Protein AF-A0A034V1Z9-F1 (afdb_monomer_lite)

Organism: Bactrocera dorsalis (NCBI:txid27457)

Secondary structure (DSSP, 8-state):
-HHHHHHHHHHHHHHHSSTT--HHHHHHHHHHHHSSSSPS----SSHHHHHHHHHHHHHHHHHHHHHTT-TTS---S----HHHHHHHHHHHHHHHHHHHHHH-HHHHHHHHHHHHHHHHHHHHHHHHHHHHHHHHTTS------SEEEE--S--S--GGGGT-TT---PPEEEEGGGHHHHHHHHHHHHHHHHHHHTTT-HHHHHHHHHHHHHHHHHS-HHHHHHHHHHHHHHHHH-SS--HHHHHHHHHHHHHHHHHHHHHHHHHHTT-S-HHHHHHHHHHHHHHHHHHHTTTTT--SSHHHHHHHHHHHHHHHHHHGGG--SHHHHHHHHHHHHHHHHHHHHS---TTTTHHHHHTHHHHHHHHTT-GGGHHHHHHHHT-S-TT-HHHHHHHHHHHHHHHHHHT-SS--HHHHHHHHHHHHHHHHHHHHHHHHHHHHHHTTS-HHHHHHTTTTTT--TTGGG--TTHHHHHHHHHHHHHHHHTT--TT-HHHHHHHHHHHHHHHH-HHHHHHS-HHHHHHHHHHHHHHHHHHHH-SS--HHHHHHHHHHHHHHHH-----

Structure (mmCIF, N/CA/C/O backbone):
data_AF-A0A034V1Z9-F1
#
_entry.id   AF-A0A034V1Z9-F1
#
loop_
_atom_site.group_PDB
_atom_site.id
_atom_site.type_symbol
_atom_site.label_atom_id
_atom_site.label_alt_id
_atom_site.label_comp_id
_atom_site.label_asym_id
_atom_site.label_entity_id
_atom_site.label_seq_id
_atom_site.pdbx_PDB_ins_code
_atom_site.Cartn_x
_atom_site.Cartn_y
_atom_site.Cartn_z
_atom_site.occupancy
_atom_site.B_iso_or_equiv
_atom_site.auth_seq_id
_atom_site.auth_comp_id
_atom_site.auth_asym_id
_atom_site.auth_atom_id
_atom_site.pdbx_PDB_model_num
ATOM 1 N N . MET A 1 1 ? 20.303 -19.951 -48.384 1.00 38.31 1 MET A N 1
ATOM 2 C CA . MET A 1 1 ? 19.412 -19.403 -47.329 1.00 38.31 1 MET A CA 1
ATOM 3 C C . MET A 1 1 ? 20.101 -18.354 -46.436 1.00 38.31 1 MET A C 1
ATOM 5 O O . MET A 1 1 ? 19.432 -17.402 -46.062 1.00 38.31 1 MET A O 1
ATOM 9 N N . SER A 1 2 ? 21.401 -18.462 -46.102 1.00 46.31 2 SER A N 1
ATOM 10 C CA . SER A 1 2 ? 22.095 -17.503 -45.207 1.00 46.31 2 SER A CA 1
ATOM 11 C C . SER A 1 2 ? 22.428 -16.135 -45.827 1.00 46.31 2 SER A C 1
ATOM 13 O O . SER A 1 2 ? 22.479 -15.151 -45.099 1.00 46.31 2 SER A O 1
ATOM 15 N N . THR A 1 3 ? 22.634 -16.055 -47.146 1.00 53.28 3 THR A N 1
ATOM 16 C CA . THR A 1 3 ? 22.910 -14.804 -47.885 1.00 53.28 3 THR A CA 1
ATOM 17 C C . THR A 1 3 ? 21.686 -13.891 -47.935 1.00 53.28 3 THR A C 1
ATOM 19 O O . THR A 1 3 ? 21.748 -12.769 -47.449 1.00 53.28 3 THR A O 1
ATOM 22 N N . ARG A 1 4 ? 20.524 -14.435 -48.324 1.00 62.31 4 ARG A N 1
ATOM 23 C CA . ARG A 1 4 ? 19.245 -13.703 -48.398 1.00 62.31 4 ARG A CA 1
ATOM 24 C C . ARG A 1 4 ? 18.848 -13.015 -47.084 1.00 62.31 4 ARG A C 1
ATOM 26 O O . ARG A 1 4 ? 18.263 -11.943 -47.113 1.00 62.31 4 ARG A O 1
ATOM 33 N N . ARG A 1 5 ? 19.168 -13.606 -45.923 1.00 65.00 5 ARG A N 1
ATOM 34 C CA . ARG A 1 5 ? 18.883 -12.996 -44.610 1.00 65.00 5 ARG A CA 1
ATOM 35 C C . ARG A 1 5 ? 19.808 -11.809 -44.316 1.00 65.00 5 ARG A C 1
ATOM 37 O O . ARG A 1 5 ? 19.323 -10.795 -43.833 1.00 65.00 5 ARG A O 1
ATOM 44 N N . LYS A 1 6 ? 21.109 -11.916 -44.622 1.00 65.44 6 LYS A N 1
ATOM 45 C CA . LYS A 1 6 ? 22.059 -10.794 -44.490 1.00 65.44 6 LYS A CA 1
ATOM 46 C C . LYS A 1 6 ? 21.676 -9.648 -45.435 1.00 65.44 6 LYS A C 1
ATOM 48 O O . LYS A 1 6 ? 21.754 -8.494 -45.033 1.00 65.44 6 LYS A O 1
ATOM 53 N N . ASP A 1 7 ? 21.189 -9.968 -46.634 1.00 69.12 7 ASP A N 1
ATOM 54 C CA . ASP A 1 7 ? 20.710 -8.976 -47.605 1.00 69.12 7 ASP A CA 1
ATOM 55 C C . ASP A 1 7 ? 19.443 -8.254 -47.122 1.00 69.12 7 ASP A C 1
ATOM 57 O O . ASP A 1 7 ? 19.352 -7.037 -47.258 1.00 69.12 7 ASP A O 1
ATOM 61 N N . ILE A 1 8 ? 18.505 -8.970 -46.483 1.00 72.38 8 ILE A N 1
ATOM 62 C CA . ILE A 1 8 ? 17.333 -8.355 -45.840 1.00 72.38 8 ILE A CA 1
ATOM 63 C C . ILE A 1 8 ? 17.785 -7.388 -44.745 1.00 72.38 8 ILE A C 1
ATOM 65 O O . ILE A 1 8 ? 17.408 -6.228 -44.801 1.00 72.38 8 ILE A O 1
ATOM 69 N N . TRP A 1 9 ? 18.642 -7.810 -43.808 1.00 73.25 9 TRP A N 1
ATOM 70 C CA . TRP A 1 9 ? 19.156 -6.932 -42.746 1.00 73.25 9 TRP A CA 1
ATOM 71 C C . TRP A 1 9 ? 19.918 -5.707 -43.277 1.00 73.25 9 TRP A C 1
ATOM 73 O O . TRP A 1 9 ? 19.763 -4.619 -42.732 1.00 73.25 9 TRP A O 1
ATOM 83 N N . LYS A 1 10 ? 20.693 -5.854 -44.361 1.00 74.31 10 LYS A N 1
ATOM 84 C CA . LYS A 1 10 ? 21.339 -4.730 -45.062 1.00 74.31 10 LYS A CA 1
ATOM 85 C C . LYS A 1 10 ? 20.324 -3.763 -45.667 1.00 74.31 10 LYS A C 1
ATOM 87 O O . LYS A 1 10 ? 20.500 -2.554 -45.556 1.00 74.31 10 LYS A O 1
ATOM 92 N N . LEU A 1 11 ? 19.261 -4.280 -46.285 1.00 74.06 11 LEU A N 1
ATOM 93 C CA . LEU A 1 11 ? 18.153 -3.462 -46.781 1.00 74.06 11 LEU A CA 1
ATOM 94 C C . LEU A 1 11 ? 17.451 -2.731 -45.631 1.00 74.06 11 LEU A C 1
ATOM 96 O O . LEU A 1 11 ? 17.200 -1.537 -45.768 1.00 74.06 11 LEU A O 1
ATOM 100 N N . LEU A 1 12 ? 17.202 -3.405 -44.496 1.00 73.81 12 LEU A N 1
ATOM 101 C CA . LEU A 1 12 ? 16.623 -2.761 -43.310 1.00 73.81 12 LEU A CA 1
ATOM 102 C C . LEU A 1 12 ? 17.537 -1.628 -42.818 1.00 73.81 12 LEU A C 1
ATOM 104 O O . LEU A 1 12 ? 17.067 -0.520 -42.591 1.00 73.81 12 LEU A O 1
ATOM 108 N N . TYR A 1 13 ? 18.844 -1.886 -42.694 1.00 76.88 13 TYR A N 1
ATOM 109 C CA . TYR A 1 13 ? 19.817 -0.882 -42.261 1.00 76.88 13 TYR A CA 1
ATOM 110 C C . TYR A 1 13 ? 19.836 0.328 -43.190 1.00 76.88 13 TYR A C 1
ATOM 112 O O . TYR A 1 13 ? 19.671 1.448 -42.725 1.00 76.88 13 TYR A O 1
ATOM 120 N N . ASN A 1 14 ? 19.937 0.116 -44.501 1.00 75.69 14 ASN A N 1
ATOM 121 C CA . ASN A 1 14 ? 19.976 1.211 -45.470 1.00 75.69 14 ASN A CA 1
ATOM 122 C C . ASN A 1 14 ? 18.681 2.029 -45.504 1.00 75.69 14 ASN A C 1
ATOM 124 O O . ASN A 1 14 ? 18.721 3.216 -45.817 1.00 75.69 14 ASN A O 1
ATOM 128 N N . LEU A 1 15 ? 17.537 1.411 -45.206 1.00 73.81 15 LEU A N 1
ATOM 129 C CA . LEU A 1 15 ? 16.252 2.100 -45.149 1.00 73.81 15 LEU A CA 1
ATOM 130 C C . LEU A 1 15 ? 16.126 2.937 -43.870 1.00 73.81 15 LEU A C 1
ATOM 132 O O . LEU A 1 15 ? 15.676 4.074 -43.929 1.00 73.81 15 LEU A O 1
ATOM 136 N N . VAL A 1 16 ? 16.590 2.418 -42.730 1.00 71.44 16 VAL A N 1
ATOM 137 C CA . VAL A 1 16 ? 16.560 3.150 -41.454 1.00 71.44 16 VAL A CA 1
ATOM 138 C C . VAL A 1 16 ? 17.694 4.182 -41.347 1.00 71.44 16 VAL A C 1
ATOM 140 O O . VAL A 1 16 ? 17.524 5.194 -40.674 1.00 71.44 16 VAL A O 1
ATOM 143 N N . SER A 1 17 ? 18.836 3.978 -42.005 1.00 70.25 17 SER A N 1
ATOM 144 C CA . SER A 1 17 ? 20.032 4.829 -41.883 1.00 70.25 17 SER A CA 1
ATOM 145 C C . SER A 1 17 ? 20.011 6.082 -42.766 1.00 70.25 17 SER A C 1
ATOM 147 O O . SER A 1 17 ? 20.870 6.943 -42.602 1.00 70.25 17 SER A O 1
ATOM 149 N N . ARG A 1 18 ? 19.074 6.207 -43.715 1.00 64.81 18 ARG A N 1
ATOM 150 C CA . ARG A 1 18 ? 18.995 7.386 -44.590 1.00 64.81 18 ARG A CA 1
ATOM 151 C C . ARG A 1 18 ? 18.532 8.614 -43.806 1.00 64.81 18 ARG A C 1
ATOM 153 O O . ARG A 1 18 ? 17.401 8.639 -43.306 1.00 64.81 18 ARG A O 1
ATOM 160 N N . ASP A 1 19 ? 19.391 9.628 -43.754 1.00 54.59 19 ASP A N 1
ATOM 161 C CA . ASP A 1 19 ? 19.058 10.959 -43.249 1.00 54.59 19 ASP A CA 1
ATOM 162 C C . ASP A 1 19 ? 17.866 11.521 -44.049 1.00 54.59 19 ASP A C 1
ATOM 164 O O . ASP A 1 19 ? 17.940 11.669 -45.268 1.00 54.59 19 ASP A O 1
ATOM 168 N N . GLY A 1 20 ? 16.735 11.766 -43.375 1.00 53.69 20 GLY A N 1
ATOM 169 C CA . GLY A 1 20 ? 15.493 12.266 -43.990 1.00 53.69 20 GLY A CA 1
ATOM 170 C C . GLY A 1 20 ? 14.367 11.242 -44.190 1.00 53.69 20 GLY A C 1
ATOM 171 O O . GLY A 1 20 ? 13.312 11.611 -44.698 1.00 53.69 20 GLY A O 1
ATOM 172 N N . THR A 1 21 ? 14.545 9.980 -43.789 1.00 61.66 21 THR A N 1
ATOM 173 C CA . THR A 1 21 ? 13.434 9.004 -43.772 1.00 61.66 21 THR A CA 1
ATOM 174 C C . THR A 1 21 ? 12.451 9.359 -42.655 1.00 61.66 21 THR A C 1
ATOM 176 O O . THR A 1 21 ? 12.877 9.481 -41.503 1.00 61.66 21 THR A O 1
ATOM 179 N N . ASP A 1 22 ? 11.160 9.512 -42.978 1.00 64.06 22 ASP A N 1
ATOM 180 C CA . ASP A 1 22 ? 10.120 9.811 -41.986 1.00 64.06 22 ASP A CA 1
ATOM 181 C C . ASP A 1 22 ? 10.073 8.695 -40.925 1.00 64.06 22 ASP A C 1
ATOM 183 O O . ASP A 1 22 ? 10.097 7.500 -41.238 1.00 64.06 22 ASP A O 1
ATOM 187 N N . LEU A 1 23 ? 10.011 9.082 -39.648 1.00 66.88 23 LEU A N 1
ATOM 188 C CA . LEU A 1 23 ? 9.858 8.166 -38.514 1.00 66.88 23 LEU A CA 1
ATOM 189 C C . LEU A 1 23 ? 8.628 7.265 -38.692 1.00 66.88 23 LEU A C 1
ATOM 191 O O . LEU A 1 23 ? 8.672 6.105 -38.290 1.00 66.88 23 LEU A O 1
ATOM 195 N N . ASN A 1 24 ? 7.575 7.749 -39.358 1.00 69.75 24 ASN A N 1
ATOM 196 C CA . ASN A 1 24 ? 6.396 6.945 -39.691 1.00 69.75 24 ASN A CA 1
ATOM 197 C C . ASN A 1 24 ? 6.689 5.753 -40.605 1.00 69.75 24 ASN A C 1
ATOM 199 O O . ASN A 1 24 ? 6.155 4.665 -40.368 1.00 69.75 24 ASN A O 1
ATOM 203 N N . ASP A 1 25 ? 7.524 5.942 -41.626 1.00 69.62 25 ASP A N 1
ATOM 204 C CA . ASP A 1 25 ? 7.897 4.874 -42.557 1.00 69.62 25 ASP A CA 1
ATOM 205 C C . ASP A 1 25 ? 8.758 3.832 -41.840 1.00 69.62 25 ASP A C 1
ATOM 207 O O . ASP A 1 25 ? 8.568 2.625 -42.007 1.00 69.62 25 ASP A O 1
ATOM 211 N N . VAL A 1 26 ? 9.647 4.296 -40.955 1.00 72.69 26 VAL A N 1
ATOM 212 C CA . VAL A 1 26 ? 10.427 3.422 -40.073 1.00 72.69 26 VAL A CA 1
ATOM 213 C C . VAL A 1 26 ? 9.506 2.651 -39.118 1.00 72.69 26 VAL A C 1
ATOM 215 O O . VAL A 1 26 ? 9.709 1.453 -38.921 1.00 72.69 26 VAL A O 1
ATOM 218 N N . PHE A 1 27 ? 8.468 3.287 -38.563 1.00 76.56 27 PHE A N 1
ATOM 219 C CA . PHE A 1 27 ? 7.507 2.631 -37.673 1.00 76.56 27 PHE A CA 1
ATOM 220 C C . PHE A 1 27 ? 6.685 1.553 -38.378 1.00 76.56 27 PHE A C 1
ATOM 222 O O . PHE A 1 27 ? 6.597 0.436 -37.871 1.00 76.56 27 PHE A O 1
ATOM 229 N N . ALA A 1 28 ? 6.101 1.866 -39.540 1.00 73.56 28 ALA A N 1
ATOM 230 C CA . ALA A 1 28 ? 5.314 0.911 -40.321 1.00 73.56 28 ALA A CA 1
ATOM 231 C C . ALA A 1 28 ? 6.150 -0.320 -40.697 1.00 73.56 28 ALA A C 1
ATOM 233 O O . ALA A 1 28 ? 5.709 -1.458 -40.564 1.00 73.56 28 ALA A O 1
ATOM 234 N N . PHE A 1 29 ? 7.398 -0.087 -41.086 1.00 74.38 29 PHE A N 1
ATOM 235 C CA . PHE A 1 29 ? 8.313 -1.138 -41.489 1.00 74.38 29 PHE A CA 1
ATOM 236 C C . PHE A 1 29 ? 8.758 -2.040 -40.337 1.00 74.38 29 PHE A C 1
ATOM 238 O O . PHE A 1 29 ? 8.784 -3.263 -40.473 1.00 74.38 29 PHE A O 1
ATOM 245 N N . VAL A 1 30 ? 9.107 -1.455 -39.192 1.00 74.50 30 VAL A N 1
ATOM 246 C CA . VAL A 1 30 ? 9.467 -2.227 -37.998 1.00 74.50 30 VAL A CA 1
ATOM 247 C C . VAL A 1 30 ? 8.279 -3.060 -37.519 1.00 74.50 30 VAL A C 1
ATOM 249 O O . VAL A 1 30 ? 8.470 -4.231 -37.188 1.00 74.50 30 VAL A O 1
ATOM 252 N N . ASP A 1 31 ? 7.062 -2.514 -37.566 1.00 76.56 31 ASP A N 1
ATOM 253 C CA . ASP A 1 31 ? 5.849 -3.257 -37.219 1.00 76.56 31 ASP A CA 1
ATOM 254 C C . ASP A 1 31 ? 5.624 -4.443 -38.174 1.00 76.56 31 ASP A C 1
ATOM 256 O O . ASP A 1 31 ? 5.427 -5.578 -37.739 1.00 76.56 31 ASP A O 1
ATOM 260 N N . ASP A 1 32 ? 5.754 -4.207 -39.482 1.00 74.56 32 ASP A N 1
ATOM 261 C CA . ASP A 1 32 ? 5.512 -5.210 -40.523 1.00 74.56 32 ASP A CA 1
ATOM 262 C C . ASP A 1 32 ? 6.573 -6.319 -40.591 1.00 74.56 32 ASP A C 1
ATOM 264 O O . ASP A 1 32 ? 6.287 -7.406 -41.101 1.00 74.56 32 ASP A O 1
ATOM 268 N N . ILE A 1 33 ? 7.791 -6.071 -40.099 1.00 73.25 33 ILE A N 1
ATOM 269 C CA . ILE A 1 33 ? 8.942 -6.959 -40.319 1.00 73.25 33 ILE A CA 1
ATOM 270 C C . ILE A 1 33 ? 9.541 -7.519 -39.021 1.00 73.25 33 ILE A C 1
ATOM 272 O O . ILE A 1 33 ? 9.895 -8.702 -38.965 1.00 73.25 33 ILE A O 1
ATOM 276 N N . LEU A 1 34 ? 9.701 -6.694 -37.983 1.00 72.00 34 LEU A N 1
ATOM 277 C CA . LEU A 1 34 ? 10.307 -7.112 -36.709 1.00 72.00 34 LEU A CA 1
ATOM 278 C C . LEU A 1 34 ? 9.262 -7.602 -35.696 1.00 72.00 34 LEU A C 1
ATOM 280 O O . LEU A 1 34 ? 9.605 -8.371 -34.794 1.00 72.00 34 LEU A O 1
ATOM 284 N N . CYS A 1 35 ? 8.000 -7.193 -35.857 1.00 72.81 35 CYS A N 1
ATOM 285 C CA . CYS A 1 35 ? 6.930 -7.469 -34.896 1.00 72.81 35 CYS A CA 1
ATOM 286 C C . CYS A 1 35 ? 5.837 -8.429 -35.406 1.00 72.81 35 CYS A C 1
ATOM 288 O O . CYS A 1 35 ? 5.051 -8.916 -34.598 1.00 72.81 35 CYS A O 1
ATOM 290 N N . ARG A 1 36 ? 5.777 -8.748 -36.709 1.00 71.81 36 ARG A N 1
ATOM 291 C CA . ARG A 1 36 ? 4.838 -9.750 -37.258 1.00 71.81 36 ARG A CA 1
ATOM 292 C C . ARG A 1 36 ? 5.297 -11.183 -37.027 1.00 71.81 36 ARG A C 1
ATOM 294 O O . ARG A 1 36 ? 6.482 -11.442 -36.890 1.00 71.81 36 ARG A O 1
ATOM 301 N N . GLU A 1 37 ? 4.374 -12.139 -37.097 1.00 56.00 37 GLU A N 1
ATOM 302 C CA . GLU A 1 37 ? 4.704 -13.551 -37.297 1.00 56.00 37 GLU A CA 1
ATOM 303 C C . GLU A 1 37 ? 4.664 -13.887 -38.799 1.00 56.00 37 GLU A C 1
ATOM 305 O O . GLU A 1 37 ? 3.629 -13.676 -39.431 1.00 56.00 37 GLU A O 1
ATOM 310 N N . PRO A 1 38 ? 5.744 -14.417 -39.412 1.00 57.44 38 PRO A N 1
ATOM 311 C CA . PRO A 1 38 ? 7.038 -14.784 -38.833 1.00 57.44 38 PRO A CA 1
ATOM 312 C C . PRO A 1 38 ? 8.011 -13.601 -38.605 1.00 57.44 38 PRO A C 1
ATOM 314 O O . PRO A 1 38 ? 8.477 -13.005 -39.572 1.00 57.44 38 PRO A O 1
ATOM 317 N N . SER A 1 39 ? 8.419 -13.346 -37.351 1.00 69.88 39 SER A N 1
ATOM 318 C CA . SER A 1 39 ? 9.324 -12.226 -37.003 1.00 69.88 39 SER A CA 1
ATOM 319 C C . SER A 1 39 ? 10.724 -12.435 -37.567 1.00 69.88 39 SER A C 1
ATOM 321 O O . SER A 1 39 ? 11.206 -13.568 -37.608 1.00 69.88 39 SER A O 1
ATOM 323 N N . LEU A 1 40 ? 11.420 -11.376 -37.987 1.00 70.88 40 LEU A N 1
ATOM 324 C CA . LEU A 1 40 ? 12.845 -11.490 -38.322 1.00 70.88 40 LEU A CA 1
ATOM 325 C C . LEU A 1 40 ? 1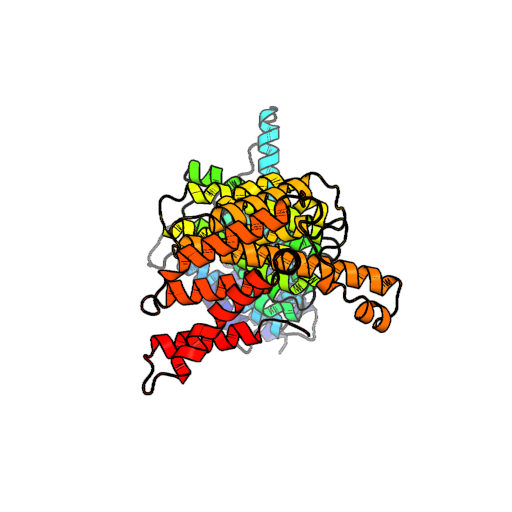3.747 -11.677 -37.094 1.00 70.88 40 LEU A C 1
ATOM 327 O O . LEU A 1 40 ? 14.856 -12.199 -37.252 1.00 70.88 40 LEU A O 1
ATOM 331 N N . ILE A 1 41 ? 13.282 -11.302 -35.896 1.00 72.75 41 ILE A N 1
ATOM 332 C CA . ILE A 1 41 ? 13.974 -11.558 -34.629 1.00 72.75 41 ILE A CA 1
ATOM 333 C C . ILE A 1 41 ? 13.814 -13.045 -34.331 1.00 72.75 41 ILE A C 1
ATOM 335 O O . ILE A 1 41 ? 12.784 -13.486 -33.833 1.00 72.75 41 ILE A O 1
ATOM 339 N N . ARG A 1 42 ? 14.812 -13.846 -34.702 1.00 74.44 42 ARG A N 1
ATOM 340 C CA . ARG A 1 42 ? 14.766 -15.308 -34.577 1.00 74.44 42 ARG A CA 1
ATOM 341 C C . ARG A 1 42 ? 16.113 -15.870 -34.165 1.00 74.44 42 ARG A C 1
ATOM 343 O O . ARG A 1 42 ? 17.147 -15.391 -34.649 1.00 74.44 42 ARG A O 1
ATOM 350 N N . PRO A 1 43 ? 16.117 -16.940 -33.357 1.00 68.88 43 PRO A N 1
ATOM 351 C CA . PRO A 1 43 ? 17.349 -17.612 -32.994 1.00 68.88 43 PRO A CA 1
ATOM 352 C C . PRO A 1 43 ? 18.028 -18.164 -34.256 1.00 68.88 43 PRO A C 1
ATOM 354 O O . PRO A 1 43 ? 17.400 -18.757 -35.138 1.00 68.88 43 PRO A O 1
ATOM 357 N N . SER A 1 44 ? 19.331 -17.919 -34.373 1.00 66.44 44 SER A N 1
ATOM 358 C CA . SER A 1 44 ? 20.180 -18.449 -35.439 1.00 66.44 44 SER A CA 1
ATOM 359 C C . SER A 1 44 ? 21.251 -19.358 -34.843 1.00 66.44 44 SER A C 1
ATOM 361 O O . SER A 1 44 ? 21.895 -18.996 -33.864 1.00 66.44 44 SER A O 1
ATOM 363 N N . LEU A 1 45 ? 21.499 -20.504 -35.491 1.00 60.56 45 LEU A N 1
ATOM 364 C CA . LEU A 1 45 ? 22.597 -21.427 -35.154 1.00 60.56 45 LEU A CA 1
ATOM 365 C C . LEU A 1 45 ? 23.987 -20.795 -35.335 1.00 60.56 45 LEU A C 1
ATOM 367 O O . LEU A 1 45 ? 24.973 -21.286 -34.804 1.00 60.56 45 LEU A O 1
ATOM 371 N N . ARG A 1 46 ? 24.080 -19.708 -36.110 1.00 61.94 46 ARG A N 1
ATOM 372 C CA . ARG A 1 46 ? 25.300 -18.901 -36.237 1.00 61.94 46 ARG A CA 1
ATOM 373 C C . ARG A 1 46 ? 25.245 -17.735 -35.257 1.00 61.94 46 ARG A C 1
ATOM 375 O O . ARG A 1 46 ? 24.427 -16.836 -35.465 1.00 61.94 46 ARG A O 1
ATOM 382 N N . GLU A 1 47 ? 26.141 -17.723 -34.274 1.00 61.88 47 GLU A N 1
ATOM 383 C CA . GLU A 1 47 ? 26.241 -16.677 -33.242 1.00 61.88 47 GLU A CA 1
ATOM 384 C C . GLU A 1 47 ? 26.433 -15.268 -33.816 1.00 61.88 47 GLU A C 1
ATOM 386 O O . GLU A 1 47 ? 25.810 -14.324 -33.343 1.00 61.88 47 GLU A O 1
ATOM 391 N N . LEU A 1 48 ? 27.211 -15.120 -34.893 1.00 57.91 48 LEU A N 1
ATOM 392 C CA . LEU A 1 48 ? 27.417 -13.839 -35.588 1.00 57.91 48 LEU A CA 1
ATOM 393 C C . LEU A 1 48 ? 26.101 -13.182 -36.039 1.00 57.91 48 LEU A C 1
ATOM 395 O O . LEU A 1 48 ? 25.935 -11.971 -35.934 1.00 57.91 48 LEU A O 1
ATOM 399 N N . ASN A 1 49 ? 25.127 -13.980 -36.489 1.00 66.19 49 ASN A N 1
ATOM 400 C CA . ASN A 1 49 ? 23.815 -13.462 -36.887 1.00 66.19 49 ASN A CA 1
ATOM 401 C C . ASN A 1 49 ? 22.954 -13.064 -35.679 1.00 66.19 49 ASN A C 1
ATOM 403 O O . ASN A 1 49 ? 22.008 -12.297 -35.845 1.00 66.19 49 ASN A O 1
ATOM 407 N N . ASN A 1 50 ? 23.231 -13.619 -34.497 1.00 73.00 50 ASN A N 1
ATOM 408 C CA . ASN A 1 50 ? 22.561 -13.237 -33.257 1.00 73.00 50 ASN A CA 1
ATOM 409 C C . ASN A 1 50 ? 23.141 -11.915 -32.737 1.00 73.00 50 ASN A C 1
ATOM 411 O O . ASN A 1 50 ? 22.375 -11.012 -32.424 1.00 73.00 50 ASN A O 1
ATOM 415 N N . ARG A 1 51 ? 24.473 -11.756 -32.760 1.00 78.25 51 ARG A N 1
ATOM 416 C CA . ARG A 1 51 ? 25.144 -10.489 -32.417 1.00 78.25 51 ARG A CA 1
ATOM 417 C C . ARG A 1 51 ? 24.688 -9.348 -33.320 1.00 78.25 51 ARG A C 1
ATOM 419 O O . ARG A 1 51 ? 24.283 -8.308 -32.826 1.00 78.25 51 ARG A O 1
ATOM 426 N N . PHE A 1 52 ? 24.628 -9.588 -34.632 1.00 79.06 52 PHE A N 1
ATOM 427 C CA . PHE A 1 52 ? 24.111 -8.606 -35.585 1.00 79.06 52 PHE A CA 1
ATOM 428 C C . PHE A 1 52 ? 22.679 -8.156 -35.253 1.00 79.06 52 PHE A C 1
ATOM 430 O O . PHE A 1 52 ? 22.394 -6.961 -35.244 1.00 79.06 52 PHE A O 1
ATOM 437 N N . GLN A 1 53 ? 21.779 -9.110 -34.983 1.00 80.25 53 GLN A N 1
ATOM 438 C CA . GLN A 1 53 ? 20.399 -8.811 -34.589 1.00 80.25 53 GLN A CA 1
ATOM 439 C C . GLN A 1 53 ? 20.351 -7.973 -33.308 1.00 80.25 53 GLN A C 1
ATOM 441 O O . GLN A 1 53 ? 19.588 -7.015 -33.248 1.00 80.25 53 GLN A O 1
ATOM 446 N N . ASP A 1 54 ? 21.183 -8.301 -32.317 1.00 82.88 54 ASP A N 1
ATOM 447 C CA . ASP A 1 54 ? 21.234 -7.576 -31.046 1.00 82.88 54 ASP A CA 1
ATOM 448 C C . ASP A 1 54 ? 21.686 -6.128 -31.260 1.00 82.88 54 ASP A C 1
ATOM 450 O O . ASP A 1 54 ? 20.997 -5.200 -30.838 1.00 82.88 54 ASP A O 1
ATOM 454 N N . THR A 1 55 ? 22.797 -5.927 -31.979 1.00 83.44 55 THR A N 1
ATOM 455 C CA . THR A 1 55 ? 23.328 -4.595 -32.308 1.00 83.44 55 THR A CA 1
ATOM 456 C C . THR A 1 55 ? 22.309 -3.771 -33.101 1.00 83.44 55 THR A C 1
ATOM 458 O O . THR A 1 55 ? 22.113 -2.591 -32.815 1.00 83.44 55 THR A O 1
ATOM 461 N N . PHE A 1 56 ? 21.627 -4.384 -34.074 1.00 84.56 56 PHE A N 1
ATOM 462 C CA . PHE A 1 56 ? 20.639 -3.701 -34.908 1.00 84.56 56 PHE A CA 1
ATOM 463 C C . PHE A 1 56 ? 19.389 -3.283 -34.130 1.00 84.56 56 PHE A C 1
ATOM 465 O O . PHE A 1 56 ? 18.931 -2.150 -34.271 1.00 84.56 56 PHE A O 1
ATOM 472 N N . VAL A 1 57 ? 18.846 -4.168 -33.289 1.00 86.81 57 VAL A N 1
ATOM 473 C CA . VAL A 1 57 ? 17.663 -3.852 -32.478 1.00 86.81 57 VAL A CA 1
ATOM 474 C C . VAL A 1 57 ? 17.992 -2.764 -31.453 1.00 86.81 57 VAL A C 1
ATOM 476 O O . VAL A 1 57 ? 17.236 -1.802 -31.343 1.00 86.81 57 VAL A O 1
ATOM 479 N N . LEU A 1 58 ? 19.145 -2.837 -30.778 1.00 86.06 58 LEU A N 1
ATOM 480 C CA . LEU A 1 58 ? 19.603 -1.778 -29.867 1.00 86.06 58 LEU A CA 1
ATOM 481 C C . LEU A 1 58 ? 19.752 -0.425 -30.576 1.00 86.06 58 LEU A C 1
ATOM 483 O O . LEU A 1 58 ? 19.379 0.608 -30.023 1.00 86.06 58 LEU A O 1
ATOM 487 N N . TRP A 1 59 ? 20.251 -0.425 -31.813 1.00 86.31 59 TRP A N 1
ATOM 488 C CA . TRP A 1 59 ? 20.387 0.790 -32.612 1.00 86.31 59 TRP A CA 1
ATOM 489 C C . TRP A 1 59 ? 19.036 1.395 -33.015 1.00 86.31 59 TRP A C 1
ATOM 491 O O . TRP A 1 59 ? 18.850 2.606 -32.891 1.00 86.31 59 TRP A O 1
ATOM 501 N N . ILE A 1 60 ? 18.070 0.571 -33.433 1.00 85.25 60 ILE A N 1
ATOM 502 C CA . ILE A 1 60 ? 16.713 1.050 -33.735 1.00 85.25 60 ILE A CA 1
ATOM 503 C C . ILE A 1 60 ? 16.063 1.658 -32.494 1.00 85.25 60 ILE A C 1
ATOM 505 O O . ILE A 1 60 ? 15.497 2.745 -32.583 1.00 85.25 60 ILE A O 1
ATOM 509 N N . ILE A 1 61 ? 16.175 1.000 -31.337 1.00 86.44 61 ILE A N 1
ATOM 510 C CA . ILE A 1 61 ? 15.628 1.530 -30.084 1.00 86.44 61 ILE A CA 1
ATOM 511 C C . ILE A 1 61 ? 16.305 2.854 -29.709 1.00 86.44 61 ILE A C 1
ATOM 513 O O . ILE A 1 61 ? 15.614 3.804 -29.354 1.00 86.44 61 ILE A O 1
ATOM 517 N N . ASN A 1 62 ? 17.625 2.976 -29.879 1.00 84.62 62 ASN A N 1
ATOM 518 C CA . ASN A 1 62 ? 18.328 4.250 -29.700 1.00 84.62 62 ASN A CA 1
ATOM 519 C C . ASN A 1 62 ? 17.737 5.353 -30.613 1.00 84.62 62 ASN A C 1
ATOM 521 O O . ASN A 1 62 ? 17.440 6.460 -30.158 1.00 84.62 62 ASN A O 1
ATOM 525 N N . LYS A 1 63 ? 17.455 5.041 -31.886 1.00 81.12 63 LYS A N 1
ATOM 526 C CA . LYS A 1 63 ? 16.806 5.978 -32.820 1.00 81.12 63 LYS A CA 1
ATOM 527 C C . LYS A 1 63 ? 15.377 6.344 -32.393 1.00 81.12 63 LYS A C 1
ATOM 529 O O . LYS A 1 63 ? 15.000 7.512 -32.451 1.00 81.12 63 LYS A O 1
ATOM 534 N N . PHE A 1 64 ? 14.592 5.374 -31.934 1.00 84.12 64 PHE A N 1
ATOM 535 C CA . PHE A 1 64 ? 13.232 5.596 -31.434 1.00 84.12 64 PHE A CA 1
ATOM 536 C C . PHE A 1 64 ? 13.207 6.470 -30.193 1.00 84.12 64 PHE A C 1
ATOM 538 O O . PHE A 1 64 ? 12.354 7.350 -30.086 1.00 84.12 64 PHE A O 1
ATOM 545 N N . ILE A 1 65 ? 14.170 6.280 -29.296 1.00 81.88 65 ILE A N 1
ATOM 546 C CA . ILE A 1 65 ? 14.292 7.095 -28.098 1.00 81.88 65 ILE A CA 1
ATOM 547 C C . ILE A 1 65 ? 14.776 8.493 -28.446 1.00 81.88 65 ILE A C 1
ATOM 549 O O . ILE A 1 65 ? 14.272 9.421 -27.846 1.00 81.88 65 ILE A O 1
ATOM 553 N N . ASN A 1 66 ? 15.624 8.721 -29.448 1.00 77.25 66 ASN A N 1
ATOM 554 C CA . ASN A 1 66 ? 15.830 10.096 -29.930 1.00 77.25 66 ASN A CA 1
ATOM 555 C C . ASN A 1 66 ? 14.492 10.736 -30.367 1.00 77.25 66 ASN A C 1
ATOM 557 O O . ASN A 1 66 ? 14.148 11.830 -29.921 1.00 77.25 66 ASN A O 1
ATOM 561 N N . GLY A 1 67 ? 13.670 9.989 -31.111 1.00 70.75 67 GLY A N 1
ATOM 562 C CA . GLY A 1 67 ? 12.399 10.466 -31.662 1.00 70.75 67 GLY A CA 1
ATOM 563 C C . GLY A 1 67 ? 11.273 10.803 -30.668 1.00 70.75 67 GLY A C 1
ATOM 564 O O . GLY A 1 67 ? 10.358 11.513 -31.068 1.00 70.75 67 GLY A O 1
ATOM 565 N N . LEU A 1 68 ? 11.287 10.361 -29.395 1.00 62.88 68 LEU A N 1
ATOM 566 C CA . LEU A 1 68 ? 10.191 10.716 -28.450 1.00 62.88 68 LEU A CA 1
ATOM 567 C C . LEU A 1 68 ? 10.230 12.174 -27.923 1.00 62.88 68 LEU A C 1
ATOM 569 O O . LEU A 1 68 ? 9.475 12.481 -27.010 1.00 62.88 68 LEU A O 1
ATOM 573 N N . GLY A 1 69 ? 11.096 13.062 -28.434 1.00 51.62 69 GLY A N 1
ATOM 574 C CA . GLY A 1 69 ? 11.190 14.454 -27.946 1.00 51.62 69 GLY A CA 1
ATOM 575 C C . GLY A 1 69 ? 11.423 15.522 -29.010 1.00 51.62 69 GLY A C 1
ATOM 576 O O . GLY A 1 69 ? 11.644 16.675 -28.657 1.00 51.62 69 GLY A O 1
ATOM 577 N N . ASP A 1 70 ? 11.342 15.173 -30.296 1.00 54.78 70 ASP A N 1
ATOM 578 C CA . ASP A 1 70 ? 11.362 16.163 -31.374 1.00 54.78 70 ASP A CA 1
ATOM 579 C C . ASP A 1 70 ? 9.963 16.780 -31.546 1.00 54.78 70 ASP A C 1
ATOM 581 O O . ASP A 1 70 ? 9.229 16.486 -32.487 1.00 54.78 70 ASP A O 1
ATOM 585 N N . SER A 1 71 ? 9.588 17.680 -30.636 1.00 42.78 71 SER A N 1
ATOM 586 C CA . SER A 1 71 ? 8.445 18.593 -30.820 1.00 42.78 71 SER A CA 1
ATOM 587 C C . SER A 1 71 ? 8.724 19.684 -31.871 1.00 42.78 71 SER A C 1
ATOM 589 O O . SER A 1 71 ? 7.813 20.394 -32.291 1.00 42.78 71 SER A O 1
ATOM 591 N N . ASN A 1 72 ? 9.975 19.789 -32.340 1.00 35.94 72 ASN A N 1
ATOM 592 C CA . ASN A 1 72 ? 10.464 20.812 -33.268 1.00 35.94 72 ASN A CA 1
ATOM 593 C C . ASN A 1 72 ? 10.509 20.387 -34.745 1.00 35.94 72 ASN A C 1
ATOM 595 O O . ASN A 1 72 ? 11.111 21.093 -35.563 1.00 35.94 72 ASN A O 1
ATOM 599 N N . VAL A 1 73 ? 9.853 19.291 -35.143 1.00 42.53 73 VAL A N 1
ATOM 600 C CA . VAL A 1 73 ? 9.574 19.088 -36.572 1.00 42.53 73 VAL A CA 1
ATOM 601 C C . VAL A 1 73 ? 8.545 20.138 -36.975 1.00 42.53 73 VAL A C 1
ATOM 603 O O . VAL A 1 73 ? 7.345 19.961 -36.777 1.00 42.53 73 VAL A O 1
ATOM 606 N N . LYS A 1 74 ? 9.041 21.269 -37.500 1.00 34.91 74 LYS A N 1
ATOM 607 C CA . LYS A 1 74 ? 8.241 22.305 -38.156 1.00 34.91 74 LYS A CA 1
ATOM 608 C C . LYS A 1 74 ? 7.198 21.611 -39.018 1.00 34.91 74 LYS A C 1
ATOM 610 O O . LYS A 1 74 ? 7.530 20.907 -39.969 1.00 34.91 74 LYS A O 1
ATOM 615 N N . SER A 1 75 ? 5.953 21.807 -38.617 1.00 33.78 75 SER A N 1
ATOM 616 C CA . SER A 1 75 ? 4.742 21.310 -39.235 1.00 33.78 75 SER A CA 1
ATOM 617 C C . SER A 1 75 ? 4.705 21.660 -40.719 1.00 33.78 75 SER A C 1
ATOM 619 O O . SER A 1 75 ? 4.193 22.699 -41.119 1.00 33.78 75 SER A O 1
ATOM 621 N N . ASN A 1 76 ? 5.193 20.750 -41.555 1.00 33.25 76 ASN A N 1
ATOM 622 C CA . ASN A 1 76 ? 4.750 20.671 -42.933 1.00 33.25 76 ASN A CA 1
ATOM 623 C C . ASN A 1 76 ? 3.718 19.551 -43.021 1.00 33.25 76 ASN A C 1
ATOM 625 O O . ASN A 1 76 ? 4.047 18.371 -43.026 1.00 33.25 76 ASN A O 1
ATOM 629 N N . SER A 1 77 ? 2.456 19.986 -43.047 1.00 37.53 77 SER A N 1
ATOM 630 C CA . SER A 1 77 ? 1.304 19.284 -43.619 1.00 37.53 77 SER A CA 1
ATOM 631 C C . SER A 1 77 ? 1.168 17.797 -43.274 1.00 37.53 77 SER A C 1
ATOM 633 O O . SER A 1 77 ? 1.506 16.933 -44.077 1.00 37.53 77 SER A O 1
ATOM 635 N N . ASN A 1 78 ? 0.601 17.501 -42.106 1.00 35.09 78 ASN A N 1
ATOM 636 C CA . ASN A 1 78 ? -0.662 16.765 -41.979 1.00 35.09 78 ASN A CA 1
ATOM 637 C C . ASN A 1 78 ? -0.988 16.578 -40.494 1.00 35.09 78 ASN A C 1
ATOM 639 O O . ASN A 1 78 ? -0.128 16.282 -39.671 1.00 35.09 78 ASN A O 1
ATOM 643 N N . SER A 1 79 ? -2.249 16.810 -40.158 1.00 34.62 79 SER A N 1
ATOM 644 C CA . SER A 1 79 ? -2.824 16.863 -38.816 1.00 34.62 79 SER A CA 1
ATOM 645 C C . SER A 1 79 ? -2.838 15.506 -38.097 1.00 34.62 79 SER A C 1
ATOM 647 O O . SER A 1 79 ? -3.899 14.910 -37.917 1.00 34.62 79 SER A O 1
ATOM 649 N N . PHE A 1 80 ? -1.679 15.028 -37.653 1.00 39.47 80 PHE A N 1
ATOM 650 C CA . PHE A 1 80 ? -1.592 14.063 -36.560 1.00 39.47 80 PHE A CA 1
ATOM 651 C C . PHE A 1 80 ? -0.941 14.759 -35.370 1.00 39.47 80 PHE A C 1
ATOM 653 O O . PHE A 1 80 ? 0.168 15.279 -35.473 1.00 39.47 80 PHE A O 1
ATOM 660 N N . SER A 1 81 ? -1.672 14.833 -34.258 1.00 44.94 81 SER A N 1
ATOM 661 C CA . SER A 1 81 ? -1.185 15.398 -33.003 1.00 44.94 81 SER A CA 1
ATOM 662 C C . SER A 1 81 ? 0.127 14.721 -32.593 1.00 44.94 81 SER A C 1
ATOM 664 O O . SER A 1 81 ? 0.277 13.504 -32.703 1.00 44.94 81 SER A O 1
ATOM 666 N N . THR A 1 82 ? 1.083 15.511 -32.110 1.00 49.88 82 THR A N 1
ATOM 667 C CA . THR A 1 82 ? 2.381 15.066 -31.573 1.00 49.88 82 THR A CA 1
ATOM 668 C C . THR A 1 82 ? 2.240 13.953 -30.524 1.00 49.88 82 THR A C 1
ATOM 670 O O . THR A 1 82 ? 3.049 13.026 -30.498 1.00 49.88 82 THR A O 1
ATOM 673 N N . GLU A 1 83 ? 1.152 13.959 -29.748 1.00 52.16 83 GLU A N 1
ATOM 674 C CA . GLU A 1 83 ? 0.780 12.886 -28.810 1.00 52.16 83 GLU A CA 1
ATOM 675 C C . GLU A 1 83 ? 0.543 11.524 -29.493 1.00 52.16 83 GLU A C 1
ATOM 677 O O . GLU A 1 83 ? 0.933 10.481 -28.965 1.00 52.16 83 GLU A O 1
ATOM 682 N N . GLY A 1 84 ? -0.041 11.504 -30.697 1.00 61.38 84 GLY A N 1
ATOM 683 C CA . GLY A 1 84 ? -0.291 10.269 -31.447 1.00 61.38 84 GLY A CA 1
ATOM 684 C C . GLY A 1 84 ? 0.994 9.599 -31.946 1.00 61.38 84 GLY A C 1
ATOM 685 O O . GLY A 1 84 ? 1.082 8.371 -31.990 1.00 61.38 84 GLY A O 1
ATOM 686 N N . MET A 1 85 ? 2.019 10.395 -32.265 1.00 66.81 85 MET A N 1
ATOM 687 C CA . MET A 1 85 ? 3.328 9.902 -32.712 1.00 66.81 85 MET A CA 1
ATOM 688 C C . MET A 1 85 ? 4.150 9.321 -31.561 1.00 66.81 85 MET A C 1
ATOM 690 O O . MET A 1 85 ? 4.748 8.253 -31.710 1.00 66.81 85 MET A O 1
ATOM 694 N N . GLN A 1 86 ? 4.134 9.977 -30.398 1.00 73.50 86 GLN A N 1
ATOM 695 C CA . GLN A 1 86 ? 4.765 9.463 -29.183 1.00 73.50 86 GLN A CA 1
ATOM 696 C C . GLN A 1 86 ? 4.114 8.148 -28.736 1.00 73.50 86 GLN A C 1
ATOM 698 O O . GLN A 1 86 ? 4.820 7.164 -28.512 1.00 73.50 86 GLN A O 1
ATOM 703 N N . GLY A 1 87 ? 2.778 8.087 -28.698 1.00 78.81 87 GLY A N 1
ATOM 704 C CA . GLY A 1 87 ? 2.048 6.862 -28.360 1.00 78.81 87 GLY A CA 1
ATOM 705 C C . GLY A 1 87 ? 2.347 5.704 -29.318 1.00 78.81 87 GLY A C 1
ATOM 706 O O . GLY A 1 87 ? 2.609 4.586 -28.876 1.00 78.81 87 GLY A O 1
ATOM 707 N N . ARG A 1 88 ? 2.396 5.969 -30.632 1.00 80.25 88 ARG A N 1
ATOM 708 C CA . ARG A 1 88 ? 2.750 4.956 -31.642 1.00 80.25 88 ARG A CA 1
ATOM 709 C C . ARG A 1 88 ? 4.180 4.435 -31.475 1.00 80.25 88 ARG A C 1
ATOM 711 O O . ARG A 1 88 ? 4.417 3.242 -31.647 1.00 80.25 88 ARG A O 1
ATOM 718 N N . ASN A 1 89 ? 5.122 5.310 -31.132 1.00 83.94 89 ASN A N 1
ATOM 719 C CA . ASN A 1 89 ? 6.508 4.931 -30.873 1.00 83.94 89 ASN A CA 1
ATOM 720 C C . ASN A 1 89 ? 6.612 4.001 -29.648 1.00 83.94 89 ASN A C 1
ATOM 722 O O . ASN A 1 89 ? 7.234 2.943 -29.729 1.00 83.94 89 ASN A O 1
ATOM 726 N N . ILE A 1 90 ? 5.936 4.344 -28.548 1.00 85.06 90 ILE A N 1
ATOM 727 C CA . ILE A 1 90 ? 5.886 3.512 -27.335 1.00 85.06 90 ILE A CA 1
ATOM 728 C C . ILE A 1 90 ? 5.304 2.130 -27.652 1.00 85.06 90 ILE A C 1
ATOM 730 O O . ILE A 1 90 ? 5.958 1.124 -27.384 1.00 85.06 90 ILE A O 1
ATOM 734 N N . GLN A 1 91 ? 4.156 2.070 -28.335 1.00 86.62 91 GLN A N 1
ATOM 735 C CA . GLN A 1 91 ? 3.535 0.806 -28.755 1.00 86.62 91 GLN A CA 1
ATOM 736 C C . GLN A 1 91 ? 4.474 -0.061 -29.602 1.00 86.62 91 GLN A C 1
ATOM 738 O O . GLN A 1 91 ? 4.491 -1.285 -29.485 1.00 86.62 91 GLN A O 1
ATOM 743 N N . LEU A 1 92 ? 5.269 0.555 -30.476 1.00 85.06 92 LEU A N 1
ATOM 744 C CA . LEU A 1 92 ? 6.205 -0.179 -31.316 1.00 85.06 92 LEU A CA 1
ATOM 745 C C . LEU A 1 92 ? 7.364 -0.768 -30.506 1.00 85.06 92 LEU A C 1
ATOM 747 O O . LEU A 1 92 ? 7.748 -1.915 -30.735 1.00 85.06 92 LEU A O 1
ATOM 751 N N . GLN A 1 93 ? 7.894 -0.015 -29.541 1.00 89.62 93 GLN A N 1
ATOM 752 C CA . GLN A 1 93 ? 8.907 -0.513 -28.608 1.00 89.62 93 GLN A CA 1
ATOM 753 C C . GLN A 1 93 ? 8.366 -1.687 -27.776 1.00 89.62 93 GLN A C 1
ATOM 755 O O . GLN A 1 93 ? 9.051 -2.698 -27.619 1.00 89.62 93 GLN A O 1
ATOM 760 N N . GLU A 1 94 ? 7.112 -1.611 -27.328 1.00 89.75 94 GLU A N 1
ATOM 761 C CA . GLU A 1 94 ? 6.431 -2.702 -26.619 1.00 89.75 94 GLU A CA 1
ATOM 762 C C . GLU A 1 94 ? 6.293 -3.963 -27.485 1.00 89.75 94 GLU A C 1
ATOM 764 O O . GLU A 1 94 ? 6.604 -5.066 -27.029 1.00 89.75 94 GLU A O 1
ATOM 769 N N . LYS A 1 95 ? 5.898 -3.819 -28.757 1.00 87.88 95 LYS A N 1
ATOM 770 C CA . LYS A 1 95 ? 5.827 -4.948 -29.701 1.00 87.88 95 LYS A CA 1
ATOM 771 C C . LYS A 1 95 ? 7.197 -5.577 -29.963 1.00 87.88 95 LYS A C 1
ATOM 773 O O . LYS A 1 95 ? 7.297 -6.803 -30.047 1.00 87.88 95 LYS A O 1
ATOM 778 N N . ILE A 1 96 ? 8.259 -4.770 -30.059 1.00 88.25 96 ILE A N 1
ATOM 779 C CA . ILE A 1 96 ? 9.631 -5.287 -30.183 1.00 88.25 96 ILE A CA 1
ATOM 780 C C . ILE A 1 96 ? 9.987 -6.114 -28.949 1.00 88.25 96 ILE A C 1
ATOM 782 O O . ILE A 1 96 ? 10.495 -7.223 -29.095 1.00 88.25 96 ILE A O 1
ATOM 786 N N . LEU A 1 97 ? 9.693 -5.620 -27.743 1.00 89.94 97 LEU A N 1
ATOM 787 C CA . LEU A 1 97 ? 9.945 -6.357 -26.505 1.00 89.94 97 LEU A CA 1
ATOM 788 C C . LEU A 1 97 ? 9.178 -7.685 -26.464 1.00 89.94 97 LEU A C 1
ATOM 790 O O . LEU A 1 97 ? 9.772 -8.707 -26.130 1.00 89.94 97 LEU A O 1
ATOM 794 N N . GLN A 1 98 ? 7.910 -7.710 -26.879 1.00 87.62 98 GLN A N 1
ATOM 795 C CA . GLN A 1 98 ? 7.131 -8.951 -26.992 1.00 87.62 98 GLN A CA 1
ATOM 796 C C . GLN A 1 98 ? 7.760 -9.938 -27.990 1.00 87.62 98 GLN A C 1
ATOM 798 O O . GLN A 1 98 ? 7.962 -11.110 -27.667 1.00 87.62 98 GLN A O 1
ATOM 803 N N . SER A 1 99 ? 8.141 -9.459 -29.177 1.00 86.38 99 SER A N 1
ATOM 804 C CA . SER A 1 99 ? 8.826 -10.257 -30.204 1.00 86.38 99 SER A CA 1
ATOM 805 C C . SER A 1 99 ? 10.160 -10.816 -29.687 1.00 86.38 99 SER A C 1
ATOM 807 O O . SER A 1 99 ? 10.472 -11.992 -29.903 1.00 86.38 99 SER A O 1
ATOM 809 N N . CYS A 1 100 ? 10.926 -10.015 -28.941 1.00 88.44 100 CYS A N 1
ATOM 810 C CA . CYS A 1 100 ? 12.165 -10.432 -28.290 1.00 88.44 100 CYS A CA 1
ATOM 811 C C . CYS A 1 100 ? 11.920 -11.470 -27.194 1.00 88.44 100 CYS A C 1
ATOM 813 O O . CYS A 1 100 ? 12.651 -12.451 -27.139 1.00 88.44 100 CYS A O 1
ATOM 815 N N . LEU A 1 101 ? 10.901 -11.305 -26.350 1.00 87.31 101 LEU A N 1
ATOM 816 C CA . LEU A 1 101 ? 10.610 -12.249 -25.271 1.00 87.31 101 LEU A CA 1
ATOM 817 C C . LEU A 1 101 ? 10.319 -13.653 -25.816 1.00 87.31 101 LEU A C 1
ATOM 819 O O . LEU A 1 101 ? 10.889 -14.631 -25.338 1.00 87.31 101 LEU A O 1
ATOM 823 N N . VAL A 1 102 ? 9.479 -13.737 -26.854 1.00 85.12 102 VAL A N 1
ATOM 824 C CA . VAL A 1 102 ? 9.071 -15.010 -27.470 1.00 85.12 102 VAL A CA 1
ATOM 825 C C . VAL A 1 102 ? 10.224 -15.666 -28.227 1.00 85.12 102 VAL A C 1
ATOM 827 O O . VAL A 1 102 ? 10.424 -16.875 -28.136 1.00 85.12 102 VAL A O 1
ATOM 830 N N . ASN A 1 103 ? 10.993 -14.884 -28.991 1.00 82.56 103 ASN A N 1
ATOM 831 C CA . ASN A 1 103 ? 11.960 -15.449 -29.931 1.00 82.56 103 ASN A CA 1
ATOM 832 C C . ASN A 1 103 ? 13.405 -15.460 -29.409 1.00 82.56 103 ASN A C 1
ATOM 834 O O . ASN A 1 103 ? 14.195 -16.313 -29.818 1.00 82.56 103 ASN A O 1
ATOM 838 N N . ARG A 1 104 ? 13.793 -14.500 -28.559 1.00 86.25 104 ARG A N 1
ATOM 839 C CA . ARG A 1 104 ? 15.176 -14.264 -28.102 1.00 86.25 104 ARG A CA 1
ATOM 840 C C . ARG A 1 104 ? 15.241 -13.627 -26.703 1.00 86.25 104 ARG A C 1
ATOM 842 O O . ARG A 1 104 ? 15.584 -12.455 -26.555 1.00 86.25 104 ARG A O 1
ATOM 849 N N . ALA A 1 105 ? 15.027 -14.442 -25.674 1.00 85.94 105 ALA A N 1
ATOM 850 C CA . ALA A 1 105 ? 14.998 -14.024 -24.269 1.00 85.94 105 ALA A CA 1
ATOM 851 C C . ALA A 1 105 ? 16.235 -13.207 -23.804 1.00 85.94 105 ALA A C 1
ATOM 853 O O . ALA A 1 105 ? 16.083 -12.210 -23.108 1.00 85.94 105 ALA A O 1
ATOM 854 N N . LEU A 1 106 ? 17.450 -13.542 -24.264 1.00 87.75 106 LEU A N 1
ATOM 855 C CA . LEU A 1 106 ? 18.673 -12.774 -23.945 1.00 87.75 106 LEU A CA 1
ATOM 856 C C . LEU A 1 106 ? 18.674 -11.346 -24.521 1.00 87.75 106 LEU A C 1
ATOM 858 O O . LEU A 1 106 ? 19.241 -10.432 -23.928 1.00 87.75 106 LEU A O 1
ATOM 862 N N . LEU A 1 107 ? 18.066 -11.143 -25.695 1.00 87.81 107 LEU A N 1
ATOM 863 C CA . LEU A 1 107 ? 17.938 -9.807 -26.285 1.00 87.81 107 LEU A CA 1
ATOM 864 C C . LEU A 1 107 ? 16.891 -8.989 -25.525 1.00 87.81 107 LEU A C 1
ATOM 866 O O . LEU A 1 107 ? 17.098 -7.802 -25.299 1.00 87.81 107 LEU A O 1
ATOM 870 N N . PHE A 1 108 ? 15.801 -9.631 -25.096 1.00 91.19 108 PHE A N 1
ATOM 871 C CA . PHE A 1 108 ? 14.820 -9.007 -24.211 1.00 91.19 108 PHE A CA 1
ATOM 872 C C . PHE A 1 108 ? 15.477 -8.512 -22.916 1.00 91.19 108 PHE A C 1
ATOM 874 O O . PHE A 1 108 ? 15.361 -7.334 -22.593 1.00 91.19 108 PHE A O 1
ATOM 881 N N . GLU A 1 109 ? 16.238 -9.371 -22.237 1.00 92.00 109 GLU A N 1
ATOM 882 C CA . GLU A 1 109 ? 16.977 -9.019 -21.020 1.00 92.00 109 GLU A CA 1
ATOM 883 C C . GLU A 1 109 ? 17.914 -7.821 -21.229 1.00 92.00 109 GLU A C 1
ATOM 885 O O . GLU A 1 109 ? 17.868 -6.850 -20.473 1.00 92.00 109 GLU A O 1
ATOM 890 N N . ARG A 1 110 ? 18.707 -7.835 -22.306 1.00 90.94 110 ARG A N 1
ATOM 891 C CA . ARG A 1 110 ? 19.600 -6.718 -22.650 1.00 90.94 110 ARG A CA 1
ATOM 892 C C . ARG A 1 110 ? 18.846 -5.412 -22.895 1.00 90.94 110 ARG A C 1
ATOM 894 O O . ARG A 1 110 ? 19.314 -4.357 -22.473 1.00 90.94 110 ARG A O 1
ATOM 901 N N . LEU A 1 111 ? 17.699 -5.468 -23.573 1.00 92.56 111 LEU A N 1
ATOM 902 C CA . LEU A 1 111 ? 16.878 -4.286 -23.831 1.00 92.56 111 LEU A CA 1
ATOM 903 C C . LEU A 1 111 ? 16.300 -3.720 -22.538 1.00 92.56 111 LEU A C 1
ATOM 905 O O . LEU A 1 111 ? 16.420 -2.522 -22.305 1.00 92.56 111 LEU A O 1
ATOM 909 N N . VAL A 1 112 ? 15.725 -4.565 -21.681 1.00 94.25 112 VAL A N 1
ATOM 910 C CA . VAL A 1 112 ? 15.177 -4.131 -20.389 1.00 94.25 112 VAL A CA 1
ATOM 911 C C . VAL A 1 112 ? 16.273 -3.515 -19.517 1.00 94.25 112 VAL A C 1
ATOM 913 O O . VAL A 1 112 ? 16.084 -2.415 -19.002 1.00 94.25 112 VAL A O 1
ATOM 916 N N . ALA A 1 113 ? 17.453 -4.136 -19.435 1.00 93.56 113 ALA A N 1
ATOM 917 C CA . ALA A 1 113 ? 18.599 -3.562 -18.730 1.00 93.56 113 ALA A CA 1
ATOM 918 C C . ALA A 1 113 ? 19.018 -2.192 -19.301 1.00 93.56 113 ALA A C 1
ATOM 920 O O . ALA A 1 113 ? 19.340 -1.276 -18.541 1.00 93.56 113 ALA A O 1
ATOM 921 N N . ALA A 1 114 ? 18.968 -2.013 -20.626 1.00 92.50 114 ALA A N 1
ATOM 922 C CA . ALA A 1 114 ? 19.233 -0.725 -21.263 1.00 92.50 114 ALA A CA 1
ATOM 923 C C . ALA A 1 114 ? 18.163 0.329 -20.920 1.00 92.50 114 ALA A C 1
ATOM 925 O O . ALA A 1 114 ? 18.522 1.470 -20.637 1.00 92.50 114 ALA A O 1
ATOM 926 N N . TYR A 1 115 ? 16.876 -0.033 -20.859 1.00 94.81 115 TYR A N 1
ATOM 927 C CA . TYR A 1 115 ? 15.816 0.875 -20.396 1.00 94.81 115 TYR A CA 1
ATOM 928 C C . TYR A 1 115 ? 16.021 1.307 -18.940 1.00 94.81 115 TYR A C 1
ATOM 930 O O . TYR A 1 115 ? 15.964 2.501 -18.645 1.00 94.81 115 TYR A O 1
ATOM 938 N N . ILE A 1 116 ? 16.324 0.361 -18.045 1.00 94.38 116 ILE A N 1
ATOM 939 C CA . ILE A 1 116 ? 16.610 0.640 -16.628 1.00 94.38 116 ILE A CA 1
ATOM 940 C C . ILE A 1 116 ? 17.809 1.589 -16.512 1.00 94.38 116 ILE A C 1
ATOM 942 O O . ILE A 1 116 ? 17.736 2.621 -15.842 1.00 94.38 116 ILE A O 1
ATOM 946 N N . LYS A 1 117 ? 18.899 1.291 -17.229 1.00 93.81 117 LYS A N 1
ATOM 947 C CA . LYS A 1 117 ? 20.102 2.128 -17.246 1.00 93.81 117 LYS A CA 1
ATOM 948 C C . LYS A 1 117 ? 19.835 3.517 -17.829 1.00 93.81 117 LYS A C 1
ATOM 950 O O . LYS A 1 117 ? 20.385 4.484 -17.316 1.00 93.81 117 LYS A O 1
ATOM 955 N N . ALA A 1 118 ? 19.004 3.637 -18.863 1.00 92.56 118 ALA A N 1
ATOM 956 C CA . ALA A 1 118 ? 18.642 4.925 -19.451 1.00 92.56 118 ALA A CA 1
ATOM 957 C C . ALA A 1 118 ? 17.884 5.814 -18.461 1.00 92.56 118 ALA A C 1
ATOM 959 O O . ALA A 1 118 ? 18.218 6.988 -18.326 1.00 92.56 118 ALA A O 1
ATOM 960 N N . ILE A 1 119 ? 16.917 5.243 -17.735 1.00 93.38 119 ILE A N 1
ATOM 961 C CA . ILE A 1 119 ? 16.204 5.946 -16.661 1.00 93.38 119 ILE A CA 1
ATOM 962 C C . ILE A 1 119 ? 17.202 6.400 -15.590 1.00 93.38 119 ILE A C 1
ATOM 964 O O . ILE A 1 119 ? 17.230 7.581 -15.259 1.00 93.38 119 ILE A O 1
ATOM 968 N N . GLY A 1 120 ? 18.082 5.502 -15.132 1.00 91.12 120 GLY A N 1
ATOM 969 C CA . GLY A 1 120 ? 19.114 5.835 -14.146 1.00 91.12 120 GLY A CA 1
ATOM 970 C C . GLY A 1 120 ? 20.076 6.939 -14.605 1.00 91.12 120 GLY A C 1
ATOM 971 O O . GLY A 1 120 ? 20.444 7.803 -13.819 1.00 91.12 120 GLY A O 1
ATOM 972 N N . GLN A 1 121 ? 20.468 6.955 -15.883 1.00 91.69 121 GLN A N 1
ATOM 973 C CA . GL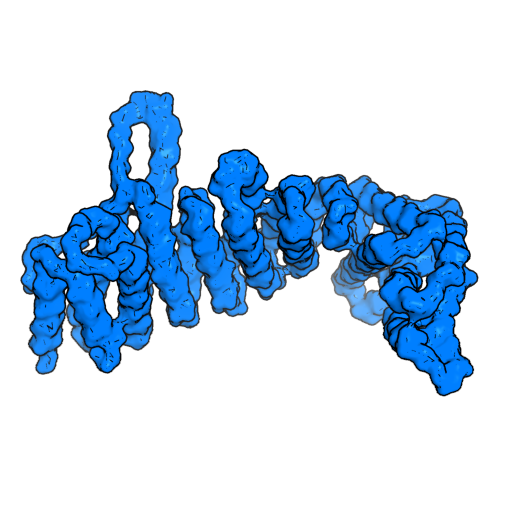N A 1 121 ? 21.324 8.008 -16.445 1.00 91.69 121 GLN A CA 1
ATOM 974 C C . GLN A 1 121 ? 20.641 9.379 -16.431 1.00 91.69 121 GLN A C 1
ATOM 976 O O . GLN A 1 121 ? 21.288 10.370 -16.098 1.00 91.69 121 GLN A O 1
ATOM 981 N N . LEU A 1 122 ? 19.345 9.435 -16.753 1.00 90.50 122 LEU A N 1
ATOM 982 C CA . LEU A 1 122 ? 18.578 10.679 -16.706 1.00 90.50 122 LEU A CA 1
ATOM 983 C C . LEU A 1 122 ? 18.395 11.175 -15.266 1.00 90.50 122 LEU A C 1
ATOM 985 O O . LEU A 1 122 ? 18.662 12.340 -14.992 1.00 90.50 122 LEU A O 1
ATOM 989 N N . THR A 1 123 ? 18.015 10.301 -14.330 1.00 88.81 123 THR A N 1
ATOM 990 C CA . THR A 1 123 ? 17.793 10.700 -12.929 1.00 88.81 123 THR A CA 1
ATOM 991 C C . THR A 1 123 ? 19.084 11.089 -12.213 1.00 88.81 123 THR A C 1
ATOM 993 O O . THR A 1 123 ? 19.100 12.071 -11.481 1.00 88.81 123 THR A O 1
ATOM 996 N N . ASN A 1 124 ? 20.188 10.373 -12.452 1.00 87.75 124 ASN A N 1
ATOM 997 C CA . ASN A 1 124 ? 21.491 10.745 -11.889 1.00 87.75 124 ASN A CA 1
ATOM 998 C C . ASN A 1 124 ? 21.992 12.066 -12.487 1.00 87.75 124 ASN A C 1
ATOM 1000 O O . ASN A 1 124 ? 22.651 12.847 -11.809 1.00 87.75 124 ASN A O 1
ATOM 1004 N N . GLY A 1 125 ? 21.672 12.320 -13.760 1.00 84.06 125 GLY A N 1
ATOM 1005 C CA . GLY A 1 125 ? 21.941 13.596 -14.408 1.00 84.06 125 GLY A CA 1
ATOM 1006 C C . GLY A 1 125 ? 21.219 14.763 -13.733 1.00 84.06 125 GLY A C 1
ATOM 1007 O O . GLY A 1 125 ? 21.847 15.792 -13.519 1.00 84.06 125 GLY A O 1
ATOM 1008 N N . LEU A 1 126 ? 19.946 14.584 -13.356 1.00 82.94 126 LEU A N 1
ATOM 1009 C CA . LEU A 1 126 ? 19.181 15.577 -12.590 1.00 82.94 126 LEU A CA 1
ATOM 1010 C C . LEU A 1 126 ? 19.799 15.834 -11.206 1.00 82.94 126 LEU A C 1
ATOM 1012 O O . LEU A 1 126 ? 20.067 16.981 -10.870 1.00 82.94 126 LEU A O 1
ATOM 1016 N N . GLN A 1 127 ? 20.141 14.776 -10.461 1.00 82.38 127 GLN A N 1
ATOM 1017 C CA . GLN A 1 127 ? 20.763 14.898 -9.130 1.00 82.38 127 GLN A CA 1
ATOM 1018 C C . GLN A 1 127 ? 22.055 15.718 -9.135 1.00 82.38 127 GLN A C 1
ATOM 1020 O O . GLN A 1 127 ? 22.252 16.586 -8.289 1.00 82.38 127 GLN A O 1
ATOM 1025 N N . LEU A 1 128 ? 22.940 15.453 -10.099 1.00 79.44 128 LEU A N 1
ATOM 1026 C CA . LEU A 1 128 ? 24.225 16.146 -10.194 1.00 79.44 128 LEU A CA 1
ATOM 1027 C C . LEU A 1 128 ? 24.072 17.642 -10.502 1.00 79.44 128 LEU A C 1
ATOM 1029 O O . LEU A 1 128 ? 24.989 18.409 -10.222 1.00 79.44 128 LEU A O 1
ATOM 1033 N N . LEU A 1 129 ? 22.949 18.069 -11.083 1.00 70.81 129 LEU A N 1
ATOM 1034 C CA . LEU A 1 129 ? 22.695 19.483 -11.363 1.00 70.81 129 LEU A CA 1
ATOM 1035 C C . LEU A 1 129 ? 22.218 20.229 -10.138 1.00 70.81 129 LEU A C 1
ATOM 1037 O O . LEU A 1 129 ? 22.664 21.353 -9.928 1.00 70.81 129 LEU A O 1
ATOM 1041 N N . ASP A 1 130 ? 21.367 19.602 -9.334 1.00 63.38 130 ASP A N 1
ATOM 1042 C CA . ASP A 1 130 ? 20.934 20.172 -8.063 1.00 63.38 130 ASP A CA 1
ATOM 1043 C C . ASP A 1 130 ? 22.151 20.371 -7.143 1.00 63.38 130 ASP A C 1
ATOM 1045 O O . ASP A 1 130 ? 22.357 21.457 -6.604 1.00 63.38 130 ASP A O 1
ATOM 1049 N N . GLU A 1 131 ? 23.057 19.385 -7.088 1.00 63.56 131 GLU A N 1
ATOM 1050 C CA . GLU A 1 131 ? 24.326 19.491 -6.351 1.00 63.56 131 GLU A CA 1
ATOM 1051 C C . GLU A 1 131 ? 25.265 20.577 -6.921 1.00 63.56 131 GLU A C 1
ATOM 1053 O O . GLU A 1 131 ? 25.976 21.252 -6.175 1.00 63.56 131 GLU A O 1
ATOM 1058 N N . GLN A 1 132 ? 25.279 20.785 -8.243 1.00 59.22 132 GLN A N 1
ATOM 1059 C CA . GLN A 1 132 ? 26.091 21.828 -8.884 1.00 59.22 132 GLN A CA 1
ATOM 1060 C C . GLN A 1 132 ? 25.510 23.236 -8.720 1.00 59.22 132 GLN A C 1
ATOM 1062 O O . GLN A 1 132 ? 26.278 24.194 -8.634 1.00 59.22 132 GLN A O 1
ATOM 1067 N N . GLN A 1 133 ? 24.186 23.395 -8.643 1.00 54.06 133 GLN A N 1
ATOM 1068 C CA . GLN A 1 133 ? 23.560 24.686 -8.342 1.00 54.06 133 GLN A CA 1
ATOM 1069 C C . GLN A 1 133 ? 23.910 25.165 -6.926 1.00 54.06 133 GLN A C 1
ATOM 1071 O O . GLN A 1 133 ? 24.142 26.362 -6.738 1.00 54.06 133 GLN A O 1
ATOM 1076 N N . ASP A 1 134 ? 24.065 24.244 -5.972 1.00 52.22 134 ASP A N 1
ATOM 1077 C CA . ASP A 1 134 ? 24.545 24.546 -4.618 1.00 52.22 134 ASP A CA 1
ATOM 1078 C C . ASP A 1 134 ? 26.040 24.936 -4.591 1.00 52.22 134 ASP A C 1
ATOM 1080 O O . ASP A 1 134 ? 26.448 25.805 -3.818 1.00 52.22 134 ASP A O 1
ATOM 1084 N N . ILE A 1 135 ? 26.869 24.365 -5.476 1.00 50.66 135 ILE A N 1
ATOM 1085 C CA . ILE A 1 135 ? 28.311 24.679 -5.587 1.00 50.66 135 ILE A CA 1
ATOM 1086 C C . ILE A 1 135 ? 28.564 25.971 -6.381 1.00 50.66 135 ILE A C 1
ATOM 1088 O O . ILE A 1 135 ? 29.498 26.713 -6.076 1.00 50.66 135 ILE A O 1
ATOM 1092 N N . ASN A 1 136 ? 27.728 26.303 -7.364 1.00 45.97 136 ASN A N 1
ATOM 1093 C CA . ASN A 1 136 ? 27.862 27.535 -8.147 1.00 45.97 136 ASN A CA 1
ATOM 1094 C C . ASN A 1 136 ? 27.527 28.795 -7.323 1.00 45.97 136 ASN A C 1
ATOM 1096 O O . ASN A 1 136 ? 28.002 29.883 -7.651 1.00 45.97 136 ASN A O 1
ATOM 1100 N N . GLN A 1 137 ? 26.827 28.653 -6.189 1.00 50.66 137 GLN A N 1
ATOM 1101 C CA . GLN A 1 137 ? 26.730 29.703 -5.162 1.00 50.66 137 GLN A CA 1
ATOM 1102 C C . GLN A 1 137 ? 28.068 29.956 -4.430 1.00 50.66 137 GLN A C 1
ATOM 1104 O O . GLN A 1 137 ? 28.228 30.996 -3.792 1.00 50.66 137 GLN A O 1
ATOM 1109 N N . ALA A 1 138 ? 29.054 29.058 -4.565 1.00 47.38 138 ALA A N 1
ATOM 1110 C CA . ALA A 1 138 ? 30.420 29.187 -4.047 1.00 47.38 138 ALA A CA 1
ATOM 1111 C C . ALA A 1 138 ? 31.457 29.645 -5.104 1.00 47.38 138 ALA A C 1
ATOM 1113 O O . ALA A 1 138 ? 32.658 29.621 -4.834 1.00 47.38 138 ALA A O 1
ATOM 1114 N N . GLY A 1 139 ? 31.017 30.126 -6.277 1.00 46.12 139 GLY A N 1
ATOM 1115 C CA . GLY A 1 139 ? 31.846 30.957 -7.165 1.00 46.12 139 GLY A CA 1
ATOM 1116 C C . GLY A 1 139 ? 32.702 30.239 -8.216 1.00 46.12 139 GLY A C 1
ATOM 1117 O O . GLY A 1 139 ? 33.712 30.798 -8.640 1.00 46.12 139 GLY A O 1
ATOM 1118 N N . ILE A 1 140 ? 32.328 29.038 -8.670 1.00 50.41 140 ILE A N 1
ATOM 1119 C CA . ILE A 1 140 ? 32.966 28.394 -9.833 1.00 50.41 140 ILE A CA 1
ATOM 1120 C C . ILE A 1 140 ? 31.982 28.408 -11.008 1.00 50.41 140 ILE A C 1
ATOM 1122 O O . ILE A 1 140 ? 31.091 27.573 -11.094 1.00 50.41 140 ILE A O 1
ATOM 1126 N N . GLU A 1 141 ? 32.141 29.363 -11.924 1.00 45.53 141 GLU A N 1
ATOM 1127 C CA . GLU A 1 141 ? 31.361 29.441 -13.165 1.00 45.53 141 GLU A CA 1
ATOM 1128 C C . GLU A 1 141 ? 31.727 28.275 -14.098 1.00 45.53 141 GLU A C 1
ATOM 1130 O O . GLU A 1 141 ? 32.675 28.340 -14.881 1.00 45.53 141 GLU A O 1
ATOM 1135 N N . THR A 1 142 ? 30.969 27.182 -14.021 1.00 50.50 142 THR A N 1
ATOM 1136 C CA . THR A 1 142 ? 30.883 26.205 -15.112 1.00 50.50 142 THR A CA 1
ATOM 1137 C C . THR A 1 142 ? 29.532 26.379 -15.789 1.00 50.50 142 THR A C 1
ATOM 1139 O O . THR A 1 142 ? 28.497 26.314 -15.129 1.00 50.50 142 THR A O 1
ATOM 1142 N N . GLU A 1 143 ? 29.529 26.657 -17.099 1.00 52.31 143 GLU A N 1
ATOM 1143 C CA . GLU A 1 143 ? 28.290 26.745 -17.880 1.00 52.31 143 GLU A CA 1
ATOM 1144 C C . GLU A 1 143 ? 27.466 25.463 -17.663 1.00 52.31 143 GLU A C 1
ATOM 1146 O O . GLU A 1 143 ? 27.993 24.362 -17.873 1.00 52.31 143 GLU A O 1
ATOM 1151 N N . PRO A 1 144 ? 26.193 25.555 -17.233 1.00 55.16 144 PRO A N 1
ATOM 1152 C CA . PRO A 1 144 ? 25.389 24.368 -16.997 1.00 55.16 144 PRO A CA 1
ATOM 1153 C C . PRO A 1 144 ? 25.191 23.655 -18.336 1.00 55.16 144 PRO A C 1
ATOM 1155 O O . PRO A 1 144 ? 24.613 24.215 -19.270 1.00 55.16 144 PRO A O 1
ATOM 1158 N N . LYS A 1 145 ? 25.686 22.414 -18.454 1.00 60.19 145 LYS A N 1
ATOM 1159 C CA . LYS A 1 145 ? 25.452 21.564 -19.634 1.00 60.19 145 LYS A CA 1
ATOM 1160 C C . LYS A 1 145 ? 23.954 21.537 -19.901 1.00 60.19 145 LYS A C 1
ATOM 1162 O O . LYS A 1 145 ? 23.279 20.923 -19.108 1.00 60.19 145 LYS A O 1
ATOM 1167 N N . GLN A 1 146 ? 23.421 22.122 -20.973 1.00 71.00 146 GLN A N 1
ATOM 1168 C CA . GLN A 1 146 ? 21.961 22.228 -21.205 1.00 71.00 146 GLN A CA 1
ATOM 1169 C C . GLN A 1 146 ? 21.246 20.894 -21.537 1.00 71.00 146 GLN A C 1
ATOM 1171 O O . GLN A 1 146 ? 20.040 20.879 -21.785 1.00 71.00 146 GLN A O 1
ATOM 1176 N N . PHE A 1 147 ? 21.980 19.777 -21.573 1.00 78.69 147 PHE A N 1
ATOM 1177 C CA . PHE A 1 147 ? 21.488 18.476 -22.023 1.00 78.69 147 PHE A CA 1
ATOM 1178 C C . PHE A 1 147 ? 22.077 17.334 -21.188 1.00 78.69 147 PHE A C 1
ATOM 1180 O O . PHE A 1 147 ? 23.265 17.351 -20.852 1.00 78.69 147 PHE A O 1
ATOM 1187 N N . LEU A 1 148 ? 21.266 16.305 -20.944 1.00 83.31 148 LEU A N 1
ATOM 1188 C CA . LEU A 1 148 ? 21.686 15.005 -20.421 1.00 83.31 148 LEU A CA 1
ATOM 1189 C C . LEU A 1 148 ? 21.933 14.025 -21.563 1.00 83.31 148 LEU A C 1
ATOM 1191 O O . LEU A 1 148 ? 21.264 14.077 -22.594 1.00 83.31 148 LEU A O 1
ATOM 1195 N N . GLU A 1 149 ? 22.876 13.106 -21.376 1.00 85.69 149 GLU A N 1
ATOM 1196 C CA . GLU A 1 149 ? 23.223 12.113 -22.391 1.00 85.69 149 GLU A CA 1
ATOM 1197 C C . GLU A 1 149 ? 22.820 10.702 -21.953 1.00 85.69 149 GLU A C 1
ATOM 1199 O O . GLU A 1 149 ? 23.221 10.230 -20.889 1.00 85.69 149 GLU A O 1
ATOM 1204 N N . ILE A 1 150 ? 22.066 10.002 -22.805 1.00 86.31 150 ILE A N 1
ATOM 1205 C CA . ILE A 1 150 ? 21.778 8.574 -22.642 1.00 86.31 150 ILE A CA 1
ATOM 1206 C C . ILE A 1 150 ? 22.721 7.779 -23.543 1.00 86.31 150 ILE A C 1
ATOM 1208 O O . ILE A 1 150 ? 22.763 7.966 -24.762 1.00 86.31 150 ILE A O 1
ATOM 1212 N N . THR A 1 151 ? 23.440 6.838 -22.937 1.00 86.69 151 THR A N 1
ATOM 1213 C CA . THR A 1 151 ? 24.368 5.912 -23.611 1.00 86.69 151 THR A CA 1
ATOM 1214 C C . THR A 1 151 ? 24.009 4.446 -23.369 1.00 86.69 151 THR A C 1
ATOM 1216 O O . THR A 1 151 ? 24.761 3.545 -23.728 1.00 86.69 151 THR A O 1
ATOM 1219 N N . ALA A 1 152 ? 22.856 4.183 -22.751 1.00 84.88 152 ALA A N 1
ATOM 1220 C CA . ALA A 1 152 ? 22.445 2.845 -22.347 1.00 84.88 152 ALA A CA 1
ATOM 1221 C C . ALA A 1 152 ? 22.211 1.870 -23.515 1.00 84.88 152 ALA A C 1
ATOM 1223 O O . ALA A 1 152 ? 22.487 0.680 -23.380 1.00 84.88 152 ALA A O 1
ATOM 1224 N N . PHE A 1 153 ? 21.744 2.365 -24.664 1.00 84.75 153 PHE A N 1
ATOM 1225 C CA . PHE A 1 153 ? 21.450 1.558 -25.853 1.00 84.75 153 PHE A CA 1
ATOM 1226 C C . PHE A 1 153 ? 22.685 1.452 -26.748 1.00 84.75 153 PHE A C 1
ATOM 1228 O O . PHE A 1 153 ? 22.781 2.121 -27.782 1.00 84.75 153 PHE A O 1
ATOM 1235 N N . PHE A 1 154 ? 23.643 0.631 -26.318 1.00 83.06 154 PHE A N 1
ATOM 1236 C CA . PHE A 1 154 ? 24.888 0.370 -27.038 1.00 83.06 154 PHE A CA 1
ATOM 1237 C C . PHE A 1 154 ? 25.198 -1.129 -27.091 1.00 83.06 154 PHE A C 1
ATOM 1239 O O . PHE A 1 154 ? 24.695 -1.919 -26.293 1.00 83.06 154 PHE A O 1
ATOM 1246 N N . SER A 1 155 ? 26.062 -1.510 -28.027 1.00 80.19 155 SER A N 1
ATOM 1247 C CA . SER A 1 155 ? 26.686 -2.830 -28.077 1.00 80.19 155 SER A CA 1
ATOM 1248 C C . SER A 1 155 ? 28.179 -2.669 -28.353 1.00 80.19 155 SER A C 1
ATOM 1250 O O . SER A 1 155 ? 28.568 -1.807 -29.143 1.00 80.19 155 SER A O 1
ATOM 1252 N N . GLU A 1 156 ? 29.010 -3.488 -27.707 1.00 75.00 156 GLU A N 1
ATOM 1253 C CA . GLU A 1 156 ? 30.453 -3.569 -27.984 1.00 75.00 156 GLU A CA 1
ATOM 1254 C C . GLU A 1 156 ? 30.731 -4.188 -29.363 1.00 75.00 156 GLU A C 1
ATOM 1256 O O . GLU A 1 156 ? 31.748 -3.903 -29.997 1.00 75.00 156 GLU A O 1
ATOM 1261 N N . ASP A 1 157 ? 29.798 -5.006 -29.857 1.00 72.31 157 ASP A N 1
ATOM 1262 C CA . ASP A 1 157 ? 29.882 -5.634 -31.165 1.00 72.31 157 ASP A CA 1
ATOM 1263 C C . ASP A 1 157 ? 29.597 -4.598 -32.268 1.00 72.31 157 ASP A C 1
ATOM 1265 O O . ASP A 1 157 ? 28.454 -4.217 -32.536 1.00 72.31 157 ASP A O 1
ATOM 1269 N N . LEU A 1 158 ? 30.648 -4.187 -32.979 1.00 70.06 158 LEU A N 1
ATOM 1270 C CA . LEU A 1 158 ? 30.586 -3.255 -34.111 1.00 70.06 158 LEU A CA 1
ATOM 1271 C C . LEU A 1 158 ? 30.181 -3.942 -35.429 1.00 70.06 158 LEU A C 1
ATOM 1273 O O . LEU A 1 158 ? 30.604 -3.528 -36.505 1.00 70.06 158 LEU A O 1
ATOM 1277 N N . CYS A 1 159 ? 29.353 -4.990 -35.378 1.00 74.44 159 CYS A N 1
ATOM 1278 C CA . CYS A 1 159 ? 28.975 -5.787 -36.554 1.00 74.44 159 CYS A CA 1
ATOM 1279 C C . CYS A 1 159 ? 28.274 -4.968 -37.655 1.00 74.44 159 CYS A C 1
ATOM 1281 O O . CYS A 1 159 ? 28.309 -5.352 -38.823 1.00 74.44 159 CYS A O 1
ATOM 1283 N N . LEU A 1 160 ? 27.660 -3.832 -37.309 1.00 76.12 160 LEU A N 1
ATOM 1284 C CA . LEU A 1 160 ? 27.072 -2.908 -38.285 1.00 76.12 160 LEU A CA 1
ATOM 1285 C C . LEU A 1 160 ? 28.128 -2.143 -39.098 1.00 76.12 160 LEU A C 1
ATOM 1287 O O . LEU A 1 160 ? 27.830 -1.741 -40.221 1.00 76.12 160 LEU A O 1
ATOM 1291 N N . ARG A 1 161 ? 29.384 -2.069 -38.625 1.00 78.31 161 ARG A N 1
ATOM 1292 C CA . ARG A 1 161 ? 30.507 -1.542 -39.417 1.00 78.31 161 ARG A CA 1
ATOM 1293 C C . ARG A 1 161 ? 30.853 -2.380 -40.643 1.00 78.31 161 ARG A C 1
ATOM 1295 O O . ARG A 1 161 ? 31.459 -1.873 -41.578 1.00 78.31 161 ARG A O 1
ATOM 1302 N N . GLU A 1 162 ? 30.426 -3.645 -40.682 1.00 75.38 162 GLU A N 1
ATOM 1303 C CA . GLU A 1 162 ? 30.519 -4.461 -41.901 1.00 75.38 162 GLU A CA 1
ATOM 1304 C C . GLU A 1 162 ? 29.589 -3.970 -43.025 1.00 75.38 162 GLU A C 1
ATOM 1306 O O . GLU A 1 162 ? 29.748 -4.377 -44.179 1.00 75.38 162 GLU A O 1
ATOM 1311 N N . ILE A 1 163 ? 28.565 -3.181 -42.689 1.00 75.00 163 ILE A N 1
ATOM 1312 C CA . ILE A 1 163 ? 27.592 -2.623 -43.635 1.00 75.00 163 ILE A CA 1
ATOM 1313 C C . ILE A 1 163 ? 27.904 -1.150 -43.900 1.00 75.00 163 ILE A C 1
ATOM 1315 O O . ILE A 1 163 ? 27.820 -0.722 -45.048 1.00 75.00 163 ILE A O 1
ATOM 1319 N N . ASP A 1 164 ? 28.293 -0.415 -42.862 1.00 75.56 164 ASP A N 1
ATOM 1320 C CA . ASP A 1 164 ? 28.585 1.013 -42.909 1.00 75.56 164 ASP A CA 1
ATOM 1321 C C . ASP A 1 164 ? 29.793 1.342 -42.026 1.00 75.56 164 ASP A C 1
ATOM 1323 O O . ASP A 1 164 ? 29.711 1.295 -40.800 1.00 75.56 164 ASP A O 1
ATOM 1327 N N . ALA A 1 165 ? 30.923 1.668 -42.654 1.00 76.44 165 ALA A N 1
ATOM 1328 C CA . ALA A 1 165 ? 32.195 1.877 -41.966 1.00 76.44 165 ALA A CA 1
ATOM 1329 C C . ALA A 1 165 ? 32.148 3.006 -40.918 1.00 76.44 165 ALA A C 1
ATOM 1331 O O . ALA A 1 165 ? 32.871 2.927 -39.920 1.00 76.44 165 ALA A O 1
ATOM 1332 N N . ASP A 1 166 ? 31.264 3.992 -41.100 1.00 78.44 166 ASP A N 1
ATOM 1333 C CA . ASP A 1 166 ? 31.127 5.162 -40.226 1.00 78.44 166 ASP A CA 1
ATOM 1334 C C . ASP A 1 166 ? 30.100 4.946 -39.097 1.00 78.44 166 ASP A C 1
ATOM 1336 O O . ASP A 1 166 ? 29.838 5.845 -38.288 1.00 78.44 166 ASP A O 1
ATOM 1340 N N . PHE A 1 167 ? 29.536 3.736 -38.989 1.00 79.12 167 PHE A N 1
ATOM 1341 C CA . PHE A 1 167 ? 28.548 3.414 -37.969 1.00 79.12 167 PHE A CA 1
ATOM 1342 C C . PHE A 1 167 ? 29.082 3.658 -36.547 1.00 79.12 167 PHE A C 1
ATOM 1344 O O . PHE A 1 167 ? 30.108 3.109 -36.108 1.00 79.12 167 PHE A O 1
ATOM 1351 N N . SER A 1 168 ? 28.308 4.439 -35.793 1.00 78.56 168 SER A N 1
ATOM 1352 C CA . SER A 1 168 ? 28.498 4.682 -34.367 1.00 78.56 168 SER A CA 1
ATOM 1353 C C . SER A 1 168 ? 27.157 4.814 -33.647 1.00 78.56 168 SER A C 1
ATOM 1355 O O . SER A 1 168 ? 26.185 5.357 -34.178 1.00 78.56 168 SER A O 1
ATOM 1357 N N . PHE A 1 169 ? 27.113 4.332 -32.404 1.00 78.56 169 PHE A N 1
ATOM 1358 C CA . PHE A 1 169 ? 26.018 4.640 -31.492 1.00 78.56 169 PHE A CA 1
ATOM 1359 C C . PHE A 1 169 ? 26.175 6.086 -31.027 1.00 78.56 169 PHE A C 1
ATOM 1361 O O . PHE A 1 169 ? 27.040 6.390 -30.206 1.00 78.56 169 PHE A O 1
ATOM 1368 N N . LYS A 1 170 ? 25.357 6.987 -31.573 1.00 79.06 170 LYS A N 1
ATOM 1369 C CA . LYS A 1 170 ? 25.328 8.378 -31.119 1.00 79.06 170 LYS A CA 1
ATOM 1370 C C . LYS A 1 170 ? 24.665 8.442 -29.732 1.00 79.06 170 LYS A C 1
ATOM 1372 O O . LYS A 1 170 ? 23.643 7.775 -29.536 1.00 79.06 170 LYS A O 1
ATOM 1377 N N . PRO A 1 171 ? 25.225 9.204 -28.774 1.00 82.62 171 PRO A N 1
ATOM 1378 C CA . PRO A 1 171 ? 24.552 9.454 -27.506 1.00 82.62 171 PRO A CA 1
ATOM 1379 C C . PRO A 1 171 ? 23.262 10.239 -27.761 1.00 82.62 171 PRO A C 1
ATOM 1381 O O . PRO A 1 171 ? 23.237 11.155 -28.587 1.00 82.62 171 PRO A O 1
ATOM 1384 N N . ILE A 1 172 ? 22.194 9.876 -27.054 1.00 83.50 172 ILE A N 1
ATOM 1385 C CA . ILE A 1 172 ? 20.915 10.593 -27.119 1.00 83.50 172 ILE A CA 1
ATOM 1386 C C . ILE A 1 172 ? 21.038 11.814 -26.219 1.00 83.50 172 ILE A C 1
ATOM 1388 O O . ILE A 1 172 ? 21.248 11.660 -25.017 1.00 83.50 172 ILE A O 1
ATOM 1392 N N . ARG A 1 173 ? 20.904 13.013 -26.785 1.00 84.88 173 ARG A N 1
ATOM 1393 C CA . ARG A 1 173 ? 20.937 14.270 -26.028 1.00 84.88 173 ARG A CA 1
ATOM 1394 C C . ARG A 1 173 ? 19.520 14.693 -25.676 1.00 84.88 173 ARG A C 1
ATOM 1396 O O . ARG A 1 173 ? 18.711 14.934 -26.566 1.00 84.88 173 ARG A O 1
ATOM 1403 N N . VAL A 1 174 ? 19.230 14.780 -24.385 1.00 82.81 174 VAL A N 1
ATOM 1404 C CA . VAL A 1 174 ? 17.914 15.136 -23.851 1.00 82.81 174 VAL A CA 1
ATOM 1405 C C . VAL A 1 174 ? 18.007 16.507 -23.177 1.00 82.81 174 VAL A C 1
ATOM 1407 O O . VAL A 1 174 ? 18.745 16.632 -22.200 1.00 82.81 174 VAL A O 1
ATOM 1410 N N . PRO A 1 175 ? 17.307 17.538 -23.685 1.00 84.62 175 PRO A N 1
ATOM 1411 C CA . PRO A 1 175 ? 17.215 18.829 -23.006 1.00 84.62 175 PRO A CA 1
ATOM 1412 C C . PRO A 1 175 ? 16.504 18.689 -21.656 1.00 84.62 175 PRO A C 1
ATOM 1414 O O . PRO A 1 175 ? 15.580 17.883 -21.544 1.00 84.62 175 PRO A O 1
ATOM 1417 N N . TYR A 1 176 ? 16.881 19.497 -20.660 1.00 82.38 176 TYR A N 1
ATOM 1418 C CA . TYR A 1 176 ? 16.297 19.422 -19.309 1.00 82.38 176 TYR A CA 1
ATOM 1419 C C . TYR A 1 176 ? 14.785 19.543 -19.266 1.00 82.38 176 TYR A C 1
ATOM 1421 O O . TYR A 1 176 ? 14.128 18.787 -18.559 1.00 82.38 176 TYR A O 1
ATOM 1429 N N . GLU A 1 177 ? 14.245 20.453 -20.071 1.00 81.38 177 GLU A N 1
ATOM 1430 C CA . GLU A 1 177 ? 12.817 20.772 -20.115 1.00 81.38 177 GLU A CA 1
ATOM 1431 C C . GLU A 1 177 ? 11.939 19.557 -20.449 1.00 81.38 177 GLU A C 1
ATOM 1433 O O . GLU A 1 177 ? 10.768 19.535 -20.095 1.00 81.38 177 GLU A O 1
ATOM 1438 N N . VAL A 1 178 ? 12.502 18.536 -21.108 1.00 85.44 178 VAL A N 1
ATOM 1439 C CA . VAL A 1 178 ? 11.777 17.337 -21.560 1.00 85.44 178 VAL A CA 1
ATOM 1440 C C . VAL A 1 178 ? 12.256 16.052 -20.876 1.00 85.44 178 VAL A C 1
ATOM 1442 O O . VAL A 1 178 ? 11.916 14.953 -21.323 1.00 85.44 178 VAL A O 1
ATOM 1445 N N . VAL A 1 179 ? 13.064 16.147 -19.811 1.00 87.38 179 VAL A N 1
ATOM 1446 C CA . VAL A 1 179 ? 13.577 14.960 -19.100 1.00 87.38 179 VAL A CA 1
ATOM 1447 C C . VAL A 1 179 ? 12.441 14.180 -18.447 1.00 87.38 179 VAL A C 1
ATOM 1449 O O . VAL A 1 179 ? 12.390 12.963 -18.615 1.00 87.38 179 VAL A O 1
ATOM 1452 N N . ASP A 1 180 ? 11.498 14.847 -17.781 1.00 87.38 180 ASP A N 1
ATOM 1453 C CA . ASP A 1 180 ? 10.358 14.174 -17.147 1.00 87.38 180 ASP A CA 1
ATOM 1454 C C . ASP A 1 180 ? 9.487 13.440 -18.175 1.00 87.38 180 ASP A C 1
ATOM 1456 O O . ASP A 1 180 ? 9.194 12.255 -18.011 1.00 87.38 180 ASP A O 1
ATOM 1460 N N . ASP A 1 181 ? 9.164 14.083 -19.301 1.00 88.00 181 ASP A N 1
ATOM 1461 C CA . ASP A 1 181 ? 8.421 13.461 -20.407 1.00 88.00 181 ASP A CA 1
ATOM 1462 C C . ASP A 1 181 ? 9.162 12.246 -20.986 1.00 88.00 181 ASP A C 1
ATOM 1464 O O . ASP A 1 181 ? 8.559 11.214 -21.329 1.00 88.00 181 ASP A O 1
ATOM 1468 N N . ARG A 1 182 ? 10.494 12.346 -21.063 1.00 89.06 182 ARG A N 1
ATOM 1469 C CA . ARG A 1 182 ? 11.358 11.260 -21.516 1.00 89.06 182 ARG A CA 1
ATOM 1470 C C . ARG A 1 182 ? 11.320 10.084 -20.553 1.00 89.06 182 ARG A C 1
ATOM 1472 O O . ARG A 1 182 ? 11.088 8.957 -20.990 1.00 89.06 182 ARG A O 1
ATOM 1479 N N . VAL A 1 183 ? 11.535 10.340 -19.266 1.00 92.50 183 VAL A N 1
ATOM 1480 C CA . VAL A 1 183 ? 11.495 9.330 -18.204 1.00 92.50 183 VAL A CA 1
ATOM 1481 C C . VAL A 1 183 ? 10.120 8.673 -18.166 1.00 92.50 183 VAL A C 1
ATOM 1483 O O . VAL A 1 183 ? 10.039 7.448 -18.123 1.00 92.50 183 VAL A O 1
ATOM 1486 N N . ARG A 1 184 ? 9.040 9.451 -18.291 1.00 91.88 184 ARG A N 1
ATOM 1487 C CA . ARG A 1 184 ? 7.664 8.945 -18.343 1.00 91.88 184 ARG A CA 1
ATOM 1488 C C . ARG A 1 184 ? 7.451 7.971 -19.499 1.00 91.88 184 ARG A C 1
ATOM 1490 O O . ARG A 1 184 ? 6.904 6.891 -19.293 1.00 91.88 184 ARG A O 1
ATOM 1497 N N . SER A 1 185 ? 7.936 8.311 -20.692 1.00 91.06 185 SER A N 1
ATOM 1498 C CA . SER A 1 185 ? 7.845 7.436 -21.871 1.00 91.06 185 SER A CA 1
ATOM 1499 C C . SER A 1 185 ? 8.634 6.136 -21.684 1.00 91.06 185 SER A C 1
ATOM 1501 O O . SER A 1 185 ? 8.142 5.055 -22.003 1.00 91.06 185 SER A O 1
ATOM 1503 N N . LEU A 1 186 ? 9.849 6.221 -21.128 1.00 93.69 186 LEU A N 1
ATOM 1504 C CA . LEU A 1 186 ? 10.680 5.046 -20.840 1.00 93.69 186 LEU A CA 1
ATOM 1505 C C . LEU A 1 186 ? 10.051 4.159 -19.754 1.00 93.69 186 LEU A C 1
ATOM 1507 O O . LEU A 1 186 ? 10.075 2.936 -19.879 1.00 93.69 186 LEU A O 1
ATOM 1511 N N . LEU A 1 187 ? 9.445 4.758 -18.724 1.00 94.44 187 LEU A N 1
ATOM 1512 C CA . LEU A 1 187 ? 8.717 4.043 -17.675 1.00 94.44 187 LEU A CA 1
ATOM 1513 C C . LEU A 1 187 ? 7.489 3.307 -18.212 1.00 94.44 187 LEU A C 1
ATOM 1515 O O . LEU A 1 187 ? 7.221 2.203 -17.752 1.00 94.44 187 LEU A O 1
ATOM 1519 N N . GLN A 1 188 ? 6.758 3.872 -19.179 1.00 93.56 188 GLN A N 1
ATOM 1520 C CA . GLN A 1 188 ? 5.628 3.183 -19.817 1.00 93.56 188 GLN A CA 1
ATOM 1521 C C . GLN A 1 188 ? 6.090 1.906 -20.532 1.00 93.56 188 GLN A C 1
ATOM 1523 O O . GLN A 1 188 ? 5.537 0.834 -20.292 1.00 93.56 188 GLN A O 1
ATOM 1528 N N . VAL A 1 189 ? 7.168 1.996 -21.317 1.00 93.75 189 VAL A N 1
ATOM 1529 C CA . VAL A 1 189 ? 7.758 0.826 -21.989 1.00 93.75 189 VAL A CA 1
ATOM 1530 C C . VAL A 1 189 ? 8.256 -0.202 -20.965 1.00 93.75 189 VAL A C 1
ATOM 1532 O O . VAL A 1 189 ? 7.984 -1.396 -21.105 1.00 93.75 189 VAL A O 1
ATOM 1535 N N . LEU A 1 190 ? 8.943 0.246 -19.907 1.00 95.56 190 LEU A N 1
ATOM 1536 C CA . LEU A 1 190 ? 9.432 -0.628 -18.837 1.00 95.56 190 LEU A CA 1
ATOM 1537 C C . LEU A 1 190 ? 8.281 -1.308 -18.077 1.00 95.56 190 LEU A C 1
ATOM 1539 O O . LEU A 1 190 ? 8.378 -2.487 -17.744 1.00 95.56 190 LEU A O 1
ATOM 1543 N N . HIS A 1 191 ? 7.178 -0.597 -17.840 1.00 94.44 191 HIS A N 1
ATOM 1544 C CA . HIS A 1 191 ? 5.980 -1.145 -17.210 1.00 94.44 191 HIS A CA 1
ATOM 1545 C C . HIS A 1 191 ? 5.401 -2.294 -18.032 1.00 94.44 191 HIS A C 1
ATOM 1547 O O . HIS A 1 191 ? 5.193 -3.385 -17.503 1.00 94.44 191 HIS A O 1
ATOM 1553 N N . THR A 1 192 ? 5.221 -2.095 -19.338 1.00 93.19 192 THR A N 1
ATOM 1554 C CA . THR A 1 192 ? 4.761 -3.157 -20.237 1.00 93.19 192 THR A CA 1
ATOM 1555 C C . THR A 1 192 ? 5.750 -4.323 -20.278 1.00 93.19 192 THR A C 1
ATOM 1557 O O . THR A 1 192 ? 5.327 -5.480 -20.242 1.00 93.19 192 THR A O 1
ATOM 1560 N N . ALA A 1 193 ? 7.060 -4.047 -20.265 1.00 93.94 193 ALA A N 1
ATOM 1561 C CA . ALA A 1 193 ? 8.095 -5.077 -20.187 1.00 93.94 193 ALA A CA 1
ATOM 1562 C C . ALA A 1 193 ? 7.964 -5.940 -18.922 1.00 93.94 193 ALA A C 1
ATOM 1564 O O . ALA A 1 193 ? 8.074 -7.162 -19.006 1.00 93.94 193 ALA A O 1
ATOM 1565 N N . ALA A 1 194 ? 7.682 -5.326 -17.770 1.00 94.31 194 ALA A N 1
ATOM 1566 C CA . ALA A 1 194 ? 7.453 -6.046 -16.523 1.00 94.31 194 ALA A CA 1
ATOM 1567 C C . ALA A 1 194 ? 6.213 -6.946 -16.607 1.00 94.31 194 ALA A C 1
ATOM 1569 O O . ALA A 1 194 ? 6.286 -8.114 -16.237 1.00 94.31 194 ALA A O 1
ATOM 1570 N N . LEU A 1 195 ? 5.097 -6.461 -17.164 1.00 93.88 195 LEU A N 1
ATOM 1571 C CA . LEU A 1 195 ? 3.867 -7.258 -17.291 1.00 93.88 195 LEU A CA 1
ATOM 1572 C C . LEU A 1 195 ? 4.071 -8.561 -18.075 1.00 93.88 195 LEU A C 1
ATOM 1574 O O . LEU A 1 195 ? 3.502 -9.588 -17.710 1.00 93.88 195 LEU A O 1
ATOM 1578 N N . ILE A 1 196 ? 4.874 -8.522 -19.140 1.00 93.19 196 ILE A N 1
ATOM 1579 C CA . ILE A 1 196 ? 5.122 -9.693 -19.994 1.00 93.19 196 ILE A CA 1
ATOM 1580 C C . ILE A 1 196 ? 6.320 -10.529 -19.526 1.00 93.19 196 ILE A C 1
ATOM 1582 O O . ILE A 1 196 ? 6.317 -11.747 -19.679 1.00 93.19 196 ILE A O 1
ATOM 1586 N N . GLY A 1 197 ? 7.351 -9.889 -18.972 1.00 92.00 197 GLY A N 1
ATOM 1587 C CA . GLY A 1 197 ? 8.652 -10.504 -18.714 1.00 92.00 197 GLY A CA 1
ATOM 1588 C C . GLY A 1 197 ? 8.881 -10.950 -17.274 1.00 92.00 197 GLY A C 1
ATOM 1589 O O . GLY A 1 197 ? 9.763 -11.779 -17.045 1.00 92.00 197 GLY A O 1
ATOM 1590 N N . TYR A 1 198 ? 8.111 -10.444 -16.304 1.00 93.56 198 TYR A N 1
ATOM 1591 C CA . TYR A 1 198 ? 8.321 -10.742 -14.882 1.00 93.56 198 TYR A CA 1
ATOM 1592 C C . TYR A 1 198 ? 8.359 -12.242 -14.546 1.00 93.56 198 TYR A C 1
ATOM 1594 O O . TYR A 1 198 ? 9.246 -12.633 -13.789 1.00 93.56 198 TYR A O 1
ATOM 1602 N N . PRO A 1 199 ? 7.502 -13.116 -15.124 1.00 91.62 199 PRO A N 1
ATOM 1603 C CA . PRO A 1 199 ? 7.551 -14.552 -14.834 1.00 91.62 199 PRO A CA 1
ATOM 1604 C C . PRO A 1 199 ? 8.884 -15.224 -15.194 1.00 91.62 199 PRO A C 1
ATOM 1606 O O . PRO A 1 199 ? 9.230 -16.243 -14.605 1.00 91.62 199 PRO A O 1
ATOM 1609 N N . LEU A 1 200 ? 9.618 -14.673 -16.168 1.00 90.12 200 LEU A N 1
ATOM 1610 C CA . LEU A 1 200 ? 10.888 -15.221 -16.650 1.00 90.12 200 LEU A CA 1
ATOM 1611 C C . LEU A 1 200 ? 12.103 -14.537 -16.009 1.00 90.12 200 LEU A C 1
ATOM 1613 O O . LEU A 1 200 ? 13.132 -15.183 -15.830 1.00 90.12 200 LEU A O 1
ATOM 1617 N N . PHE A 1 201 ? 11.985 -13.257 -15.641 1.00 92.69 201 PHE A N 1
ATOM 1618 C CA . PHE A 1 201 ? 13.100 -12.437 -15.154 1.00 92.69 201 PHE A CA 1
ATOM 1619 C C . PHE A 1 201 ? 12.763 -11.626 -13.884 1.00 92.69 201 PHE A C 1
ATOM 1621 O O . PHE A 1 201 ? 12.964 -10.410 -13.862 1.00 92.69 201 PHE A O 1
ATOM 1628 N N . PRO A 1 202 ? 12.269 -12.246 -12.797 1.00 92.25 202 PRO A N 1
ATOM 1629 C CA . PRO A 1 202 ? 11.759 -11.511 -11.633 1.00 92.25 202 PRO A CA 1
ATOM 1630 C C . PRO A 1 202 ? 12.828 -10.657 -10.931 1.00 92.25 202 PRO A C 1
ATOM 1632 O O . PRO A 1 202 ? 12.530 -9.559 -10.463 1.00 92.25 202 PRO A O 1
ATOM 1635 N N . GLN A 1 203 ? 14.082 -11.123 -10.891 1.00 92.44 203 GLN A N 1
ATOM 1636 C CA . GLN A 1 203 ? 15.182 -10.416 -10.227 1.00 92.44 203 GLN A CA 1
ATOM 1637 C C . GLN A 1 203 ? 15.532 -9.091 -10.918 1.00 92.44 203 GLN A C 1
ATOM 1639 O O . GLN A 1 203 ? 15.676 -8.075 -10.247 1.00 92.44 203 GLN A O 1
ATOM 1644 N N . MET A 1 204 ? 15.582 -9.071 -12.250 1.00 93.31 204 MET A N 1
ATOM 1645 C CA . MET A 1 204 ? 15.873 -7.861 -13.025 1.00 93.31 204 MET A CA 1
ATOM 1646 C C . MET A 1 204 ? 14.843 -6.757 -12.768 1.00 93.31 204 MET A C 1
ATOM 1648 O O . MET A 1 204 ? 15.192 -5.589 -12.606 1.00 93.31 204 MET A O 1
ATOM 1652 N N . PHE A 1 205 ? 13.562 -7.123 -12.693 1.00 95.12 205 PHE A N 1
ATOM 1653 C CA . PHE A 1 205 ? 12.506 -6.162 -12.391 1.00 95.12 205 PHE A CA 1
ATOM 1654 C C . PHE A 1 205 ? 12.491 -5.752 -10.913 1.00 95.12 205 PHE A C 1
ATOM 1656 O O . PHE A 1 205 ? 12.161 -4.606 -10.619 1.00 95.12 205 PHE A O 1
ATOM 1663 N N . ALA A 1 206 ? 12.904 -6.618 -9.985 1.00 93.00 206 ALA A N 1
ATOM 1664 C CA . ALA A 1 206 ? 13.127 -6.211 -8.598 1.00 93.00 206 ALA A CA 1
ATOM 1665 C C . ALA A 1 206 ? 14.269 -5.184 -8.494 1.00 93.00 206 ALA A C 1
ATOM 1667 O O . ALA A 1 206 ? 14.089 -4.135 -7.887 1.00 93.00 206 ALA A O 1
ATOM 1668 N N . GLU A 1 207 ? 15.405 -5.426 -9.152 1.00 93.06 207 GLU A N 1
ATOM 1669 C CA . GLU A 1 207 ? 16.552 -4.503 -9.190 1.00 93.06 207 GLU A CA 1
ATOM 1670 C C . GLU A 1 207 ? 16.216 -3.179 -9.896 1.00 93.06 207 GLU A C 1
ATOM 1672 O O . GLU A 1 207 ? 16.711 -2.118 -9.510 1.00 93.06 207 GLU A O 1
ATOM 1677 N N . SER A 1 208 ? 15.301 -3.207 -10.874 1.00 94.69 208 SER A N 1
ATOM 1678 C CA . SER A 1 208 ? 14.822 -1.996 -11.552 1.00 94.69 208 SER A CA 1
ATOM 1679 C C . SER A 1 208 ? 14.166 -0.982 -10.608 1.00 94.69 208 SER A C 1
ATOM 1681 O O . SER A 1 208 ? 14.173 0.215 -10.903 1.00 94.69 208 SER A O 1
ATOM 1683 N N . LEU A 1 209 ? 13.632 -1.434 -9.462 1.00 95.56 209 LEU A N 1
ATOM 1684 C CA . LEU A 1 209 ? 12.963 -0.568 -8.491 1.00 95.56 209 LEU A CA 1
ATOM 1685 C C . LEU A 1 209 ? 13.884 0.531 -7.967 1.00 95.56 209 LEU A C 1
ATOM 1687 O O . LEU A 1 209 ? 13.400 1.624 -7.703 1.00 95.56 209 LEU A O 1
ATOM 1691 N N . LEU A 1 210 ? 15.198 0.298 -7.880 1.00 94.44 210 LEU A N 1
ATOM 1692 C CA . LEU A 1 210 ? 16.143 1.337 -7.468 1.00 94.44 210 LEU A CA 1
ATOM 1693 C C . LEU A 1 210 ? 16.115 2.538 -8.422 1.00 94.44 210 LEU A C 1
ATOM 1695 O O . LEU A 1 210 ? 15.945 3.676 -7.988 1.00 94.44 210 LEU A O 1
ATOM 1699 N N . SER A 1 211 ? 16.229 2.288 -9.729 1.00 93.12 211 SER A N 1
ATOM 1700 C CA . SER A 1 211 ? 16.173 3.343 -10.746 1.00 93.12 211 SER A CA 1
ATOM 1701 C C . SER A 1 211 ? 14.814 4.041 -10.756 1.00 93.12 211 SER A C 1
ATOM 1703 O O . SER A 1 211 ? 14.750 5.257 -10.900 1.00 93.12 211 SER A O 1
ATOM 1705 N N . VAL A 1 212 ? 13.728 3.298 -10.539 1.00 95.25 212 VAL A N 1
ATOM 1706 C CA . VAL A 1 212 ? 12.377 3.871 -10.460 1.00 95.25 212 VAL A CA 1
ATOM 1707 C C . VAL A 1 212 ? 12.185 4.712 -9.193 1.00 95.25 212 VAL A C 1
ATOM 1709 O O . VAL A 1 212 ? 11.553 5.762 -9.245 1.00 95.25 212 VAL A O 1
ATOM 1712 N N . LEU A 1 213 ? 12.773 4.330 -8.062 1.00 94.56 213 LEU A N 1
ATOM 1713 C CA . LEU A 1 213 ? 12.733 5.125 -6.833 1.00 94.56 213 LEU A CA 1
ATOM 1714 C C . LEU A 1 213 ? 13.541 6.423 -6.953 1.00 94.56 213 LEU A C 1
ATOM 1716 O O . LEU A 1 213 ? 13.149 7.432 -6.368 1.00 94.56 213 LEU A O 1
ATOM 1720 N N . HIS A 1 214 ? 14.607 6.448 -7.758 1.00 93.00 214 HIS A N 1
ATOM 1721 C CA . HIS A 1 214 ? 15.262 7.707 -8.122 1.00 93.00 214 HIS A CA 1
ATOM 1722 C C . HIS A 1 214 ? 14.325 8.634 -8.907 1.00 93.00 214 HIS A C 1
ATOM 1724 O O . HIS A 1 214 ? 14.293 9.828 -8.625 1.00 93.00 214 HIS A O 1
ATOM 1730 N N . VAL A 1 215 ? 13.475 8.099 -9.791 1.00 93.25 215 VAL A N 1
ATOM 1731 C CA . VAL A 1 215 ? 12.423 8.898 -10.449 1.00 93.25 215 VAL A CA 1
ATOM 1732 C C . VAL A 1 215 ? 11.445 9.480 -9.425 1.00 93.25 215 VAL A C 1
ATOM 1734 O O . VAL A 1 215 ? 11.091 10.653 -9.507 1.00 93.25 215 VAL A O 1
ATOM 1737 N N . VAL A 1 216 ? 11.040 8.693 -8.419 1.00 92.75 216 VAL A N 1
ATOM 1738 C CA . VAL A 1 216 ? 10.166 9.172 -7.328 1.00 92.75 216 VAL A CA 1
ATOM 1739 C C . VAL A 1 216 ? 10.807 10.335 -6.558 1.00 92.75 216 VAL A C 1
ATOM 1741 O O . VAL A 1 216 ? 10.100 11.204 -6.040 1.00 92.75 216 VAL A O 1
ATOM 1744 N N . ARG A 1 217 ? 12.138 10.379 -6.480 1.00 90.81 217 ARG A N 1
ATOM 1745 C CA . ARG A 1 217 ? 12.875 11.447 -5.803 1.00 90.81 217 ARG A CA 1
ATOM 1746 C C . ARG A 1 217 ? 12.938 12.727 -6.645 1.00 90.81 217 ARG A C 1
ATOM 1748 O O . ARG A 1 217 ? 12.504 13.759 -6.139 1.00 90.81 217 ARG A O 1
ATOM 1755 N N . GLU A 1 218 ? 13.365 12.639 -7.904 1.00 88.88 218 GLU A N 1
ATOM 1756 C CA . GLU A 1 218 ? 13.775 13.817 -8.697 1.00 88.88 218 GLU A CA 1
ATOM 1757 C C . GLU A 1 218 ? 12.695 14.414 -9.617 1.00 88.88 218 GLU A C 1
ATOM 1759 O O . GLU A 1 218 ? 12.693 15.616 -9.850 1.00 88.88 218 GLU A O 1
ATOM 1764 N N . CYS A 1 219 ? 11.778 13.606 -10.158 1.00 89.50 219 CYS A N 1
ATOM 1765 C CA . CYS A 1 219 ? 10.908 14.043 -11.264 1.00 89.50 219 CYS A CA 1
ATOM 1766 C C . CYS A 1 219 ? 9.648 14.815 -10.825 1.00 89.50 219 CYS A C 1
ATOM 1768 O O . CYS A 1 219 ? 9.333 14.907 -9.641 1.00 89.50 219 CYS A O 1
ATOM 1770 N N . ASP A 1 220 ? 8.868 15.333 -11.775 1.00 89.25 220 ASP A N 1
ATOM 1771 C CA . ASP A 1 220 ? 7.553 15.932 -11.501 1.00 89.25 220 ASP A CA 1
ATOM 1772 C C . ASP A 1 220 ? 6.529 14.950 -10.880 1.00 89.25 220 ASP A C 1
ATOM 1774 O O . ASP A 1 220 ? 6.658 13.725 -10.951 1.00 89.25 220 ASP A O 1
ATOM 1778 N N . LEU A 1 221 ? 5.456 15.478 -10.274 1.00 87.25 221 LEU A N 1
ATOM 1779 C CA . LEU A 1 221 ? 4.443 14.656 -9.595 1.00 87.25 221 LEU A CA 1
ATOM 1780 C C . LEU A 1 221 ? 3.810 13.606 -10.522 1.00 87.25 221 LEU A C 1
ATOM 1782 O O . LEU A 1 221 ? 3.613 12.462 -10.112 1.00 87.25 221 LEU A O 1
ATOM 1786 N N . THR A 1 222 ? 3.518 13.967 -11.772 1.00 88.56 222 THR A N 1
ATOM 1787 C CA . THR A 1 222 ? 2.916 13.058 -12.758 1.00 88.56 222 THR A CA 1
ATOM 1788 C C . THR A 1 222 ? 3.808 11.844 -13.013 1.00 88.56 222 THR A C 1
ATOM 1790 O O . THR A 1 222 ? 3.335 10.704 -13.044 1.00 88.56 222 THR A O 1
ATOM 1793 N N . THR A 1 223 ? 5.114 12.061 -13.153 1.00 91.31 223 THR A N 1
ATOM 1794 C CA . THR A 1 223 ? 6.087 10.990 -13.381 1.00 91.31 223 THR A CA 1
ATOM 1795 C C . THR A 1 223 ? 6.356 10.209 -12.094 1.00 91.31 223 THR A C 1
ATOM 1797 O O . THR A 1 223 ? 6.434 8.979 -12.150 1.00 91.31 223 THR A O 1
ATOM 1800 N N . LYS A 1 224 ? 6.363 10.865 -10.920 1.00 93.19 224 LYS A N 1
ATOM 1801 C CA . LYS A 1 224 ? 6.393 10.186 -9.608 1.00 93.19 224 LYS A CA 1
ATOM 1802 C C . LYS A 1 224 ? 5.213 9.223 -9.443 1.00 93.19 224 LYS A C 1
ATOM 1804 O O . LYS A 1 224 ? 5.406 8.093 -8.999 1.00 93.19 224 LYS A O 1
ATOM 1809 N N . LEU A 1 225 ? 4.000 9.623 -9.836 1.00 91.56 225 LEU A N 1
ATOM 1810 C CA . LEU A 1 225 ? 2.809 8.767 -9.777 1.00 91.56 225 LEU A CA 1
ATOM 1811 C C . LEU A 1 225 ? 2.938 7.533 -10.672 1.00 91.56 225 LEU A C 1
ATOM 1813 O O . LEU A 1 225 ? 2.600 6.426 -10.248 1.00 91.56 225 LEU A O 1
ATOM 1817 N N . LEU A 1 226 ? 3.453 7.698 -11.893 1.00 92.81 226 LEU A N 1
ATOM 1818 C CA . LEU A 1 226 ? 3.697 6.572 -12.793 1.00 92.81 226 LEU A CA 1
ATOM 1819 C C . LEU A 1 226 ? 4.767 5.622 -12.232 1.00 92.81 226 LEU A C 1
ATOM 1821 O O . LEU A 1 226 ? 4.583 4.405 -12.267 1.00 92.81 226 LEU A O 1
ATOM 1825 N N . ALA A 1 227 ? 5.848 6.168 -11.672 1.00 95.62 227 ALA A N 1
ATOM 1826 C CA . ALA A 1 227 ? 6.904 5.399 -11.020 1.00 95.62 227 ALA A CA 1
ATOM 1827 C C . ALA A 1 227 ? 6.366 4.589 -9.825 1.00 95.62 227 ALA A C 1
ATOM 1829 O O . ALA A 1 227 ? 6.624 3.392 -9.714 1.00 95.62 227 ALA A O 1
ATOM 1830 N N . LEU A 1 228 ? 5.530 5.192 -8.977 1.00 96.06 228 LEU A N 1
ATOM 1831 C CA . LEU A 1 228 ? 4.893 4.499 -7.855 1.00 96.06 228 LEU A CA 1
ATOM 1832 C C . LEU A 1 228 ? 3.915 3.405 -8.312 1.00 96.06 228 LEU A C 1
ATOM 1834 O O . LEU A 1 228 ? 3.889 2.327 -7.719 1.00 96.06 228 LEU A O 1
ATOM 1838 N N . ARG A 1 229 ? 3.160 3.626 -9.399 1.00 95.25 229 ARG A N 1
ATOM 1839 C CA . ARG A 1 229 ? 2.326 2.578 -10.023 1.00 95.25 229 ARG A CA 1
ATOM 1840 C C . ARG A 1 229 ? 3.159 1.428 -10.580 1.00 95.25 229 ARG A C 1
ATOM 1842 O O . ARG A 1 229 ? 2.737 0.275 -10.511 1.00 95.25 229 ARG A O 1
ATOM 1849 N N . TYR A 1 230 ? 4.345 1.715 -11.113 1.00 96.44 230 TYR A N 1
ATOM 1850 C CA . TYR A 1 230 ? 5.284 0.669 -11.498 1.00 96.44 230 TYR A CA 1
ATOM 1851 C C . TYR A 1 230 ? 5.742 -0.137 -10.275 1.00 96.44 230 TYR A C 1
ATOM 1853 O O . TYR A 1 230 ? 5.627 -1.361 -10.300 1.00 96.44 230 TYR A O 1
ATOM 1861 N N . CYS A 1 231 ? 6.156 0.521 -9.184 1.00 96.69 231 CYS A N 1
ATOM 1862 C CA . CYS A 1 231 ? 6.520 -0.161 -7.936 1.00 96.69 231 CYS A CA 1
ATOM 1863 C C . CYS A 1 231 ? 5.381 -1.055 -7.428 1.00 96.69 231 CYS A C 1
ATOM 1865 O O . CYS A 1 231 ? 5.595 -2.244 -7.196 1.00 96.69 231 CYS A O 1
ATOM 1867 N N . GLN A 1 232 ? 4.158 -0.514 -7.339 1.00 95.56 232 GLN A N 1
ATOM 1868 C CA . GLN A 1 232 ? 2.951 -1.277 -7.006 1.00 95.56 232 GLN A CA 1
ATOM 1869 C C . GLN A 1 232 ? 2.847 -2.533 -7.874 1.00 95.56 232 GLN A C 1
ATOM 1871 O O . GLN A 1 232 ? 2.624 -3.625 -7.352 1.00 95.56 232 GLN A O 1
ATOM 1876 N N . LYS A 1 233 ? 3.026 -2.398 -9.193 1.00 95.75 233 LYS A N 1
ATOM 1877 C CA . LYS A 1 233 ? 2.844 -3.521 -10.107 1.00 95.75 233 LYS A CA 1
ATOM 1878 C C . LYS A 1 233 ? 3.887 -4.614 -9.927 1.00 95.75 233 LYS A C 1
ATOM 1880 O O . LYS A 1 233 ? 3.534 -5.789 -9.976 1.00 95.75 233 LYS A O 1
ATOM 1885 N N . ILE A 1 234 ? 5.140 -4.248 -9.673 1.00 96.12 234 ILE A N 1
ATOM 1886 C CA . ILE A 1 234 ? 6.191 -5.220 -9.359 1.00 96.12 234 ILE A CA 1
ATOM 1887 C C . ILE A 1 234 ? 5.850 -5.997 -8.085 1.00 96.12 234 ILE A C 1
ATOM 1889 O O . ILE A 1 234 ? 5.946 -7.224 -8.082 1.00 96.12 234 ILE A O 1
ATOM 1893 N N . PHE A 1 235 ? 5.377 -5.318 -7.035 1.00 95.00 235 PHE A N 1
ATOM 1894 C CA . PHE A 1 235 ? 4.934 -5.999 -5.818 1.00 95.00 235 PHE A CA 1
ATOM 1895 C C . PHE A 1 235 ? 3.695 -6.880 -6.046 1.00 95.00 235 PHE A C 1
ATOM 1897 O O . PHE A 1 235 ? 3.580 -7.931 -5.428 1.00 95.00 235 PHE A O 1
ATOM 1904 N N . GLU A 1 236 ? 2.774 -6.503 -6.941 1.00 94.75 236 GLU A N 1
ATOM 1905 C CA . GLU A 1 236 ? 1.609 -7.336 -7.278 1.00 94.75 236 GLU A CA 1
ATOM 1906 C C . GLU A 1 236 ? 1.980 -8.626 -8.005 1.00 94.75 236 GLU A C 1
ATOM 1908 O O . GLU A 1 236 ? 1.306 -9.640 -7.824 1.00 94.75 236 GLU A O 1
ATOM 1913 N N . LEU A 1 237 ? 2.996 -8.565 -8.868 1.00 93.06 237 LEU A N 1
ATOM 1914 C CA . LEU A 1 237 ? 3.468 -9.707 -9.648 1.00 93.06 237 LEU A CA 1
ATOM 1915 C C . LEU A 1 237 ? 4.332 -10.659 -8.809 1.00 93.06 237 LEU A C 1
ATOM 1917 O O . LEU A 1 237 ? 4.428 -11.844 -9.132 1.00 93.06 237 LEU A O 1
ATOM 1921 N N . ALA A 1 238 ? 4.944 -10.162 -7.732 1.00 91.69 238 ALA A N 1
ATOM 1922 C CA . ALA A 1 238 ? 5.758 -10.963 -6.833 1.00 91.69 238 ALA A CA 1
ATOM 1923 C C . ALA A 1 238 ? 4.918 -12.025 -6.104 1.00 91.69 238 ALA A C 1
ATOM 1925 O O . ALA A 1 238 ? 3.928 -11.724 -5.442 1.00 91.69 238 ALA A O 1
ATOM 1926 N N . CYS A 1 239 ? 5.339 -13.290 -6.186 1.00 85.00 239 CYS A N 1
ATOM 1927 C CA . CYS A 1 239 ? 4.698 -14.376 -5.436 1.00 85.00 239 CYS A CA 1
ATOM 1928 C C . CYS A 1 239 ? 5.208 -14.494 -3.992 1.00 85.00 239 CYS A C 1
ATOM 1930 O O . CYS A 1 239 ? 4.539 -15.107 -3.167 1.00 85.00 239 CYS A O 1
ATOM 1932 N N . LYS A 1 240 ? 6.408 -13.971 -3.712 1.00 88.19 240 LYS A N 1
ATOM 1933 C CA . LYS A 1 240 ? 7.071 -13.987 -2.403 1.00 88.19 240 LYS A CA 1
ATOM 1934 C C . LYS A 1 240 ? 7.875 -12.706 -2.221 1.00 88.19 240 LYS A C 1
ATOM 1936 O O . LYS A 1 240 ? 8.433 -12.189 -3.191 1.00 88.19 240 LYS A O 1
ATOM 1941 N N . CYS A 1 241 ? 7.984 -12.247 -0.986 1.00 88.50 241 CYS A N 1
ATOM 1942 C CA . CYS A 1 241 ? 8.821 -11.132 -0.594 1.00 88.50 241 CYS A CA 1
ATOM 1943 C C . CYS A 1 241 ? 10.245 -11.627 -0.333 1.00 88.50 241 CYS A C 1
ATOM 1945 O O . CYS A 1 241 ? 10.528 -12.296 0.658 1.00 88.50 241 CYS A O 1
ATOM 1947 N N . THR A 1 242 ? 11.154 -11.319 -1.255 1.00 90.12 242 THR A N 1
ATOM 1948 C CA . THR A 1 242 ? 12.595 -11.479 -1.027 1.00 90.12 242 THR A CA 1
ATOM 1949 C C . THR A 1 242 ? 13.116 -10.331 -0.161 1.00 90.12 242 THR A C 1
ATOM 1951 O O . THR A 1 242 ? 12.483 -9.279 -0.092 1.00 90.12 242 THR A O 1
ATOM 1954 N N . GLU A 1 243 ? 14.299 -10.481 0.441 1.00 88.75 243 GLU A N 1
ATOM 1955 C CA . GLU A 1 243 ? 14.952 -9.403 1.210 1.00 88.75 243 GLU A CA 1
ATOM 1956 C C . GLU A 1 243 ? 15.108 -8.112 0.385 1.00 88.75 243 GLU A C 1
ATOM 1958 O O . GLU A 1 243 ? 14.911 -7.004 0.883 1.00 88.75 243 GLU A O 1
ATOM 1963 N N . LEU A 1 244 ? 15.395 -8.259 -0.912 1.00 90.38 244 LEU A N 1
ATOM 1964 C CA . LEU A 1 244 ? 15.497 -7.145 -1.850 1.00 90.38 244 LEU A CA 1
ATOM 1965 C C . LEU A 1 244 ? 14.154 -6.416 -2.024 1.00 90.38 244 LEU A C 1
ATOM 1967 O O . LEU A 1 244 ? 14.101 -5.188 -1.966 1.00 90.38 244 LEU A O 1
ATOM 1971 N N . LEU A 1 245 ? 13.060 -7.161 -2.222 1.00 91.75 245 LEU A N 1
ATOM 1972 C CA . LEU A 1 245 ? 11.720 -6.579 -2.340 1.00 91.75 245 LEU A CA 1
ATOM 1973 C C . LEU A 1 245 ? 11.258 -5.961 -1.021 1.00 91.75 245 LEU A C 1
ATOM 1975 O O . LEU A 1 245 ? 10.635 -4.905 -1.040 1.00 91.75 245 LEU A O 1
ATOM 1979 N N . GLU A 1 246 ? 11.601 -6.564 0.114 1.00 92.75 246 GLU A N 1
ATOM 1980 C CA . GLU A 1 246 ? 11.335 -5.992 1.430 1.00 92.75 246 GLU A CA 1
ATOM 1981 C C . GLU A 1 246 ? 12.022 -4.621 1.584 1.00 92.75 246 GLU A C 1
ATOM 1983 O O . GLU A 1 246 ? 11.369 -3.631 1.931 1.00 92.75 246 GLU A O 1
ATOM 1988 N N . HIS A 1 247 ? 13.312 -4.530 1.242 1.00 93.00 247 HIS A N 1
ATOM 1989 C CA . HIS A 1 247 ? 14.055 -3.270 1.261 1.00 93.00 247 HIS A CA 1
ATOM 1990 C C . HIS A 1 247 ? 13.419 -2.209 0.350 1.00 93.00 247 HIS A C 1
ATOM 1992 O O . HIS A 1 247 ? 13.186 -1.072 0.774 1.00 93.00 247 HIS A O 1
ATOM 1998 N N . TYR A 1 248 ? 13.068 -2.572 -0.888 1.00 95.00 248 TYR A N 1
ATOM 1999 C CA . TYR A 1 248 ? 12.402 -1.641 -1.800 1.00 95.00 248 TYR A CA 1
ATOM 2000 C C . TYR A 1 248 ? 10.979 -1.284 -1.364 1.00 95.00 248 TYR A C 1
ATOM 2002 O O . TYR A 1 248 ? 10.520 -0.178 -1.654 1.00 95.00 248 TYR A O 1
ATOM 2010 N N . GLY A 1 249 ? 10.282 -2.161 -0.638 1.00 94.38 249 GLY A N 1
ATOM 2011 C CA . GLY A 1 249 ? 8.988 -1.867 -0.025 1.00 94.38 249 GLY A CA 1
ATOM 2012 C C . GLY A 1 249 ? 9.109 -0.754 1.013 1.00 94.38 249 GLY A C 1
ATOM 2013 O O . GLY A 1 249 ? 8.349 0.217 0.975 1.00 94.38 249 GLY A O 1
ATOM 2014 N N . GLN A 1 250 ? 10.133 -0.828 1.871 1.00 94.94 250 GLN A N 1
ATOM 2015 C CA . GLN A 1 250 ? 10.459 0.245 2.811 1.00 94.94 250 GLN A CA 1
ATOM 2016 C C . GLN A 1 250 ? 10.800 1.554 2.089 1.00 94.94 250 GLN A C 1
ATOM 2018 O O . GLN A 1 250 ? 10.252 2.596 2.448 1.00 94.94 250 GLN A O 1
ATOM 2023 N N . LEU A 1 251 ? 11.665 1.524 1.068 1.00 95.31 251 LEU A N 1
ATOM 2024 C CA . LEU A 1 251 ? 12.031 2.732 0.316 1.00 95.31 251 LEU A CA 1
ATOM 2025 C C . LEU A 1 251 ? 10.836 3.341 -0.432 1.00 95.31 251 LEU A C 1
ATOM 2027 O O . LEU A 1 251 ? 10.694 4.562 -0.474 1.00 95.31 251 LEU A O 1
ATOM 2031 N N . THR A 1 252 ? 9.939 2.510 -0.966 1.00 96.25 252 THR A N 1
ATOM 2032 C CA . THR A 1 252 ? 8.694 2.971 -1.600 1.00 96.25 252 THR A CA 1
ATOM 2033 C C . THR A 1 252 ? 7.814 3.692 -0.581 1.00 96.25 252 THR A C 1
ATOM 2035 O O . THR A 1 252 ? 7.355 4.805 -0.836 1.00 96.25 252 THR A O 1
ATOM 2038 N N . MET A 1 253 ? 7.636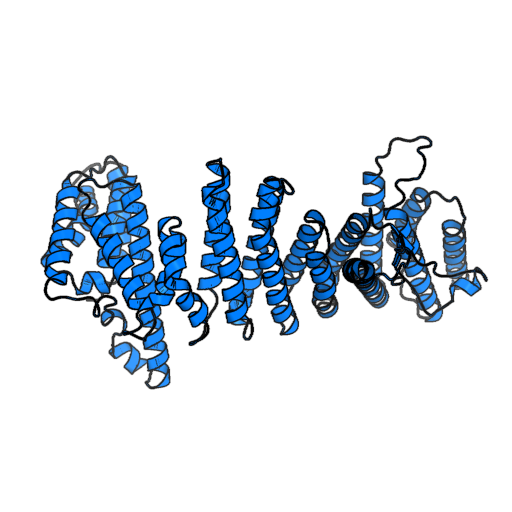 3.113 0.610 1.00 96.06 253 MET A N 1
ATOM 2039 C CA . MET A 1 253 ? 6.902 3.753 1.707 1.00 96.06 253 MET A CA 1
ATOM 2040 C C . MET A 1 253 ? 7.579 5.036 2.202 1.00 96.06 253 MET A C 1
ATOM 2042 O O . MET A 1 253 ? 6.892 5.990 2.565 1.00 96.06 253 MET A O 1
ATOM 2046 N N . GLN A 1 254 ? 8.912 5.098 2.177 1.00 95.69 254 GLN A N 1
ATOM 2047 C CA . GLN A 1 254 ? 9.662 6.310 2.499 1.00 95.69 254 GLN A CA 1
ATOM 2048 C C . GLN A 1 254 ? 9.404 7.412 1.469 1.00 95.69 254 GLN A C 1
ATOM 2050 O O . GLN A 1 254 ? 9.136 8.550 1.853 1.00 95.69 254 GLN A O 1
ATOM 2055 N N . GLY A 1 255 ? 9.415 7.072 0.178 1.00 94.12 255 GLY A N 1
ATOM 2056 C CA . GLY A 1 255 ? 9.044 7.988 -0.900 1.00 94.12 255 GLY A CA 1
ATOM 2057 C C . GLY A 1 255 ? 7.620 8.522 -0.733 1.00 94.12 255 GLY A C 1
ATOM 2058 O O . GLY A 1 255 ? 7.409 9.731 -0.801 1.00 94.12 255 GLY A O 1
ATOM 2059 N N . LEU A 1 256 ? 6.656 7.648 -0.420 1.00 95.50 256 LEU A N 1
ATOM 2060 C CA . LEU A 1 256 ? 5.277 8.057 -0.133 1.00 95.50 256 LEU A CA 1
ATOM 2061 C C . LEU A 1 256 ? 5.202 9.028 1.051 1.00 95.50 256 LEU A C 1
ATOM 2063 O O . LEU A 1 256 ? 4.575 10.077 0.932 1.00 95.50 256 LEU A O 1
ATOM 2067 N N . ALA A 1 257 ? 5.858 8.719 2.172 1.00 94.75 257 ALA A N 1
ATOM 2068 C CA . ALA A 1 257 ? 5.855 9.575 3.359 1.00 94.75 257 ALA A CA 1
ATOM 2069 C C . ALA A 1 257 ? 6.465 10.962 3.096 1.00 94.75 257 ALA A C 1
ATOM 2071 O O . ALA A 1 257 ? 5.930 11.965 3.571 1.00 94.75 257 ALA A O 1
ATOM 2072 N N . LEU A 1 258 ? 7.544 11.026 2.308 1.00 93.69 258 LEU A N 1
ATOM 2073 C CA . LEU A 1 258 ? 8.169 12.286 1.898 1.00 93.69 258 LEU A CA 1
ATOM 2074 C C . LEU A 1 258 ? 7.252 13.117 1.000 1.00 93.69 258 LEU A C 1
ATOM 2076 O O . LEU A 1 258 ? 7.145 14.320 1.192 1.00 93.69 258 LEU A O 1
ATOM 2080 N N . ILE A 1 259 ? 6.563 12.501 0.042 1.00 92.50 259 ILE A N 1
ATOM 2081 C CA . ILE A 1 259 ? 5.609 13.225 -0.806 1.00 92.50 259 ILE A CA 1
ATOM 2082 C C . ILE A 1 259 ? 4.433 13.724 0.051 1.00 92.50 259 ILE A C 1
ATOM 2084 O O . ILE A 1 259 ? 4.084 14.901 -0.017 1.00 92.50 259 ILE A O 1
ATOM 2088 N N . TRP A 1 260 ? 3.879 12.880 0.932 1.00 92.50 260 TRP A N 1
ATOM 2089 C CA . TRP A 1 260 ? 2.789 13.263 1.838 1.00 92.50 260 TRP A CA 1
ATOM 2090 C C . TRP A 1 260 ? 3.137 14.428 2.769 1.00 92.50 260 TRP A C 1
ATOM 2092 O O . TRP A 1 260 ? 2.256 15.234 3.061 1.00 92.50 260 TRP A O 1
ATOM 2102 N N . SER A 1 261 ? 4.391 14.562 3.206 1.00 91.19 261 SER A N 1
ATOM 2103 C CA . SER A 1 261 ? 4.809 15.696 4.042 1.00 91.19 261 SER A CA 1
ATOM 2104 C C . SER A 1 261 ? 4.920 17.016 3.272 1.00 91.19 261 SER A C 1
ATOM 2106 O O . SER A 1 261 ? 4.764 18.080 3.868 1.00 91.19 261 SER A O 1
ATOM 2108 N N . GLN A 1 262 ? 5.130 16.968 1.953 1.00 90.31 262 GLN A N 1
ATOM 2109 C CA . GLN A 1 262 ? 5.225 18.158 1.098 1.00 90.31 262 GLN A CA 1
ATOM 2110 C C . GLN A 1 262 ? 3.865 18.629 0.564 1.00 90.31 262 GLN A C 1
ATOM 2112 O O . GLN A 1 262 ? 3.688 19.817 0.288 1.00 90.31 262 GLN A O 1
ATOM 2117 N N . ILE A 1 263 ? 2.876 17.734 0.467 1.00 88.88 263 ILE A N 1
ATOM 2118 C CA . ILE A 1 263 ? 1.534 18.040 -0.056 1.00 88.88 263 ILE A CA 1
ATOM 2119 C C . ILE A 1 263 ? 0.873 19.263 0.599 1.00 88.88 263 ILE A C 1
ATOM 2121 O O . ILE A 1 263 ? 0.363 20.101 -0.147 1.00 88.88 263 ILE A O 1
ATOM 2125 N N . PRO A 1 264 ? 0.878 19.446 1.936 1.00 83.50 264 PRO A N 1
ATOM 2126 C CA . PRO A 1 264 ? 0.300 20.644 2.545 1.00 83.50 264 PRO A CA 1
ATOM 2127 C C . PRO A 1 264 ? 0.903 21.947 2.006 1.00 83.50 264 PRO A C 1
ATOM 2129 O O . PRO A 1 264 ? 0.188 22.930 1.803 1.00 83.50 264 PRO A O 1
ATOM 2132 N N . LEU A 1 265 ? 2.211 21.939 1.749 1.00 86.06 265 LEU A N 1
ATOM 2133 C CA . LEU A 1 265 ? 2.973 23.076 1.245 1.00 86.06 265 LEU A CA 1
ATOM 2134 C C . LEU A 1 265 ? 2.670 23.320 -0.238 1.00 86.06 265 LEU A C 1
ATOM 2136 O O . LEU A 1 265 ? 2.390 24.451 -0.637 1.00 86.06 265 LEU A O 1
ATOM 2140 N N . TRP A 1 266 ? 2.627 22.253 -1.037 1.00 87.31 266 TRP A N 1
ATOM 2141 C CA . TRP A 1 266 ? 2.289 22.311 -2.459 1.00 87.31 266 TRP A CA 1
ATOM 2142 C C . TRP A 1 266 ? 0.844 22.744 -2.721 1.00 87.31 266 TRP A C 1
ATOM 2144 O O . TRP A 1 266 ? 0.602 23.534 -3.633 1.00 87.31 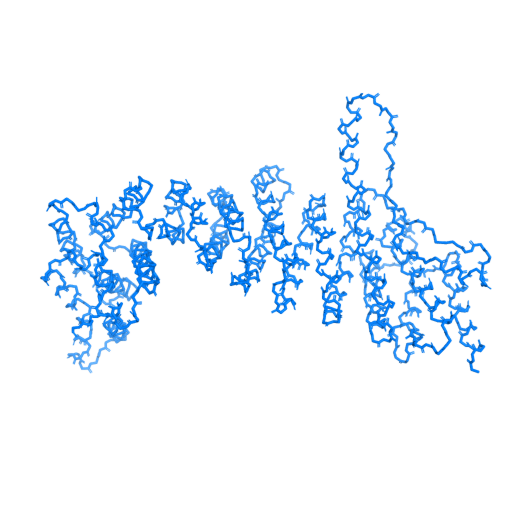266 TRP A O 1
ATOM 2154 N N . LEU A 1 267 ? -0.114 22.299 -1.903 1.00 81.50 267 LEU A N 1
ATOM 2155 C CA . LEU A 1 267 ? -1.504 22.762 -1.973 1.00 81.50 267 LEU A CA 1
ATOM 2156 C C . LEU A 1 267 ? -1.611 24.247 -1.619 1.00 81.50 267 LEU A C 1
ATOM 2158 O O . LEU A 1 267 ? -2.290 25.000 -2.318 1.00 81.50 267 LEU A O 1
ATOM 2162 N N . HIS A 1 268 ? -0.908 24.692 -0.572 1.00 80.81 268 HIS A N 1
ATOM 2163 C CA . HIS A 1 268 ? -0.874 26.105 -0.192 1.00 80.81 268 HIS A CA 1
ATOM 2164 C C . HIS A 1 268 ? -0.273 26.982 -1.304 1.00 80.81 268 HIS A C 1
ATOM 2166 O O . HIS A 1 268 ? -0.807 28.045 -1.616 1.00 80.81 268 HIS A O 1
ATOM 2172 N N . ALA A 1 269 ? 0.806 26.517 -1.937 1.00 84.38 269 ALA A N 1
ATOM 2173 C CA . ALA A 1 269 ? 1.465 27.195 -3.052 1.00 84.38 269 ALA A CA 1
ATOM 2174 C C . ALA A 1 269 ? 0.738 27.036 -4.406 1.00 84.38 269 ALA A C 1
ATOM 2176 O O . ALA A 1 269 ? 1.165 27.628 -5.394 1.00 84.38 269 ALA A O 1
ATOM 2177 N N . ARG A 1 270 ? -0.371 26.277 -4.462 1.00 79.56 270 ARG A N 1
ATOM 2178 C CA . ARG A 1 270 ? -1.125 25.940 -5.688 1.00 79.56 270 ARG A CA 1
ATOM 2179 C C . ARG A 1 270 ? -0.284 25.235 -6.760 1.00 79.56 270 ARG A C 1
ATOM 2181 O O . ARG A 1 270 ? -0.556 25.368 -7.950 1.00 79.56 270 ARG A O 1
ATOM 2188 N N . CYS A 1 271 ? 0.716 24.471 -6.331 1.00 80.00 271 CYS A N 1
ATOM 2189 C CA . CYS A 1 271 ? 1.560 23.659 -7.205 1.00 80.00 271 CYS A CA 1
ATOM 2190 C C . CYS A 1 271 ? 0.889 22.341 -7.621 1.00 80.00 271 CYS A C 1
ATOM 2192 O O . CYS A 1 271 ? 1.368 21.696 -8.543 1.00 80.00 271 CYS A O 1
ATOM 2194 N N . ILE A 1 272 ? -0.187 21.936 -6.934 1.00 80.00 272 ILE A N 1
ATOM 2195 C CA . ILE A 1 272 ? -0.902 20.673 -7.154 1.00 80.00 272 ILE A CA 1
ATOM 2196 C C . ILE A 1 272 ? -2.409 20.920 -7.183 1.00 80.00 272 ILE A C 1
ATOM 2198 O O . ILE A 1 272 ? -2.936 21.728 -6.411 1.00 80.00 272 ILE A O 1
ATOM 2202 N N . ARG A 1 273 ? -3.107 20.195 -8.060 1.00 77.62 273 ARG A N 1
ATOM 2203 C CA . ARG A 1 273 ? -4.572 20.145 -8.143 1.00 77.62 273 ARG A CA 1
ATOM 2204 C C . ARG A 1 273 ? -5.138 19.023 -7.271 1.00 77.62 273 ARG A C 1
ATOM 2206 O O . ARG A 1 273 ? -4.496 18.006 -7.037 1.00 77.62 273 ARG A O 1
ATOM 2213 N N . LEU A 1 274 ? -6.392 19.168 -6.844 1.00 75.38 274 LEU A N 1
ATOM 2214 C CA . LEU A 1 274 ? -7.073 18.142 -6.039 1.00 75.38 274 LEU A CA 1
ATOM 2215 C C . LEU A 1 274 ? -7.186 16.786 -6.766 1.00 75.38 274 LEU A C 1
ATOM 2217 O O . LEU A 1 274 ? -7.053 15.747 -6.133 1.00 75.38 274 LEU A O 1
ATOM 2221 N N . GLU A 1 275 ? -7.340 16.783 -8.092 1.00 77.56 275 GLU A N 1
ATOM 2222 C CA . GLU A 1 275 ? -7.376 15.554 -8.906 1.00 77.56 275 GLU A CA 1
ATOM 2223 C C . GLU A 1 275 ? -6.055 14.764 -8.839 1.00 77.56 275 GLU A C 1
ATOM 2225 O O . GLU A 1 275 ? -6.046 13.534 -8.791 1.00 77.56 275 GLU A O 1
ATOM 2230 N N . GLU A 1 276 ? -4.923 15.470 -8.792 1.00 79.38 276 GLU A N 1
ATOM 2231 C CA . GLU A 1 276 ? -3.591 14.864 -8.679 1.00 79.38 276 GLU A CA 1
ATOM 2232 C C . GLU A 1 276 ? -3.365 14.292 -7.270 1.00 79.38 276 GLU A C 1
ATOM 2234 O O . GLU A 1 276 ? -2.723 13.251 -7.112 1.00 79.38 276 GLU A O 1
ATOM 2239 N N . LEU A 1 277 ? -3.952 14.929 -6.249 1.00 83.38 277 LEU A N 1
ATOM 2240 C CA . LEU A 1 277 ? -3.977 14.420 -4.879 1.00 83.38 277 LEU A CA 1
ATOM 2241 C C . LEU A 1 277 ? -4.796 13.127 -4.765 1.00 83.38 277 LEU A C 1
ATOM 2243 O O . LEU A 1 277 ? -4.348 12.184 -4.112 1.00 83.38 277 LEU A O 1
ATOM 2247 N N . ASP A 1 278 ? -5.960 13.052 -5.417 1.00 83.38 278 ASP A N 1
ATOM 2248 C CA . ASP A 1 278 ? -6.759 11.823 -5.471 1.00 83.38 278 ASP A CA 1
ATOM 2249 C C . ASP A 1 278 ? -5.989 10.687 -6.162 1.00 83.38 278 ASP A C 1
ATOM 2251 O O . ASP A 1 278 ? -5.933 9.571 -5.642 1.00 83.38 278 ASP A O 1
ATOM 2255 N N . GLY A 1 279 ? -5.293 10.984 -7.265 1.00 86.31 279 GLY A N 1
ATOM 2256 C CA . GLY A 1 279 ? -4.413 10.018 -7.923 1.00 86.31 279 GLY A CA 1
ATOM 2257 C C . GLY A 1 279 ? -3.297 9.502 -7.006 1.00 86.31 279 GLY A C 1
ATOM 2258 O O . GLY A 1 279 ? -2.990 8.307 -7.016 1.00 86.31 279 GLY A O 1
ATOM 2259 N N . PHE A 1 280 ? -2.710 10.372 -6.180 1.00 90.25 280 PHE A N 1
ATOM 2260 C CA . PHE A 1 280 ? -1.684 9.983 -5.211 1.00 90.25 280 PHE A CA 1
ATOM 2261 C C . PHE A 1 280 ? -2.235 9.160 -4.043 1.00 90.25 280 PHE A C 1
ATOM 2263 O O . PHE A 1 280 ? -1.614 8.177 -3.622 1.00 90.25 280 PHE A O 1
ATOM 2270 N N . LYS A 1 281 ? -3.421 9.516 -3.549 1.00 90.69 281 LYS A N 1
ATOM 2271 C CA . LYS A 1 281 ? -4.169 8.752 -2.547 1.00 90.69 281 LYS A CA 1
ATOM 2272 C C . LYS A 1 281 ? -4.425 7.323 -3.025 1.00 90.69 281 LYS A C 1
ATOM 2274 O O . LYS A 1 281 ? -4.074 6.383 -2.313 1.00 90.69 281 LYS A O 1
ATOM 2279 N N . ASP A 1 282 ? -4.954 7.152 -4.234 1.00 91.31 282 ASP A N 1
ATOM 2280 C CA . ASP A 1 282 ? -5.281 5.832 -4.784 1.00 91.31 282 ASP A CA 1
ATOM 2281 C C . ASP A 1 282 ? -4.037 4.944 -4.911 1.00 91.31 282 ASP A C 1
ATOM 2283 O O . ASP A 1 282 ? -4.058 3.766 -4.547 1.00 91.31 282 ASP A O 1
ATOM 2287 N N . VAL A 1 283 ? -2.919 5.520 -5.365 1.00 93.31 283 VAL A N 1
ATOM 2288 C CA . VAL A 1 283 ? -1.636 4.810 -5.463 1.00 93.31 283 VAL A CA 1
ATOM 2289 C C . VAL A 1 283 ? -1.081 4.462 -4.078 1.00 93.31 283 VAL A C 1
ATOM 2291 O O . VAL A 1 283 ? -0.585 3.352 -3.886 1.00 93.31 283 VAL A O 1
ATOM 2294 N N . THR A 1 284 ? -1.214 5.357 -3.094 1.00 95.25 284 THR A N 1
ATOM 2295 C CA . THR A 1 284 ? -0.811 5.094 -1.700 1.00 95.25 284 THR A CA 1
ATOM 2296 C C . THR A 1 284 ? -1.585 3.904 -1.124 1.00 95.25 284 THR A C 1
ATOM 2298 O O . THR A 1 284 ? -0.974 2.974 -0.594 1.00 95.25 284 THR A O 1
ATOM 2301 N N . ILE A 1 285 ? -2.914 3.892 -1.285 1.00 95.06 285 ILE A N 1
ATOM 2302 C CA . ILE A 1 285 ? -3.781 2.786 -0.850 1.00 95.06 285 ILE A CA 1
ATOM 2303 C C . ILE A 1 285 ? -3.369 1.485 -1.544 1.00 95.06 285 ILE A C 1
ATOM 2305 O O . ILE A 1 285 ? -3.211 0.450 -0.894 1.00 95.06 285 ILE A O 1
ATOM 2309 N N . ALA A 1 286 ? -3.174 1.526 -2.862 1.00 94.88 286 ALA A N 1
ATOM 2310 C CA . ALA A 1 286 ? -2.820 0.344 -3.632 1.00 94.88 286 ALA A CA 1
ATOM 2311 C C . ALA A 1 286 ? -1.478 -0.255 -3.185 1.00 94.88 286 ALA A C 1
ATOM 2313 O O . ALA A 1 286 ? -1.394 -1.464 -2.968 1.00 94.88 286 ALA A O 1
ATOM 2314 N N . ILE A 1 287 ? -0.453 0.574 -2.964 1.00 95.75 287 ILE A N 1
ATOM 2315 C CA . ILE A 1 287 ? 0.852 0.120 -2.463 1.00 95.75 287 ILE A CA 1
ATOM 2316 C C . ILE A 1 287 ? 0.714 -0.515 -1.075 1.00 95.75 287 ILE A C 1
ATOM 2318 O O . ILE A 1 287 ? 1.196 -1.630 -0.878 1.00 95.75 287 ILE A O 1
ATOM 2322 N N . MET A 1 288 ? 0.017 0.133 -0.133 1.00 95.00 288 MET A N 1
ATOM 2323 C CA . MET A 1 288 ? -0.187 -0.418 1.215 1.00 95.00 288 MET A CA 1
ATOM 2324 C C . MET A 1 288 ? -0.892 -1.777 1.175 1.00 95.00 288 MET A C 1
ATOM 2326 O O . MET A 1 288 ? -0.449 -2.724 1.824 1.00 95.00 288 MET A O 1
ATOM 2330 N N . ARG A 1 289 ? -1.946 -1.913 0.360 1.00 94.00 289 ARG A N 1
ATOM 2331 C CA . ARG A 1 289 ? -2.680 -3.178 0.194 1.00 94.00 289 ARG A CA 1
ATOM 2332 C C . ARG A 1 289 ? -1.807 -4.294 -0.366 1.00 94.00 289 ARG A C 1
ATOM 2334 O O . ARG A 1 289 ? -1.944 -5.440 0.057 1.00 94.00 289 ARG A O 1
ATOM 2341 N N . VAL A 1 290 ? -0.933 -3.984 -1.321 1.00 94.25 290 VAL A N 1
ATOM 2342 C CA . VAL A 1 290 ? -0.048 -4.983 -1.927 1.00 94.25 290 VAL A CA 1
ATOM 2343 C C . VAL A 1 290 ? 1.061 -5.382 -0.956 1.00 94.25 290 VAL A C 1
ATOM 2345 O O . VAL A 1 290 ? 1.276 -6.576 -0.766 1.00 94.25 290 VAL A O 1
ATOM 2348 N N . LEU A 1 291 ? 1.694 -4.426 -0.267 1.00 93.19 291 LEU A N 1
ATOM 2349 C CA . LEU A 1 291 ? 2.700 -4.719 0.762 1.00 93.19 291 LEU A CA 1
ATOM 2350 C C . LEU A 1 291 ? 2.122 -5.555 1.909 1.00 93.19 291 LEU A C 1
ATOM 2352 O O . LEU A 1 291 ? 2.783 -6.453 2.422 1.00 93.19 291 LEU A O 1
ATOM 2356 N N . ASN A 1 292 ? 0.860 -5.323 2.268 1.00 90.81 292 ASN A N 1
ATOM 2357 C CA . ASN A 1 292 ? 0.182 -6.087 3.305 1.00 90.81 292 ASN A CA 1
ATOM 2358 C C . ASN A 1 292 ? 0.005 -7.579 2.971 1.00 90.81 292 ASN A C 1
ATOM 2360 O O . ASN A 1 292 ? -0.097 -8.402 3.880 1.00 90.81 292 ASN A O 1
ATOM 2364 N N . ARG A 1 293 ? 0.014 -7.962 1.684 1.00 91.38 293 ARG A N 1
ATOM 2365 C CA . ARG A 1 293 ? 0.014 -9.384 1.282 1.00 91.38 293 ARG A CA 1
ATOM 2366 C C . ARG A 1 293 ? 1.263 -10.112 1.778 1.00 91.38 293 ARG A C 1
ATOM 2368 O O . ARG A 1 293 ? 1.208 -11.315 2.011 1.00 91.38 293 ARG A O 1
ATOM 2375 N N . PHE A 1 294 ? 2.349 -9.371 1.982 1.00 89.62 294 PHE A N 1
ATOM 2376 C CA . PHE A 1 294 ? 3.628 -9.862 2.476 1.00 89.62 294 PHE A CA 1
ATOM 2377 C C . PHE A 1 294 ? 3.826 -9.607 3.977 1.00 89.62 294 PHE A C 1
ATOM 2379 O O . PHE A 1 294 ? 4.931 -9.782 4.475 1.00 89.62 294 PHE A O 1
ATOM 2386 N N . SER A 1 295 ? 2.789 -9.217 4.731 1.00 85.88 295 SER A N 1
ATOM 2387 C CA . SER A 1 295 ? 2.906 -8.814 6.147 1.00 85.88 295 SER A CA 1
ATOM 2388 C C . SER A 1 295 ? 3.645 -9.826 7.035 1.00 85.88 295 SER A C 1
ATOM 2390 O O . SER A 1 295 ? 4.439 -9.434 7.889 1.00 85.88 295 SER A O 1
ATOM 2392 N N . ASN A 1 296 ? 3.451 -11.125 6.795 1.00 84.88 296 ASN A N 1
ATOM 2393 C CA . ASN A 1 296 ? 4.145 -12.198 7.516 1.00 84.88 296 ASN A CA 1
ATOM 2394 C C . ASN A 1 296 ? 5.612 -12.387 7.082 1.00 84.88 296 ASN A C 1
ATOM 2396 O O . ASN A 1 296 ? 6.415 -12.906 7.856 1.00 84.88 296 ASN A O 1
ATOM 2400 N N . GLU A 1 297 ? 5.959 -11.981 5.862 1.00 86.25 297 GLU A N 1
ATOM 2401 C CA . GLU A 1 297 ? 7.277 -12.168 5.238 1.00 86.25 297 GLU A CA 1
ATOM 2402 C C . GLU A 1 297 ? 8.206 -10.963 5.441 1.00 86.25 297 GLU A C 1
ATOM 2404 O O . GLU A 1 297 ? 9.419 -11.125 5.401 1.00 86.25 297 GLU A O 1
ATOM 2409 N N . LEU A 1 298 ? 7.655 -9.777 5.717 1.00 84.38 298 LEU A N 1
ATOM 2410 C CA . LEU A 1 298 ? 8.411 -8.566 6.049 1.00 84.38 298 LEU A CA 1
ATOM 2411 C C . LEU A 1 298 ? 9.010 -8.717 7.448 1.00 84.38 298 LEU A C 1
ATOM 2413 O O . LEU A 1 298 ? 8.298 -8.475 8.412 1.00 84.38 298 LEU A O 1
ATOM 2417 N N . GLN A 1 299 ? 10.249 -9.173 7.607 1.00 79.62 299 GLN A N 1
ATOM 2418 C CA . GLN A 1 299 ? 10.822 -9.455 8.934 1.00 79.62 299 GLN A CA 1
ATOM 2419 C C . GLN A 1 299 ? 11.595 -8.273 9.522 1.00 79.62 299 GLN A C 1
ATOM 2421 O O . GLN A 1 299 ? 11.541 -8.037 10.725 1.00 79.62 299 GLN A O 1
ATOM 2426 N N . TRP A 1 300 ? 12.292 -7.509 8.687 1.00 77.81 300 TRP A N 1
ATOM 2427 C CA . TRP A 1 300 ? 13.281 -6.515 9.117 1.00 77.81 300 TRP A CA 1
ATOM 2428 C C . TRP A 1 300 ? 12.752 -5.082 9.033 1.00 77.81 300 TRP A C 1
ATOM 2430 O O . TRP A 1 300 ? 13.316 -4.158 9.620 1.00 77.81 300 TRP A O 1
ATOM 2440 N N . THR A 1 301 ? 11.658 -4.885 8.299 1.00 85.56 301 THR A N 1
ATOM 2441 C CA . THR A 1 301 ? 11.145 -3.555 7.949 1.00 85.56 301 THR A CA 1
ATOM 2442 C C . THR A 1 301 ? 9.856 -3.177 8.666 1.00 85.56 301 THR A C 1
ATOM 2444 O O . THR A 1 301 ? 9.461 -2.015 8.586 1.00 85.56 301 THR A O 1
ATOM 2447 N N . ARG A 1 302 ? 9.209 -4.078 9.424 1.00 88.69 302 ARG A N 1
ATOM 2448 C CA . ARG A 1 302 ? 7.884 -3.832 10.046 1.00 88.69 302 ARG A CA 1
ATOM 2449 C C . ARG A 1 302 ? 7.844 -2.557 10.879 1.00 88.69 302 ARG A C 1
ATOM 2451 O O . ARG A 1 302 ? 6.958 -1.716 10.705 1.00 88.69 302 ARG A O 1
ATOM 2458 N N . ARG A 1 303 ? 8.841 -2.370 11.748 1.00 89.56 303 ARG A N 1
ATOM 2459 C CA . ARG A 1 303 ? 8.987 -1.152 12.552 1.00 89.56 303 ARG A CA 1
ATOM 2460 C C . ARG A 1 303 ? 9.143 0.103 11.688 1.00 89.56 303 ARG A C 1
ATOM 2462 O O . ARG A 1 303 ? 8.516 1.123 11.972 1.00 89.56 303 ARG A O 1
ATOM 2469 N N . ALA A 1 304 ? 9.969 0.043 10.642 1.00 90.88 304 ALA A N 1
ATOM 2470 C CA . ALA A 1 304 ? 10.189 1.165 9.730 1.00 90.88 304 ALA A CA 1
ATOM 2471 C C . ALA A 1 304 ? 8.922 1.504 8.932 1.00 90.88 304 ALA A C 1
ATOM 2473 O O . ALA A 1 304 ? 8.524 2.665 8.874 1.00 90.88 304 ALA A O 1
ATOM 2474 N N . LEU A 1 305 ? 8.241 0.492 8.399 1.00 92.31 305 LEU A N 1
ATOM 2475 C CA . LEU A 1 305 ? 6.969 0.627 7.694 1.00 92.31 305 LEU A CA 1
ATOM 2476 C C . LEU A 1 305 ? 5.889 1.231 8.594 1.00 92.31 305 LEU A C 1
ATOM 2478 O O . LEU A 1 305 ? 5.151 2.104 8.149 1.00 92.31 305 LEU A O 1
ATOM 2482 N N . THR A 1 306 ? 5.845 0.839 9.869 1.00 91.56 306 THR A N 1
ATOM 2483 C CA . THR A 1 306 ? 4.924 1.419 10.858 1.00 91.56 306 THR A CA 1
ATOM 2484 C C . THR A 1 306 ? 5.217 2.900 11.101 1.00 91.56 306 THR A C 1
ATOM 2486 O O . THR A 1 306 ? 4.294 3.711 11.080 1.00 91.56 306 THR A O 1
ATOM 2489 N N . MET A 1 307 ? 6.490 3.284 11.273 1.00 93.00 307 MET A N 1
ATOM 2490 C CA . MET A 1 307 ? 6.890 4.697 11.403 1.00 93.00 307 MET A CA 1
ATOM 2491 C C . MET A 1 307 ? 6.467 5.523 10.184 1.00 93.00 307 MET A C 1
ATOM 2493 O O . MET A 1 307 ? 5.914 6.613 10.328 1.00 93.00 307 MET A O 1
ATOM 2497 N N . LEU A 1 308 ? 6.709 4.996 8.984 1.00 94.94 308 LEU A N 1
ATOM 2498 C CA . LEU A 1 308 ? 6.387 5.668 7.728 1.00 94.94 308 LEU A CA 1
ATOM 2499 C C . LEU A 1 308 ? 4.871 5.787 7.520 1.00 94.94 308 LEU A C 1
ATOM 2501 O O . LEU A 1 308 ? 4.385 6.859 7.165 1.00 94.94 308 LEU A O 1
ATOM 2505 N N . ALA A 1 309 ? 4.111 4.731 7.815 1.00 94.25 309 ALA A N 1
ATOM 2506 C CA . ALA A 1 309 ? 2.653 4.744 7.751 1.00 94.25 309 ALA A CA 1
ATOM 2507 C C . ALA A 1 309 ? 2.041 5.750 8.743 1.00 94.25 309 ALA A C 1
ATOM 2509 O O . ALA A 1 309 ? 1.142 6.502 8.372 1.00 94.25 309 ALA A O 1
ATOM 2510 N N . LEU A 1 310 ? 2.564 5.834 9.972 1.00 93.12 310 LEU A N 1
ATOM 2511 C CA . LEU A 1 310 ? 2.149 6.853 10.942 1.00 93.12 310 LEU A CA 1
ATOM 2512 C C . LEU A 1 310 ? 2.481 8.270 10.465 1.00 93.12 310 LEU A C 1
ATOM 2514 O O . LEU A 1 310 ? 1.658 9.168 10.608 1.00 93.12 310 LEU A O 1
ATOM 2518 N N . SER A 1 311 ? 3.648 8.482 9.848 1.00 93.62 311 SER A N 1
ATOM 2519 C CA . SER A 1 311 ? 3.988 9.781 9.258 1.00 93.62 311 SER A CA 1
ATOM 2520 C C . SER A 1 311 ? 2.980 10.200 8.185 1.00 93.62 311 SER A C 1
ATOM 2522 O O . SER A 1 311 ? 2.514 11.339 8.206 1.00 93.62 311 SER A O 1
ATOM 2524 N N . ILE A 1 312 ? 2.591 9.278 7.297 1.00 93.62 312 ILE A N 1
ATOM 2525 C CA . ILE A 1 312 ? 1.546 9.528 6.295 1.00 93.62 312 ILE A CA 1
ATOM 2526 C C . ILE A 1 312 ? 0.215 9.853 6.986 1.00 93.62 312 ILE A C 1
ATOM 2528 O O . ILE A 1 312 ? -0.423 10.839 6.621 1.00 93.62 312 ILE A O 1
ATOM 2532 N N . LEU A 1 313 ? -0.177 9.085 8.011 1.00 92.56 313 LEU A N 1
ATOM 2533 C CA . LEU A 1 313 ? -1.406 9.315 8.781 1.00 92.56 313 LEU A CA 1
ATOM 2534 C C . LEU A 1 313 ? -1.468 10.734 9.357 1.00 92.56 313 LEU A C 1
ATOM 2536 O O . LEU A 1 313 ? -2.488 11.405 9.204 1.00 92.56 313 LEU A O 1
ATOM 2540 N N . TYR A 1 314 ? -0.389 11.197 9.996 1.00 90.06 314 TYR A N 1
ATOM 2541 C CA . TYR A 1 314 ? -0.338 12.536 10.587 1.00 90.06 314 TYR A CA 1
ATOM 2542 C C . TYR A 1 314 ? -0.507 13.626 9.525 1.00 90.06 314 TYR A C 1
ATOM 2544 O O . TYR A 1 314 ? -1.350 14.506 9.690 1.00 90.06 314 TYR A O 1
ATOM 2552 N N . ASN A 1 315 ? 0.206 13.514 8.402 1.00 88.56 315 ASN A N 1
ATOM 2553 C CA . ASN A 1 315 ? 0.099 14.478 7.306 1.00 88.56 315 ASN A CA 1
ATOM 2554 C C . ASN A 1 315 ? -1.306 14.483 6.675 1.00 88.56 315 ASN A C 1
ATOM 2556 O O . ASN A 1 315 ? -1.852 15.544 6.381 1.00 88.56 315 ASN A O 1
ATOM 2560 N N . CYS A 1 316 ? -1.933 13.313 6.517 1.00 85.69 316 CYS A N 1
ATOM 2561 C CA . CYS A 1 316 ? -3.300 13.207 5.995 1.00 85.69 316 CYS A CA 1
ATOM 2562 C C . CYS A 1 316 ? -4.322 13.858 6.935 1.00 85.69 316 CYS A C 1
ATOM 2564 O O . CYS A 1 316 ? -5.214 14.581 6.489 1.00 85.69 316 CYS A O 1
ATOM 2566 N N . ALA A 1 317 ? -4.182 13.638 8.241 1.00 79.81 317 ALA A N 1
ATOM 2567 C CA . ALA A 1 317 ? -5.102 14.186 9.229 1.00 79.81 317 ALA A CA 1
ATOM 2568 C C . ALA A 1 317 ? -4.969 15.712 9.404 1.00 79.81 317 ALA A C 1
ATOM 2570 O O . ALA A 1 317 ? -5.941 16.385 9.750 1.00 79.81 317 ALA A O 1
ATOM 2571 N N . GLU A 1 318 ? -3.794 16.289 9.137 1.00 78.69 318 GLU A N 1
ATOM 2572 C CA . GLU A 1 318 ? -3.625 17.748 9.073 1.00 78.69 318 GLU A CA 1
ATOM 2573 C C . GLU A 1 318 ? -4.323 18.386 7.860 1.00 78.69 318 GLU A C 1
ATOM 2575 O O . GLU A 1 318 ? -4.701 19.562 7.909 1.00 78.69 318 GLU A O 1
ATOM 2580 N N . LEU A 1 319 ? -4.514 17.623 6.779 1.00 76.75 319 LEU A N 1
ATOM 2581 C CA . LEU A 1 319 ? -5.173 18.076 5.551 1.00 76.75 319 LEU A CA 1
ATOM 2582 C C . LEU A 1 319 ? -6.705 18.003 5.629 1.00 76.75 319 LEU A C 1
ATOM 2584 O O . LEU A 1 319 ? -7.376 18.862 5.060 1.00 76.75 319 LEU A O 1
ATOM 2588 N N . GLU A 1 320 ? -7.259 17.042 6.375 1.00 69.31 320 GLU A N 1
ATOM 2589 C CA . GLU A 1 320 ? -8.706 16.846 6.568 1.00 69.31 320 GLU A CA 1
ATOM 2590 C C . GLU A 1 320 ? -9.492 18.132 6.937 1.00 69.31 320 GLU A C 1
ATOM 2592 O O . GLU A 1 320 ? -10.505 18.404 6.291 1.00 69.31 320 GLU A O 1
ATOM 2597 N N . PRO A 1 321 ? -9.053 18.991 7.886 1.00 59.34 321 PRO A N 1
ATOM 2598 C CA . PRO A 1 321 ? -9.771 20.226 8.225 1.00 59.34 321 PRO A CA 1
ATOM 2599 C C . PRO A 1 321 ? -9.630 21.357 7.190 1.00 59.34 321 PRO A C 1
ATOM 2601 O O . PRO A 1 321 ? -10.361 22.341 7.275 1.00 59.34 321 PRO A O 1
ATOM 2604 N N . LYS A 1 322 ? -8.688 21.260 6.241 1.00 54.16 322 LYS A N 1
ATOM 2605 C CA . LYS A 1 322 ? -8.464 22.263 5.179 1.00 54.16 322 LYS A CA 1
ATOM 2606 C C . LYS A 1 322 ? -9.233 21.941 3.893 1.00 54.16 322 LYS A C 1
ATOM 2608 O O . LYS A 1 322 ? -9.248 22.750 2.966 1.00 54.16 322 LYS A O 1
ATOM 2613 N N . ALA A 1 323 ? -9.866 20.771 3.830 1.00 52.81 323 ALA A N 1
ATOM 2614 C CA . ALA A 1 323 ? -10.725 20.366 2.733 1.00 52.81 323 ALA A CA 1
ATOM 2615 C C . ALA A 1 323 ? -12.042 21.166 2.779 1.00 52.81 323 ALA A C 1
ATOM 2617 O O . ALA A 1 323 ? -12.909 20.929 3.617 1.00 52.81 323 ALA A O 1
ATOM 2618 N N . ASN A 1 324 ? -12.193 22.136 1.873 1.00 44.00 324 ASN A N 1
ATOM 2619 C CA . ASN A 1 324 ? -13.356 23.034 1.830 1.00 44.00 324 ASN A CA 1
ATOM 2620 C C . ASN A 1 324 ? -14.676 22.330 1.440 1.00 44.00 324 ASN A C 1
ATOM 2622 O O . ASN A 1 324 ? -15.746 22.907 1.635 1.00 44.00 324 ASN A O 1
ATOM 2626 N N . ASN A 1 325 ? -14.632 21.092 0.923 1.00 55.09 325 ASN A N 1
ATOM 2627 C CA . ASN A 1 325 ? -15.810 20.333 0.492 1.00 55.09 325 ASN A CA 1
ATOM 2628 C C . ASN A 1 325 ? -16.009 19.036 1.295 1.00 55.09 325 ASN A C 1
ATOM 2630 O O . ASN A 1 325 ? -15.068 18.294 1.563 1.00 55.09 325 ASN A O 1
ATOM 2634 N N . LYS A 1 326 ? -17.277 18.684 1.562 1.00 53.06 326 LYS A N 1
ATOM 2635 C CA . LYS A 1 326 ? -17.679 17.414 2.211 1.00 53.06 326 LYS A CA 1
ATOM 2636 C C . LYS A 1 326 ? -17.290 16.144 1.433 1.00 53.06 326 LYS A C 1
ATOM 2638 O O . LYS A 1 326 ? -17.318 15.061 2.011 1.00 53.06 326 LYS A O 1
ATOM 2643 N N . ASN A 1 327 ? -16.995 16.252 0.137 1.00 53.78 327 ASN A N 1
ATOM 2644 C CA . ASN A 1 327 ? -16.533 15.123 -0.678 1.00 53.78 327 ASN A CA 1
ATOM 2645 C C . ASN A 1 327 ? -15.024 14.891 -0.507 1.00 53.78 327 ASN A C 1
ATOM 2647 O O . ASN A 1 327 ? -14.596 13.749 -0.375 1.00 53.78 327 ASN A O 1
ATOM 2651 N N . ASP A 1 328 ? -14.248 15.966 -0.386 1.00 53.16 328 ASP A N 1
ATOM 2652 C CA . ASP A 1 328 ? -12.792 15.909 -0.226 1.00 53.16 328 ASP A CA 1
ATOM 2653 C C . ASP A 1 328 ? -12.407 15.353 1.162 1.00 53.16 328 ASP A C 1
ATOM 2655 O O . ASP A 1 328 ? -11.458 14.578 1.290 1.00 53.16 328 ASP A O 1
ATOM 2659 N N . SER A 1 329 ? -13.200 15.649 2.203 1.00 53.59 329 SER A N 1
ATOM 2660 C CA . SER A 1 329 ? -13.019 15.060 3.541 1.00 53.59 329 SER A CA 1
ATOM 2661 C C . SER A 1 329 ? -13.384 13.570 3.605 1.00 53.59 329 SER A C 1
ATOM 2663 O O . SER A 1 329 ? -12.706 12.796 4.280 1.00 53.59 329 SER A O 1
ATOM 2665 N N . LYS A 1 330 ? -14.403 13.126 2.853 1.00 60.00 330 LYS A N 1
ATOM 2666 C CA . LYS A 1 330 ? -14.741 11.695 2.729 1.00 60.00 330 LYS A CA 1
ATOM 2667 C C . LYS A 1 330 ? -13.637 10.901 2.026 1.00 60.00 330 LYS A C 1
ATOM 2669 O O . LYS A 1 330 ? -13.386 9.763 2.415 1.00 60.00 330 LYS A O 1
ATOM 2674 N N . ASN A 1 331 ? -12.961 11.504 1.049 1.00 66.75 331 ASN A N 1
ATOM 2675 C CA . ASN A 1 331 ? -11.888 10.855 0.296 1.00 66.75 331 ASN A CA 1
ATOM 2676 C C . ASN A 1 331 ? -10.641 10.587 1.158 1.00 66.75 331 ASN A C 1
ATOM 2678 O O . ASN A 1 331 ? -10.079 9.497 1.088 1.00 66.75 331 ASN A O 1
ATOM 2682 N N . LEU A 1 332 ? -10.223 11.526 2.015 1.00 79.50 332 LEU A N 1
ATOM 2683 C CA . LEU A 1 332 ? -9.085 11.308 2.925 1.00 79.50 332 LEU A CA 1
ATOM 2684 C C . LEU A 1 332 ? -9.403 10.305 4.046 1.00 79.50 332 LEU A C 1
ATOM 2686 O O . LEU A 1 332 ? -8.515 9.573 4.486 1.00 79.50 332 LEU A O 1
ATOM 2690 N N . GLY A 1 333 ? -10.669 10.214 4.468 1.00 81.88 333 GLY A N 1
ATOM 2691 C CA . GLY A 1 333 ? -11.119 9.226 5.451 1.00 81.88 333 GLY A CA 1
ATOM 2692 C C . GLY A 1 333 ? -10.890 7.772 5.013 1.00 81.88 333 GLY A C 1
ATOM 2693 O O . GLY A 1 333 ? -10.548 6.932 5.847 1.00 81.88 333 GLY A O 1
ATOM 2694 N N . GLU A 1 334 ? -11.010 7.473 3.713 1.00 86.75 334 GLU A N 1
ATOM 2695 C CA . GLU A 1 334 ? -10.695 6.144 3.165 1.00 86.75 334 GLU A CA 1
ATOM 2696 C C . GLU A 1 334 ? -9.205 5.815 3.308 1.00 86.75 334 GLU A C 1
ATOM 2698 O O . GLU A 1 334 ? -8.854 4.738 3.789 1.00 86.75 334 GLU A O 1
ATOM 2703 N N . LEU A 1 335 ? -8.326 6.761 2.971 1.00 90.38 335 LEU A N 1
ATOM 2704 C CA . LEU A 1 335 ? -6.885 6.580 3.128 1.00 90.38 335 LEU A CA 1
ATOM 2705 C C . LEU A 1 335 ? -6.497 6.383 4.599 1.00 90.38 335 LEU A C 1
ATOM 2707 O O . LEU A 1 335 ? -5.733 5.472 4.909 1.00 90.38 335 LEU A O 1
ATOM 2711 N N . ILE A 1 336 ? -7.057 7.180 5.517 1.00 90.38 336 ILE A N 1
ATOM 2712 C CA . ILE A 1 336 ? -6.820 7.023 6.961 1.00 90.38 336 ILE A CA 1
ATOM 2713 C C . ILE A 1 336 ? -7.210 5.614 7.423 1.00 90.38 336 ILE A C 1
ATOM 2715 O O . ILE A 1 336 ? -6.450 4.965 8.144 1.00 90.38 336 ILE A O 1
ATOM 2719 N N . ARG A 1 337 ? -8.367 5.113 6.977 1.00 89.88 337 ARG A N 1
ATOM 2720 C CA . ARG A 1 337 ? -8.817 3.753 7.288 1.00 89.88 337 ARG A CA 1
ATOM 2721 C C . ARG A 1 337 ? -7.825 2.701 6.792 1.00 89.88 337 ARG A C 1
ATOM 2723 O O . ARG A 1 337 ? -7.485 1.802 7.558 1.00 89.88 337 ARG A O 1
ATOM 2730 N N . GLU A 1 338 ? -7.368 2.802 5.548 1.00 92.81 338 GLU A N 1
ATOM 2731 C CA . GLU A 1 338 ? -6.419 1.845 4.961 1.00 92.81 338 GLU A CA 1
ATOM 2732 C C . GLU A 1 338 ? -5.058 1.882 5.667 1.00 92.81 338 GLU A C 1
ATOM 2734 O O . GLU A 1 338 ? -4.495 0.829 5.955 1.00 92.81 338 GLU A O 1
ATOM 2739 N N . ILE A 1 339 ? -4.566 3.067 6.047 1.00 94.12 339 ILE A N 1
ATOM 2740 C CA . ILE A 1 339 ? -3.327 3.210 6.828 1.00 94.12 339 ILE A CA 1
ATOM 2741 C C . ILE A 1 339 ? -3.455 2.516 8.186 1.00 94.12 339 ILE A C 1
ATOM 2743 O O . ILE A 1 339 ? -2.572 1.760 8.594 1.00 94.12 339 ILE A O 1
ATOM 2747 N N . VAL A 1 340 ? -4.560 2.757 8.897 1.00 92.06 340 VAL A N 1
ATOM 2748 C CA . VAL A 1 340 ? -4.813 2.124 10.195 1.00 92.06 340 VAL A CA 1
ATOM 2749 C C . VAL A 1 340 ? -4.899 0.603 10.046 1.00 92.06 340 VAL A C 1
ATOM 2751 O O . VAL A 1 340 ? -4.298 -0.124 10.836 1.00 92.06 340 VAL A O 1
ATOM 2754 N N . GLN A 1 341 ? -5.608 0.111 9.026 1.00 91.38 341 GLN A N 1
ATOM 2755 C CA . GLN A 1 341 ? -5.712 -1.323 8.752 1.00 91.38 341 GLN A CA 1
ATOM 2756 C C . GLN A 1 341 ? -4.351 -1.944 8.435 1.00 91.38 341 GLN A C 1
ATOM 2758 O O . GLN A 1 341 ? -4.032 -2.989 9.000 1.00 91.38 341 GLN A O 1
ATOM 2763 N N . PHE A 1 342 ? -3.539 -1.278 7.611 1.00 92.88 342 PHE A N 1
ATOM 2764 C CA . PHE A 1 342 ? -2.176 -1.695 7.298 1.00 92.88 342 PHE A CA 1
ATOM 2765 C C . PHE A 1 342 ? -1.337 -1.849 8.572 1.00 92.88 342 PHE A C 1
ATOM 2767 O O . PHE A 1 342 ? -0.801 -2.924 8.823 1.00 92.88 342 PHE A O 1
ATOM 2774 N N . ILE A 1 343 ? -1.296 -0.825 9.434 1.00 91.56 343 ILE A N 1
ATOM 2775 C CA . ILE A 1 343 ? -0.525 -0.864 10.690 1.00 91.56 343 ILE A CA 1
ATOM 2776 C C . ILE A 1 343 ? -0.992 -2.007 11.603 1.00 91.56 343 ILE A C 1
ATOM 2778 O O . ILE A 1 343 ? -0.173 -2.690 12.212 1.00 91.56 343 ILE A O 1
ATOM 2782 N N . ILE A 1 344 ? -2.304 -2.226 11.709 1.00 87.31 344 ILE A N 1
ATOM 2783 C CA . ILE A 1 344 ? -2.871 -3.252 12.594 1.00 87.31 344 ILE A CA 1
ATOM 2784 C C . ILE A 1 344 ? -2.584 -4.672 12.099 1.00 87.31 344 ILE A C 1
ATOM 2786 O O . ILE A 1 344 ? -2.423 -5.581 12.918 1.00 87.31 344 ILE A O 1
ATOM 2790 N N . GLN A 1 345 ? -2.567 -4.866 10.781 1.00 89.06 345 GLN A N 1
ATOM 2791 C CA . GLN A 1 345 ? -2.355 -6.166 10.147 1.00 89.06 345 GLN A CA 1
ATOM 2792 C C . GLN A 1 345 ? -0.878 -6.568 10.096 1.00 89.06 345 GLN A C 1
ATOM 2794 O O . GLN A 1 345 ? -0.591 -7.754 9.934 1.00 89.06 345 GLN A O 1
ATOM 2799 N N . LEU A 1 346 ? 0.052 -5.629 10.305 1.00 87.12 346 LEU A N 1
ATOM 2800 C CA . LEU A 1 346 ? 1.461 -5.958 10.492 1.00 87.12 346 LEU A CA 1
ATOM 2801 C C . LEU A 1 346 ? 1.649 -6.779 11.786 1.00 87.12 346 LEU A C 1
ATOM 2803 O O . LEU A 1 346 ? 1.241 -6.337 12.867 1.00 87.12 346 LEU A O 1
ATOM 2807 N N . PRO A 1 347 ? 2.279 -7.968 11.716 1.00 83.00 347 PRO A N 1
ATOM 2808 C CA . PRO A 1 347 ? 2.569 -8.788 12.887 1.00 83.00 347 PRO A CA 1
ATOM 2809 C C . PRO A 1 347 ? 3.765 -8.207 13.655 1.00 83.00 347 PRO A C 1
ATOM 2811 O O . PRO A 1 347 ? 4.884 -8.708 13.572 1.00 83.00 347 PRO A O 1
ATOM 2814 N N . LEU A 1 348 ? 3.520 -7.111 14.374 1.00 82.06 348 LEU A N 1
ATOM 2815 C CA . LEU A 1 348 ? 4.531 -6.416 15.168 1.00 82.06 348 LEU A CA 1
ATOM 2816 C C . LEU A 1 348 ? 4.953 -7.247 16.381 1.00 82.06 348 LEU A C 1
ATOM 2818 O O . LEU A 1 348 ? 4.106 -7.750 17.128 1.00 82.06 348 LEU A O 1
ATOM 2822 N N . GLU A 1 349 ? 6.261 -7.356 16.583 1.00 76.75 349 GLU A N 1
ATOM 2823 C CA . GLU A 1 349 ? 6.848 -8.001 17.755 1.00 76.75 349 GLU A CA 1
ATOM 2824 C C . GLU A 1 349 ? 6.977 -7.039 18.948 1.00 76.75 349 GLU A C 1
ATOM 2826 O O . GLU A 1 349 ? 6.834 -5.813 18.837 1.00 76.75 349 GLU A O 1
ATOM 2831 N N . ASP A 1 350 ? 7.255 -7.606 20.125 1.00 68.50 350 ASP A N 1
ATOM 2832 C CA . ASP A 1 350 ? 7.477 -6.837 21.347 1.00 68.50 350 ASP A CA 1
ATOM 2833 C C . ASP A 1 350 ? 8.681 -5.890 21.164 1.00 68.50 350 ASP A C 1
ATOM 2835 O O . ASP A 1 350 ? 9.816 -6.318 20.975 1.00 68.50 350 ASP A O 1
ATOM 2839 N N . GLY A 1 351 ? 8.421 -4.580 21.214 1.00 75.38 351 GLY A N 1
ATOM 2840 C CA . GLY A 1 351 ? 9.415 -3.515 21.007 1.00 75.38 351 GLY A CA 1
ATOM 2841 C C . GLY A 1 351 ? 9.267 -2.776 19.673 1.00 75.38 351 GLY A C 1
ATOM 2842 O O . GLY A 1 351 ? 9.576 -1.589 19.585 1.00 75.38 351 GLY A O 1
ATOM 2843 N N . GLU A 1 352 ? 8.693 -3.400 18.643 1.00 82.44 352 GLU A N 1
ATOM 2844 C CA . GLU A 1 352 ? 8.389 -2.697 17.386 1.00 82.44 352 GLU A CA 1
ATOM 2845 C C . GLU A 1 352 ? 7.227 -1.710 17.559 1.00 82.44 352 GLU A C 1
ATOM 2847 O O . GLU A 1 352 ? 7.219 -0.612 16.999 1.00 82.44 352 GLU A O 1
ATOM 2852 N N . GLU A 1 353 ? 6.284 -2.063 18.428 1.00 82.25 353 GLU A N 1
ATOM 2853 C CA . GLU A 1 353 ? 5.127 -1.239 18.779 1.00 82.25 353 GLU A CA 1
ATOM 2854 C C . GLU A 1 353 ? 5.466 0.004 19.604 1.00 82.25 353 GLU A C 1
ATOM 2856 O O . GLU A 1 353 ? 4.621 0.890 19.748 1.00 82.25 353 GLU A O 1
ATOM 2861 N N . ASP A 1 354 ? 6.696 0.113 20.123 1.00 83.25 354 ASP A N 1
ATOM 2862 C CA . ASP A 1 354 ? 7.151 1.310 20.841 1.00 83.25 354 ASP A CA 1
ATOM 2863 C C . ASP A 1 354 ? 6.988 2.574 20.001 1.00 83.25 354 ASP A C 1
ATOM 2865 O O . ASP A 1 354 ? 6.791 3.662 20.540 1.00 83.25 354 ASP A O 1
ATOM 2869 N N . VAL A 1 355 ? 7.045 2.431 18.678 1.00 85.44 355 VAL A N 1
ATOM 2870 C CA . VAL A 1 355 ? 6.776 3.513 17.736 1.00 85.44 355 VAL A CA 1
ATOM 2871 C C . VAL A 1 355 ? 5.366 4.078 17.930 1.00 85.44 355 VAL A C 1
ATOM 2873 O O . VAL A 1 355 ? 5.218 5.281 18.114 1.00 85.44 355 VAL A O 1
ATOM 2876 N N . ILE A 1 356 ? 4.341 3.221 17.956 1.00 86.19 356 ILE A N 1
ATOM 2877 C CA . ILE A 1 356 ? 2.935 3.634 18.111 1.00 86.19 356 ILE A CA 1
ATOM 2878 C C . ILE A 1 356 ? 2.731 4.268 19.491 1.00 86.19 356 ILE A C 1
ATOM 2880 O O . ILE A 1 356 ? 2.070 5.293 19.643 1.00 86.19 356 ILE A O 1
ATOM 2884 N N . VAL A 1 357 ? 3.351 3.677 20.512 1.00 84.38 357 VAL A N 1
ATOM 2885 C CA . VAL A 1 357 ? 3.242 4.127 21.904 1.00 84.38 357 VAL A CA 1
ATOM 2886 C C . VAL A 1 357 ? 3.893 5.490 22.101 1.00 84.38 357 VAL A C 1
ATOM 2888 O O . VAL A 1 357 ? 3.421 6.290 22.911 1.00 84.38 357 VAL A O 1
ATOM 2891 N N . LYS A 1 358 ? 4.975 5.792 21.373 1.00 85.88 358 LYS A N 1
ATOM 2892 C CA . LYS A 1 358 ? 5.638 7.094 21.463 1.00 85.88 358 LYS A CA 1
ATOM 2893 C C . LYS A 1 358 ? 4.692 8.240 21.126 1.00 85.88 358 LYS A C 1
ATOM 2895 O O . LYS A 1 358 ? 4.713 9.225 21.865 1.00 85.88 358 LYS A O 1
ATOM 2900 N N . ASP A 1 359 ? 3.829 8.051 20.134 1.00 87.06 359 ASP A N 1
ATOM 2901 C CA . ASP A 1 359 ? 2.894 9.056 19.630 1.00 87.06 359 ASP A CA 1
ATOM 2902 C C . ASP A 1 359 ? 1.474 8.970 20.236 1.00 87.06 359 ASP A C 1
ATOM 2904 O O . ASP A 1 359 ? 0.515 9.483 19.654 1.00 87.06 359 ASP A O 1
ATOM 2908 N N . ALA A 1 360 ? 1.319 8.375 21.428 1.00 85.62 360 ALA A N 1
ATOM 2909 C CA . ALA A 1 360 ? 0.024 8.221 22.105 1.00 85.62 360 ALA A CA 1
ATOM 2910 C C . ALA A 1 360 ? -0.807 9.520 22.171 1.00 85.62 360 ALA A C 1
ATOM 2912 O O . ALA A 1 360 ? -1.992 9.511 21.854 1.00 85.62 360 ALA A O 1
ATOM 2913 N N . GLU A 1 361 ? -0.191 10.651 22.529 1.00 85.94 361 GLU A N 1
ATOM 2914 C CA . GLU A 1 361 ? -0.882 11.946 22.639 1.00 85.94 361 GLU A CA 1
ATOM 2915 C C . GLU A 1 361 ? -1.422 12.438 21.292 1.00 85.94 361 GLU A C 1
ATOM 2917 O O . GLU A 1 361 ? -2.570 12.873 21.201 1.00 85.94 361 GLU A O 1
ATOM 2922 N N . LYS A 1 362 ? -0.625 12.313 20.224 1.00 87.06 362 LYS A N 1
ATOM 2923 C CA . LYS A 1 362 ? -1.058 12.683 18.872 1.00 87.06 362 LYS A CA 1
ATOM 2924 C C . LYS A 1 362 ? -2.205 11.792 18.411 1.00 87.06 362 LYS A C 1
ATOM 2926 O O . LYS A 1 362 ? -3.171 12.291 17.846 1.00 87.06 362 LYS A O 1
ATOM 2931 N N . LEU A 1 363 ? -2.121 10.486 18.672 1.00 89.00 363 LEU A N 1
ATOM 2932 C CA . LEU A 1 363 ? -3.172 9.534 18.309 1.00 89.00 363 LEU A CA 1
ATOM 2933 C C . LEU A 1 363 ? -4.473 9.792 19.077 1.00 89.00 363 LEU A C 1
ATOM 2935 O O . LEU A 1 363 ? -5.541 9.669 18.485 1.00 89.00 363 LEU A O 1
ATOM 2939 N N . ILE A 1 364 ? -4.402 10.209 20.346 1.00 87.00 364 ILE A N 1
ATOM 2940 C CA . ILE A 1 364 ? -5.577 10.643 21.116 1.00 87.00 364 ILE A CA 1
ATOM 2941 C C . ILE A 1 364 ? -6.247 11.832 20.419 1.00 87.00 364 ILE A C 1
ATOM 2943 O O . ILE A 1 364 ? -7.431 11.747 20.097 1.00 87.00 364 ILE A O 1
ATOM 2947 N N . ILE A 1 365 ? -5.490 12.888 20.097 1.00 86.62 365 ILE A N 1
ATOM 2948 C CA . ILE A 1 365 ? -6.012 14.082 19.405 1.00 86.62 365 ILE A CA 1
ATOM 2949 C C . ILE A 1 365 ? -6.625 13.712 18.047 1.00 86.62 365 ILE A C 1
ATOM 2951 O O . ILE A 1 365 ? -7.701 14.193 17.691 1.00 86.62 365 ILE A O 1
ATOM 2955 N N . LEU A 1 366 ? -5.966 12.837 17.285 1.00 85.12 366 LEU A N 1
ATOM 2956 C CA . LEU A 1 366 ? -6.479 12.376 15.997 1.00 85.12 366 LEU A CA 1
ATOM 2957 C C . LEU A 1 366 ? -7.754 11.543 16.129 1.00 85.12 366 LEU A C 1
ATOM 2959 O O . LEU A 1 366 ? -8.668 11.699 15.323 1.00 85.12 366 LEU A O 1
ATOM 2963 N N . SER A 1 367 ? -7.847 10.696 17.154 1.00 85.62 367 SER A N 1
ATOM 2964 C CA . SER A 1 367 ? -9.018 9.847 17.387 1.00 85.62 367 SER A CA 1
ATOM 2965 C C . SER A 1 367 ? -10.286 10.627 17.734 1.00 85.62 367 SER A C 1
ATOM 2967 O O . SER A 1 367 ? -11.394 10.117 17.581 1.00 85.62 367 SER A O 1
ATOM 2969 N N . GLU A 1 368 ? -10.152 11.883 18.172 1.00 82.12 368 GLU A N 1
ATOM 2970 C CA . GLU A 1 368 ? -11.308 12.757 18.370 1.00 82.12 368 GLU A CA 1
ATOM 2971 C C . GLU A 1 368 ? -11.950 13.198 17.054 1.00 82.12 368 GLU A C 1
ATOM 2973 O O . GLU A 1 368 ? -13.145 13.500 17.049 1.00 82.12 368 GLU A O 1
ATOM 2978 N N . LYS A 1 369 ? -11.165 13.231 15.970 1.00 78.69 369 LYS A N 1
ATOM 2979 C CA . LYS A 1 369 ? -11.591 13.641 14.627 1.00 78.69 369 LYS A CA 1
ATOM 2980 C C . LYS A 1 369 ? -11.917 12.448 13.737 1.00 78.69 369 LYS A C 1
ATOM 2982 O O . LYS A 1 369 ? -12.881 12.510 12.983 1.00 78.69 369 LYS A O 1
ATOM 2987 N N . ASN A 1 370 ? -11.137 11.372 13.843 1.00 80.50 370 ASN A N 1
ATOM 2988 C CA . ASN A 1 370 ? -11.275 10.197 12.998 1.00 80.50 370 ASN A CA 1
ATOM 2989 C C . ASN A 1 370 ? -11.381 8.910 13.824 1.00 80.50 370 ASN A C 1
ATOM 2991 O O . ASN A 1 370 ? -10.450 8.486 14.510 1.00 80.50 370 ASN A O 1
ATOM 2995 N N . GLU A 1 371 ? -12.532 8.259 13.707 1.00 81.56 371 GLU A N 1
ATOM 2996 C CA . GLU A 1 371 ? -12.922 7.113 14.521 1.00 81.56 371 GLU A CA 1
ATOM 2997 C C . GLU A 1 371 ? -12.065 5.864 14.258 1.00 81.56 371 GLU A C 1
ATOM 2999 O O . GLU A 1 371 ? -11.864 5.053 15.161 1.00 81.56 371 GLU A O 1
ATOM 3004 N N . PHE A 1 372 ? -11.489 5.712 13.059 1.00 83.12 372 PHE A N 1
ATOM 3005 C CA . PHE A 1 372 ? -10.632 4.563 12.747 1.00 83.12 372 PHE A CA 1
ATOM 3006 C C . PHE A 1 372 ? -9.350 4.563 13.586 1.00 83.12 372 PHE A C 1
ATOM 3008 O O . PHE A 1 372 ? -8.867 3.499 13.971 1.00 83.12 372 PHE A O 1
ATOM 3015 N N . VAL A 1 373 ? -8.837 5.741 13.956 1.00 87.19 373 VAL A N 1
ATOM 3016 C CA . VAL A 1 373 ? -7.614 5.885 14.764 1.00 87.19 373 VAL A CA 1
ATOM 3017 C C . VAL A 1 373 ? -7.783 5.296 16.173 1.00 87.19 373 VAL A C 1
ATOM 3019 O O . VAL A 1 373 ? -6.792 4.891 16.784 1.00 87.19 373 VAL A O 1
ATOM 3022 N N . LEU A 1 374 ? -9.020 5.133 16.666 1.00 86.44 374 LEU A N 1
ATOM 3023 C CA . LEU A 1 374 ? -9.299 4.441 17.934 1.00 86.44 374 LEU A CA 1
ATOM 3024 C C . LEU A 1 374 ? -8.720 3.020 17.962 1.00 86.44 374 LEU A C 1
ATOM 3026 O O . LEU A 1 374 ? -8.269 2.552 19.009 1.00 86.44 374 LEU A O 1
ATOM 3030 N N . LEU A 1 375 ? -8.658 2.345 16.812 1.00 86.56 375 LEU A N 1
ATOM 3031 C CA . LEU A 1 375 ? -8.057 1.020 16.726 1.00 86.56 375 LEU A CA 1
ATOM 3032 C C . LEU A 1 375 ? -6.539 1.047 16.963 1.00 86.56 375 LEU A C 1
ATOM 3034 O O . LEU A 1 375 ? -5.999 0.064 17.455 1.00 86.56 375 LEU A O 1
ATOM 3038 N N . LEU A 1 376 ? -5.830 2.148 16.698 1.00 88.00 376 LEU A N 1
ATOM 3039 C CA . LEU A 1 376 ? -4.407 2.261 17.051 1.00 88.00 376 LEU A CA 1
ATOM 3040 C C . LEU A 1 376 ? -4.207 2.461 18.559 1.00 88.00 376 LEU A C 1
ATOM 3042 O O . LEU A 1 376 ? -3.254 1.927 19.127 1.00 88.00 376 LEU A O 1
ATOM 3046 N N . LEU A 1 377 ? -5.136 3.148 19.235 1.00 87.62 377 LEU A N 1
ATOM 3047 C CA . LEU A 1 377 ? -5.105 3.287 20.697 1.00 87.62 377 LEU A CA 1
ATOM 3048 C C . LEU A 1 377 ? -5.234 1.930 21.400 1.00 87.62 377 LEU A C 1
ATOM 3050 O O . LEU A 1 377 ? -4.610 1.708 22.438 1.00 87.62 377 LEU A O 1
ATOM 3054 N N . SER A 1 378 ? -5.976 0.994 20.805 1.00 85.25 378 SER A N 1
ATOM 3055 C CA . SER A 1 378 ? -6.096 -0.373 21.324 1.00 85.25 378 SER A CA 1
ATOM 3056 C C . SER A 1 378 ? -4.740 -1.093 21.446 1.00 85.25 378 SER A C 1
ATOM 3058 O O . SER A 1 378 ? -4.533 -1.862 22.384 1.00 85.25 378 SER A O 1
ATOM 3060 N N . VAL A 1 379 ? -3.787 -0.807 20.543 1.00 85.25 379 VAL A N 1
ATOM 3061 C CA . VAL A 1 379 ? -2.435 -1.390 20.555 1.00 85.25 379 VAL A CA 1
ATOM 3062 C C . VAL A 1 379 ? -1.655 -0.895 21.772 1.00 85.25 379 VAL A C 1
ATOM 3064 O O . VAL A 1 379 ? -0.997 -1.685 22.449 1.00 85.25 379 VAL A O 1
ATOM 3067 N N . ILE A 1 380 ? -1.792 0.396 22.091 1.00 84.81 380 ILE A N 1
ATOM 3068 C CA . ILE A 1 380 ? -1.180 1.032 23.266 1.00 84.81 380 ILE A CA 1
ATOM 3069 C C . ILE A 1 380 ? -1.768 0.443 24.553 1.00 84.81 380 ILE A C 1
ATOM 3071 O O . ILE A 1 380 ? -1.036 0.134 25.494 1.00 84.81 380 ILE A O 1
ATOM 3075 N N . ILE A 1 381 ? -3.088 0.253 24.585 1.00 84.00 381 ILE A N 1
ATOM 3076 C CA . ILE A 1 381 ? -3.808 -0.263 25.754 1.00 84.00 381 ILE A CA 1
ATOM 3077 C C . ILE A 1 381 ? -3.491 -1.733 26.027 1.00 84.00 381 ILE A C 1
ATOM 3079 O O . ILE A 1 381 ? -3.370 -2.121 27.188 1.00 84.00 381 ILE A O 1
ATOM 3083 N N . ALA A 1 382 ? -3.325 -2.538 24.979 1.00 80.25 382 ALA A N 1
ATOM 3084 C CA . ALA A 1 382 ? -3.051 -3.967 25.083 1.00 80.25 382 ALA A CA 1
ATOM 3085 C C . ALA A 1 382 ? -1.607 -4.304 25.508 1.00 80.25 382 ALA A C 1
ATOM 3087 O O . ALA A 1 382 ? -1.222 -5.478 25.504 1.00 80.25 382 ALA A O 1
ATOM 3088 N N . ARG A 1 383 ? -0.758 -3.312 25.818 1.00 75.31 383 ARG A N 1
ATOM 3089 C CA . ARG A 1 383 ? 0.583 -3.576 26.363 1.00 75.31 383 ARG A CA 1
ATOM 3090 C C . ARG A 1 383 ? 0.497 -4.191 27.752 1.00 75.31 383 ARG A C 1
ATOM 3092 O O . ARG A 1 383 ? -0.420 -3.904 28.502 1.00 75.31 383 ARG A O 1
ATOM 3099 N N . VAL A 1 384 ? 1.481 -5.022 28.086 1.00 61.03 384 VAL A N 1
ATOM 3100 C CA . VAL A 1 384 ? 1.540 -5.728 29.377 1.00 61.03 384 VAL A CA 1
ATOM 3101 C C . VAL A 1 384 ? 1.953 -4.792 30.517 1.00 61.03 384 VAL A C 1
ATOM 3103 O O . VAL A 1 384 ? 1.536 -4.992 31.653 1.00 61.03 384 VAL A O 1
ATOM 3106 N N . ASP A 1 385 ? 2.718 -3.740 30.220 1.00 69.62 385 ASP A N 1
ATOM 3107 C CA . ASP A 1 385 ? 3.179 -2.778 31.220 1.00 69.62 385 ASP A CA 1
ATOM 3108 C C . ASP A 1 385 ? 2.008 -1.936 31.759 1.00 69.62 385 ASP A C 1
ATOM 3110 O O . ASP A 1 385 ? 1.503 -1.032 31.082 1.00 69.62 385 ASP A O 1
ATOM 3114 N N . ASN A 1 386 ? 1.507 -2.307 32.942 1.00 62.66 386 ASN A N 1
ATOM 3115 C CA . ASN A 1 386 ? 0.359 -1.688 33.620 1.00 62.66 386 ASN A CA 1
ATOM 3116 C C . ASN A 1 386 ? 0.661 -0.283 34.154 1.00 62.66 386 ASN A C 1
ATOM 3118 O O . ASN A 1 386 ? -0.281 0.484 34.348 1.00 62.66 386 ASN A O 1
ATOM 3122 N N . GLU A 1 387 ? 1.934 0.080 34.326 1.00 65.12 387 GLU A N 1
ATOM 3123 C CA . GLU A 1 387 ? 2.337 1.352 34.942 1.00 65.12 387 GLU A CA 1
ATOM 3124 C C . GLU A 1 387 ? 2.766 2.417 33.925 1.00 65.12 387 GLU A C 1
ATOM 3126 O O . GLU A 1 387 ? 3.044 3.559 34.290 1.00 65.12 387 GLU A O 1
ATOM 3131 N N . SER A 1 388 ? 2.771 2.091 32.629 1.00 78.81 388 SER A N 1
ATOM 3132 C CA . SER A 1 388 ? 3.112 3.061 31.591 1.00 78.81 388 SER A CA 1
ATOM 3133 C C . SER A 1 388 ? 2.164 4.268 31.617 1.00 78.81 388 SER A C 1
ATOM 3135 O O . SER A 1 388 ? 0.966 4.153 31.339 1.00 78.81 388 SER A O 1
ATOM 3137 N N . GLU A 1 389 ? 2.714 5.459 31.866 1.00 82.44 389 GLU A N 1
ATOM 3138 C CA . GLU A 1 389 ? 1.960 6.719 31.914 1.00 82.44 389 GLU A CA 1
ATOM 3139 C C . GLU A 1 389 ? 1.125 6.946 30.641 1.00 82.44 389 GLU A C 1
ATOM 3141 O O . GLU A 1 389 ? -0.034 7.361 30.701 1.00 82.44 389 GLU A O 1
ATOM 3146 N N . LYS A 1 390 ? 1.679 6.605 29.471 1.00 83.50 390 LYS A N 1
ATOM 3147 C CA . LYS A 1 390 ? 0.998 6.747 28.174 1.00 83.50 390 LYS A CA 1
ATOM 3148 C C . LYS A 1 390 ? -0.200 5.810 28.045 1.00 83.50 390 LYS A C 1
ATOM 3150 O O . LYS A 1 390 ? -1.242 6.209 27.520 1.00 83.50 390 LYS A O 1
ATOM 3155 N N . ARG A 1 391 ? -0.078 4.582 28.558 1.00 83.62 391 ARG A N 1
ATOM 3156 C CA . ARG A 1 391 ? -1.180 3.618 28.602 1.00 83.62 391 ARG A CA 1
ATOM 3157 C C . ARG A 1 391 ? -2.286 4.107 29.531 1.00 83.62 391 ARG A C 1
ATOM 3159 O O . ARG A 1 391 ? -3.441 4.127 29.116 1.00 83.62 391 ARG A O 1
ATOM 3166 N N . LEU A 1 392 ? -1.939 4.568 30.734 1.00 84.56 392 LEU A N 1
ATOM 3167 C CA . LEU A 1 392 ? -2.904 5.105 31.699 1.00 84.56 392 LEU A CA 1
ATOM 3168 C C . LEU A 1 392 ? -3.654 6.322 31.148 1.00 84.56 392 LEU A C 1
ATOM 3170 O O . LEU A 1 392 ? -4.874 6.390 31.272 1.00 84.56 392 LEU A O 1
ATOM 3174 N N . ARG A 1 393 ? -2.961 7.257 30.485 1.00 85.75 393 ARG A N 1
ATOM 3175 C CA . ARG A 1 393 ? -3.602 8.406 29.817 1.00 85.75 393 ARG A CA 1
ATOM 3176 C C . ARG A 1 393 ? -4.571 7.965 28.715 1.00 85.75 393 ARG A C 1
ATOM 3178 O O . ARG A 1 393 ? -5.690 8.464 28.658 1.00 85.75 393 ARG A O 1
ATOM 3185 N N . THR A 1 394 ? -4.175 6.998 27.887 1.00 86.19 394 THR A N 1
ATOM 3186 C CA . THR A 1 394 ? -5.029 6.463 26.809 1.00 86.19 394 THR A CA 1
ATOM 3187 C C . THR A 1 394 ? -6.263 5.742 27.367 1.00 86.19 394 THR A C 1
ATOM 3189 O O . THR A 1 394 ? -7.370 5.910 26.859 1.00 86.19 394 THR A O 1
ATOM 3192 N N . LEU A 1 395 ? -6.094 4.982 28.453 1.00 85.81 395 LEU A N 1
ATOM 3193 C CA . LEU A 1 395 ? -7.192 4.332 29.168 1.00 85.81 395 LEU A CA 1
ATOM 3194 C C . LEU A 1 395 ? -8.152 5.348 29.803 1.00 85.81 395 LEU A C 1
ATOM 3196 O O . LEU A 1 395 ? -9.364 5.180 29.679 1.00 85.81 395 LEU A O 1
ATOM 3200 N N . LYS A 1 396 ? -7.634 6.411 30.439 1.00 86.75 396 LYS A N 1
ATOM 3201 C CA . LYS A 1 396 ? -8.454 7.506 30.990 1.00 86.75 396 LYS A CA 1
ATOM 3202 C C . LYS A 1 396 ? -9.273 8.182 29.896 1.00 86.75 396 LYS A C 1
ATOM 3204 O O . LYS A 1 396 ? -10.478 8.317 30.061 1.00 86.75 396 LYS A O 1
ATOM 3209 N N . PHE A 1 397 ? -8.651 8.488 28.757 1.00 88.75 397 PHE A N 1
ATOM 3210 C CA . PHE A 1 397 ? -9.343 9.048 27.597 1.00 88.75 397 PHE A CA 1
ATOM 3211 C C . PHE A 1 397 ? -10.500 8.155 27.119 1.00 88.75 397 PHE A C 1
ATOM 3213 O O . PHE A 1 397 ? -11.621 8.639 26.974 1.00 88.75 397 PHE A O 1
ATOM 3220 N N . LEU A 1 398 ? -10.275 6.847 26.919 1.00 86.75 398 LEU A N 1
ATOM 3221 C CA . LEU A 1 398 ? -11.360 5.943 26.514 1.00 86.75 398 LEU A CA 1
ATOM 3222 C C . LEU A 1 398 ? -12.461 5.842 27.576 1.00 86.75 398 LEU A C 1
ATOM 3224 O O . LEU A 1 398 ? -13.639 5.879 27.224 1.00 86.75 398 LEU A O 1
ATOM 3228 N N . LYS A 1 399 ? -12.095 5.737 28.862 1.00 87.31 399 LYS A N 1
ATOM 3229 C CA . LYS A 1 399 ? -13.049 5.694 29.982 1.00 87.31 399 LYS A CA 1
ATOM 3230 C C . LYS A 1 399 ? -13.933 6.941 29.982 1.00 87.31 399 LYS A C 1
ATOM 3232 O O . LYS A 1 399 ? -15.153 6.809 29.986 1.00 87.31 399 LYS A O 1
ATOM 3237 N N . GLU A 1 400 ? -13.333 8.127 29.927 1.00 87.19 400 GLU A N 1
ATOM 3238 C CA . GLU A 1 400 ? -14.044 9.409 29.904 1.00 87.19 400 GLU A CA 1
ATOM 3239 C C . GLU A 1 400 ? -14.989 9.496 28.703 1.00 87.19 400 GLU A C 1
ATOM 3241 O O . GLU A 1 400 ? -16.185 9.699 28.890 1.00 87.19 400 GLU A O 1
ATOM 3246 N N . LYS A 1 401 ? -14.515 9.220 27.480 1.00 87.88 401 LYS A N 1
ATOM 3247 C CA . LYS A 1 401 ? -15.363 9.307 26.277 1.00 87.88 401 LYS A CA 1
ATOM 3248 C C . LYS A 1 401 ? -16.526 8.312 26.280 1.00 87.88 401 LYS A C 1
ATOM 3250 O O . LYS A 1 401 ? -17.625 8.673 25.855 1.00 87.88 401 LYS A O 1
ATOM 3255 N N . ILE A 1 402 ? -16.316 7.078 26.751 1.00 86.50 402 ILE A N 1
ATOM 3256 C CA . ILE A 1 402 ? -17.395 6.084 26.879 1.00 86.50 402 ILE A CA 1
ATOM 3257 C C . ILE A 1 402 ? -18.431 6.573 27.899 1.00 86.50 402 ILE A C 1
ATOM 3259 O O . ILE A 1 402 ? -19.626 6.586 27.604 1.00 86.50 402 ILE A O 1
ATOM 3263 N N . PHE A 1 403 ? -17.986 7.022 29.076 1.00 85.62 403 PHE A N 1
ATOM 3264 C CA . PHE A 1 403 ? -18.880 7.458 30.150 1.00 85.62 403 PHE A CA 1
ATOM 3265 C C . PHE A 1 403 ? -19.633 8.738 29.785 1.00 85.62 403 PHE A C 1
ATOM 3267 O O . PHE A 1 403 ? -20.834 8.819 30.032 1.00 85.62 403 PHE A O 1
ATOM 3274 N N . ASP A 1 404 ? -18.969 9.710 29.164 1.00 85.25 404 ASP A N 1
ATOM 3275 C CA . ASP A 1 404 ? -19.588 10.954 28.709 1.00 85.25 404 ASP A CA 1
ATOM 3276 C C . ASP A 1 404 ? -20.678 10.683 27.672 1.00 85.25 404 ASP A C 1
ATOM 3278 O O . ASP A 1 404 ? -21.770 11.241 27.767 1.00 85.25 404 ASP A O 1
ATOM 3282 N N . THR A 1 405 ? -20.423 9.768 26.730 1.00 82.31 405 THR A N 1
ATOM 3283 C CA . THR A 1 405 ? -21.413 9.400 25.707 1.00 82.31 405 THR A CA 1
ATOM 3284 C C . THR A 1 405 ? -22.610 8.666 26.317 1.00 82.31 405 THR A C 1
ATOM 3286 O O . THR A 1 405 ? -23.749 8.929 25.940 1.00 82.31 405 THR A O 1
ATOM 3289 N N . LEU A 1 406 ? -22.381 7.792 27.302 1.00 81.69 406 LEU A N 1
ATOM 3290 C CA . LEU A 1 406 ? -23.452 7.098 28.027 1.00 81.69 406 LEU A CA 1
ATOM 3291 C C . LEU A 1 406 ? -24.254 8.023 28.964 1.00 81.69 406 LEU A C 1
ATOM 3293 O O . LEU A 1 406 ? -25.405 7.725 29.280 1.00 81.69 406 LEU A O 1
ATOM 3297 N N . ARG A 1 407 ? -23.669 9.142 29.417 1.00 82.38 407 ARG A N 1
ATOM 3298 C CA . ARG A 1 407 ? -24.320 10.146 30.282 1.00 82.38 407 ARG A CA 1
ATOM 3299 C C . ARG A 1 407 ? -25.224 11.119 29.525 1.00 82.38 407 ARG A C 1
ATOM 3301 O O . ARG A 1 407 ? -25.922 11.899 30.177 1.00 82.38 407 ARG A O 1
ATOM 3308 N N . LEU A 1 408 ? -25.214 11.105 28.191 1.00 79.31 408 LEU A N 1
ATOM 3309 C CA . LEU A 1 408 ? -26.029 12.018 27.396 1.00 79.31 408 LEU A CA 1
ATOM 3310 C C . LEU A 1 408 ? -27.534 11.812 27.674 1.00 79.31 408 LEU A C 1
ATOM 3312 O O . LEU A 1 408 ? -28.007 10.673 27.739 1.00 79.31 408 LEU A O 1
ATOM 3316 N N . PRO A 1 409 ? -28.303 12.906 27.841 1.00 71.00 409 PRO A N 1
ATOM 3317 C CA . PRO A 1 409 ? -29.733 12.830 28.136 1.00 71.00 409 PRO A CA 1
ATOM 3318 C C . PRO A 1 409 ? -30.559 12.360 26.929 1.00 71.00 409 PRO A C 1
ATOM 3320 O O . PRO A 1 409 ? -31.584 11.711 27.109 1.00 71.00 409 PRO A O 1
ATOM 3323 N N . GLU A 1 410 ? -30.099 12.651 25.709 1.00 75.44 410 GLU A N 1
ATOM 3324 C CA . GLU A 1 410 ? -30.732 12.233 24.456 1.00 75.44 410 GLU A CA 1
ATOM 3325 C C . GLU A 1 410 ? -29.836 11.255 23.698 1.00 75.44 410 GLU A C 1
ATOM 3327 O O . GLU A 1 410 ? -28.656 11.528 23.465 1.00 75.44 410 GLU A O 1
ATOM 3332 N N . ILE A 1 411 ? -30.420 10.142 23.253 1.00 77.62 411 ILE A N 1
ATOM 3333 C CA . ILE A 1 411 ? -29.741 9.157 22.413 1.00 77.62 411 ILE A CA 1
ATOM 3334 C C . ILE A 1 411 ? -29.896 9.577 20.949 1.00 77.62 411 ILE A C 1
ATOM 3336 O O . ILE A 1 411 ? -31.004 9.597 20.417 1.00 77.62 411 ILE A O 1
ATOM 3340 N N . ARG A 1 412 ? -28.783 9.905 20.286 1.00 81.88 412 ARG A N 1
ATOM 3341 C CA . ARG A 1 412 ? -28.742 10.254 18.854 1.00 81.88 412 ARG A CA 1
ATOM 3342 C C . ARG A 1 412 ? -27.970 9.204 18.059 1.00 81.88 412 ARG A C 1
ATOM 3344 O O . ARG A 1 412 ? -27.017 8.618 18.575 1.00 81.88 412 ARG A O 1
ATOM 3351 N N . ILE A 1 413 ? -28.313 9.030 16.782 1.00 82.25 413 ILE A N 1
ATOM 3352 C CA . ILE A 1 413 ? -27.642 8.083 15.871 1.00 82.25 413 ILE A CA 1
ATOM 3353 C C . ILE A 1 413 ? -26.119 8.298 15.863 1.00 82.25 413 ILE A C 1
ATOM 3355 O O . ILE A 1 413 ? -25.367 7.347 16.064 1.00 82.25 413 ILE A O 1
ATOM 3359 N N . ASP A 1 414 ? -25.656 9.543 15.722 1.00 82.38 414 ASP A N 1
ATOM 3360 C CA . ASP A 1 414 ? -24.219 9.856 15.673 1.00 82.38 414 ASP A CA 1
ATOM 3361 C C . ASP A 1 414 ? -23.500 9.517 16.988 1.00 82.38 414 ASP A C 1
ATOM 3363 O O . ASP A 1 414 ? -22.397 8.970 16.982 1.00 82.38 414 ASP A O 1
ATOM 3367 N N . SER A 1 415 ? -24.149 9.765 18.133 1.00 83.06 415 SER A N 1
ATOM 3368 C CA . SER A 1 415 ? -23.595 9.396 19.442 1.00 83.06 415 SER A CA 1
ATOM 3369 C C . SER A 1 415 ? -23.491 7.879 19.625 1.00 83.06 415 SER A C 1
ATOM 3371 O O . SER A 1 415 ? -22.498 7.399 20.170 1.00 83.06 415 SER A O 1
ATOM 3373 N N . LEU A 1 416 ? -24.462 7.111 19.113 1.00 83.44 416 LEU A N 1
ATOM 3374 C CA . LEU A 1 416 ? -24.422 5.648 19.146 1.00 83.44 416 LEU A CA 1
ATOM 3375 C C . LEU A 1 416 ? -23.356 5.080 18.206 1.00 83.44 416 LEU A C 1
ATOM 3377 O O . LEU A 1 416 ? -22.660 4.145 18.592 1.00 83.44 416 LEU A O 1
ATOM 3381 N N . LYS A 1 417 ? -23.183 5.651 17.005 1.00 86.38 417 LYS A N 1
ATOM 3382 C CA . LYS A 1 417 ? -22.123 5.252 16.060 1.00 86.38 417 LYS A CA 1
ATOM 3383 C C . LYS A 1 417 ? -20.738 5.425 16.685 1.00 86.38 417 LYS A C 1
ATOM 3385 O O . LYS A 1 417 ? -19.950 4.478 16.690 1.00 86.38 417 LYS A O 1
ATOM 3390 N N . ARG A 1 418 ? -20.499 6.575 17.320 1.00 84.88 418 ARG A N 1
ATOM 3391 C CA . ARG A 1 418 ? -19.248 6.852 18.035 1.00 84.88 418 ARG A CA 1
ATOM 3392 C C . ARG A 1 418 ? -19.034 5.913 19.225 1.00 84.88 418 ARG A C 1
ATOM 3394 O O . ARG A 1 418 ? -17.944 5.370 19.403 1.00 84.88 418 ARG A O 1
ATOM 3401 N N . LEU A 1 419 ? -20.072 5.685 20.035 1.00 88.00 419 LEU A N 1
ATOM 3402 C CA . LEU A 1 419 ? -20.002 4.768 21.178 1.00 88.00 419 LEU A CA 1
ATOM 3403 C C . LEU A 1 419 ? -19.713 3.329 20.737 1.00 88.00 419 LEU A C 1
ATOM 3405 O O . LEU A 1 419 ? -18.867 2.662 21.329 1.00 88.00 419 LEU A O 1
ATOM 3409 N N . LYS A 1 420 ? -20.364 2.868 19.665 1.00 89.25 420 LYS A N 1
ATOM 3410 C CA . LYS A 1 420 ? -20.134 1.552 19.062 1.00 89.25 420 LYS A CA 1
ATOM 3411 C C . LYS A 1 420 ? -18.656 1.349 18.721 1.00 89.25 420 LYS A C 1
ATOM 3413 O O . LYS A 1 420 ? -18.094 0.317 19.072 1.00 89.25 420 LYS A O 1
ATOM 3418 N N . GLN A 1 421 ? -18.004 2.329 18.101 1.00 87.38 421 GLN A N 1
ATOM 3419 C CA . GLN A 1 421 ? -16.586 2.220 17.738 1.00 87.38 421 GLN A CA 1
ATOM 3420 C C . GLN A 1 421 ? -15.649 2.292 18.944 1.00 87.38 421 GLN A C 1
ATOM 3422 O O . GLN A 1 421 ? -14.665 1.556 18.983 1.00 87.38 421 GLN A O 1
ATOM 3427 N N . LEU A 1 422 ? -15.957 3.125 19.946 1.00 89.00 422 LEU A N 1
ATOM 3428 C CA . LEU A 1 422 ? -15.210 3.154 21.209 1.00 89.00 422 LEU A CA 1
ATOM 3429 C C . LEU A 1 422 ? -15.243 1.783 21.900 1.00 89.00 422 LEU A C 1
ATOM 3431 O O . LEU A 1 422 ? -14.204 1.283 22.332 1.00 89.00 422 LEU A O 1
ATOM 3435 N N . LEU A 1 423 ? -16.417 1.147 21.947 1.00 89.62 423 LEU A N 1
ATOM 3436 C CA . LEU A 1 423 ? -16.582 -0.193 22.512 1.00 89.62 423 LEU A CA 1
ATOM 3437 C C . LEU A 1 423 ? -15.882 -1.267 21.670 1.00 89.62 423 LEU A C 1
ATOM 3439 O O . LEU A 1 423 ? -15.231 -2.145 22.227 1.00 89.62 423 LEU A O 1
ATOM 3443 N N . GLN A 1 424 ? -15.950 -1.185 20.339 1.00 89.50 424 GLN A N 1
ATOM 3444 C CA . GLN A 1 424 ? -15.217 -2.093 19.450 1.00 89.50 424 GLN A CA 1
ATOM 3445 C C . GLN A 1 424 ? -13.699 -1.977 19.631 1.00 89.50 424 GLN A C 1
ATOM 3447 O O . GLN A 1 424 ? -13.014 -2.998 19.685 1.00 89.50 424 GLN A O 1
ATOM 3452 N N . ALA A 1 425 ? -13.168 -0.760 19.768 1.00 87.31 425 ALA A N 1
ATOM 3453 C CA . ALA A 1 425 ? -11.751 -0.534 20.038 1.00 87.31 425 ALA A CA 1
ATOM 3454 C C . ALA A 1 425 ? -11.335 -1.086 21.412 1.00 87.31 425 ALA A C 1
ATOM 3456 O O . ALA A 1 425 ? -10.260 -1.678 21.527 1.00 87.31 425 ALA A O 1
ATOM 3457 N N . LEU A 1 426 ? -12.194 -0.947 22.431 1.00 89.12 426 LEU A N 1
ATOM 3458 C CA . LEU A 1 426 ? -11.980 -1.524 23.760 1.00 89.12 426 LEU A CA 1
ATOM 3459 C C . LEU A 1 426 ? -11.947 -3.058 23.710 1.00 89.12 426 LEU A C 1
ATOM 3461 O O . LEU A 1 426 ? -10.975 -3.658 24.158 1.00 89.12 426 LEU A O 1
ATOM 3465 N N . ILE A 1 427 ? -12.956 -3.689 23.104 1.00 87.62 427 ILE A N 1
ATOM 3466 C CA . ILE A 1 427 ? -13.031 -5.150 22.929 1.00 87.62 427 ILE A CA 1
ATOM 3467 C C . ILE A 1 427 ? -11.818 -5.661 22.145 1.00 87.62 427 ILE A C 1
ATOM 3469 O O . ILE A 1 427 ? -11.201 -6.662 22.506 1.00 87.62 427 ILE A O 1
ATOM 3473 N N . TYR A 1 428 ? -11.414 -4.956 21.090 1.00 87.88 428 TYR A N 1
ATOM 3474 C CA . TYR A 1 428 ? -10.229 -5.328 20.328 1.00 87.88 428 TYR A CA 1
ATOM 3475 C C . TYR A 1 428 ? -8.941 -5.228 21.171 1.00 87.88 428 TYR A C 1
ATOM 3477 O O . TYR A 1 428 ? -8.077 -6.104 21.071 1.00 87.88 428 TYR A O 1
ATOM 3485 N N . ALA A 1 429 ? -8.828 -4.233 22.061 1.00 87.62 429 ALA A N 1
ATOM 3486 C CA . ALA A 1 429 ? -7.729 -4.153 23.026 1.00 87.62 429 ALA A CA 1
ATOM 3487 C C . ALA A 1 429 ? -7.730 -5.344 24.004 1.00 87.62 429 ALA A C 1
ATOM 3489 O O . ALA A 1 429 ? -6.669 -5.913 24.268 1.00 87.62 429 ALA A O 1
ATOM 3490 N N . GLU A 1 430 ? -8.905 -5.760 24.495 1.00 87.00 430 GLU A N 1
ATOM 3491 C CA . GLU A 1 430 ? -9.068 -6.940 25.362 1.00 87.00 430 GLU A CA 1
ATOM 3492 C C . GLU A 1 430 ? -8.602 -8.212 24.650 1.00 87.0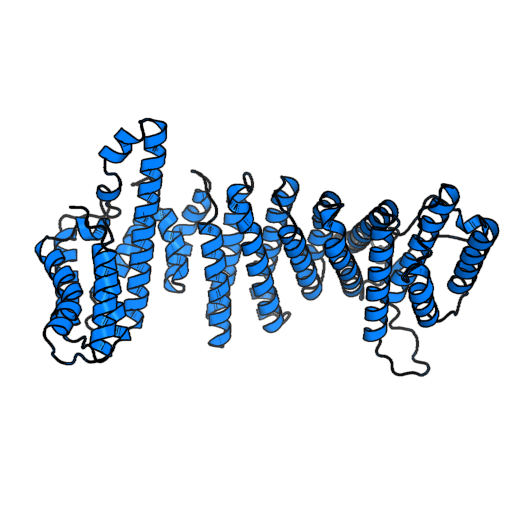0 430 GLU A C 1
ATOM 3494 O O . GLU A 1 430 ? -7.755 -8.939 25.168 1.00 87.00 430 GLU A O 1
ATOM 3499 N N . HIS A 1 431 ? -9.080 -8.454 23.426 1.00 85.88 431 HIS A N 1
ATOM 3500 C CA . HIS A 1 431 ? -8.669 -9.611 22.630 1.00 85.88 431 HIS A CA 1
ATOM 3501 C C . HIS A 1 431 ? -7.166 -9.618 22.347 1.00 85.88 431 HIS A C 1
ATOM 3503 O O . HIS A 1 431 ? -6.529 -10.672 22.421 1.00 85.88 431 HIS A O 1
ATOM 3509 N N . ARG A 1 432 ? -6.573 -8.458 22.039 1.00 83.88 432 ARG A N 1
ATOM 3510 C CA . ARG A 1 432 ? -5.131 -8.354 21.781 1.00 83.88 432 ARG A CA 1
ATOM 3511 C C . ARG A 1 432 ? -4.316 -8.638 23.044 1.00 83.88 432 ARG A C 1
ATOM 3513 O O . ARG A 1 432 ? -3.334 -9.377 22.963 1.00 83.88 432 ARG A O 1
ATOM 3520 N N . LEU A 1 433 ? -4.730 -8.110 24.199 1.00 84.31 433 LEU A N 1
ATOM 3521 C CA . LEU A 1 433 ? -4.085 -8.403 25.481 1.00 84.31 433 LEU A CA 1
ATOM 3522 C C . LEU A 1 433 ? -4.216 -9.891 25.839 1.00 84.31 433 LEU A C 1
ATOM 3524 O O . LEU A 1 433 ? -3.219 -10.513 26.206 1.00 84.31 433 LEU A O 1
ATOM 3528 N N . CYS A 1 434 ? -5.404 -10.476 25.650 1.00 84.06 434 CYS A N 1
ATOM 3529 C CA . CYS A 1 434 ? -5.659 -11.903 25.860 1.00 84.06 434 CYS A CA 1
ATOM 3530 C C . CYS A 1 434 ? -4.713 -12.765 25.029 1.00 84.06 434 CYS A C 1
ATOM 3532 O O . CYS A 1 434 ? -3.995 -13.610 25.560 1.00 84.06 434 CYS A O 1
ATOM 3534 N N . ARG A 1 435 ? -4.651 -12.489 23.721 1.00 82.62 435 ARG A N 1
ATOM 3535 C CA . ARG A 1 435 ? -3.794 -13.218 22.787 1.00 82.62 435 ARG A CA 1
ATOM 3536 C C . ARG A 1 435 ? -2.328 -13.151 23.208 1.00 82.62 435 ARG A C 1
ATOM 3538 O O . ARG A 1 435 ? -1.625 -14.150 23.108 1.00 82.62 435 ARG A O 1
ATOM 3545 N N . ARG A 1 436 ? -1.855 -12.003 23.702 1.00 79.38 436 ARG A N 1
ATOM 3546 C CA . ARG A 1 436 ? -0.482 -11.868 24.217 1.00 79.38 436 ARG A CA 1
ATOM 3547 C C . ARG A 1 436 ? -0.234 -12.690 25.466 1.00 79.38 436 ARG A C 1
ATOM 3549 O O . ARG A 1 436 ? 0.788 -13.363 25.543 1.00 79.38 436 ARG A O 1
ATOM 3556 N N . GLN A 1 437 ? -1.142 -12.629 26.436 1.00 81.38 437 GLN A N 1
ATOM 3557 C CA . GLN A 1 437 ? -1.026 -13.414 27.663 1.00 81.38 437 GLN A CA 1
ATOM 3558 C C . GLN A 1 437 ? -0.994 -14.911 27.340 1.00 81.38 437 GLN A C 1
ATOM 3560 O O . GLN A 1 437 ? -0.087 -15.600 27.794 1.00 81.38 437 GLN A O 1
ATOM 3565 N N . GLN A 1 438 ? -1.882 -15.374 26.456 1.00 82.12 438 GLN A N 1
ATOM 3566 C CA . GLN A 1 438 ? -1.901 -16.753 25.966 1.00 82.12 438 GLN A CA 1
ATOM 3567 C C . GLN A 1 438 ? -0.600 -17.134 25.250 1.00 82.12 438 GLN A C 1
ATOM 3569 O O . GLN A 1 438 ? -0.019 -18.166 25.563 1.00 82.12 438 GLN A O 1
ATOM 3574 N N . LEU A 1 439 ? -0.094 -16.305 24.329 1.00 80.69 439 LEU A N 1
ATOM 3575 C CA . LEU A 1 439 ? 1.174 -16.575 23.636 1.00 80.69 439 LEU A CA 1
ATOM 3576 C C . LEU A 1 439 ? 2.366 -16.625 24.602 1.00 80.69 439 LEU A C 1
ATOM 3578 O O . LEU A 1 439 ? 3.245 -17.470 24.450 1.00 80.69 439 LEU A O 1
ATOM 3582 N N . ASN A 1 440 ? 2.396 -15.755 25.612 1.00 79.44 440 ASN A N 1
ATOM 3583 C CA . ASN A 1 440 ? 3.435 -15.761 26.639 1.00 79.44 440 ASN A CA 1
ATOM 3584 C C . ASN A 1 440 ? 3.327 -16.968 27.579 1.00 79.44 440 ASN A C 1
ATOM 3586 O O . ASN A 1 440 ? 4.357 -17.501 27.991 1.00 79.44 440 ASN A O 1
ATOM 3590 N N . ALA A 1 441 ? 2.111 -17.413 27.892 1.00 80.75 441 ALA A N 1
ATOM 3591 C CA . ALA A 1 441 ? 1.863 -18.606 28.692 1.00 80.75 441 ALA A CA 1
ATOM 3592 C C . ALA A 1 441 ? 2.226 -19.884 27.921 1.00 80.75 441 ALA A C 1
ATOM 3594 O O . ALA A 1 441 ? 2.915 -20.738 28.464 1.00 80.75 441 ALA A O 1
ATOM 3595 N N . LEU A 1 442 ? 1.898 -19.968 26.625 1.00 82.50 442 LEU A N 1
ATOM 3596 C CA . LEU A 1 442 ? 2.263 -21.085 25.738 1.00 82.50 442 LEU A CA 1
ATOM 3597 C C . LEU A 1 442 ? 3.779 -21.266 25.562 1.00 82.50 442 LEU A C 1
ATOM 3599 O O . LEU A 1 442 ? 4.232 -22.341 25.182 1.00 82.50 442 LEU A O 1
ATOM 3603 N N . ARG A 1 443 ? 4.586 -20.233 25.839 1.00 81.44 443 ARG A N 1
ATOM 3604 C CA . ARG A 1 443 ? 6.055 -20.356 25.879 1.00 81.44 443 ARG A CA 1
ATOM 3605 C C . ARG A 1 443 ? 6.558 -21.111 27.116 1.00 81.44 443 ARG A C 1
ATOM 3607 O O . ARG A 1 443 ? 7.720 -21.505 27.134 1.00 81.44 443 ARG A O 1
ATOM 3614 N N . LYS A 1 444 ? 5.730 -21.253 28.155 1.00 82.38 444 LYS A N 1
ATOM 3615 C CA . LYS A 1 444 ? 6.102 -21.815 29.465 1.00 82.38 444 LYS A CA 1
ATOM 3616 C C . LYS A 1 444 ? 5.299 -23.063 29.838 1.00 82.38 444 LYS A C 1
ATOM 3618 O O . LYS A 1 444 ? 5.856 -23.954 30.469 1.00 82.38 444 LYS A O 1
ATOM 3623 N N . ASN A 1 445 ? 4.037 -23.121 29.427 1.00 83.38 445 ASN A N 1
ATOM 3624 C CA . ASN A 1 445 ? 3.048 -24.113 29.835 1.00 83.38 445 ASN A CA 1
ATOM 3625 C C . ASN A 1 445 ? 2.489 -24.856 28.612 1.00 83.38 445 ASN A C 1
ATOM 3627 O O . ASN A 1 445 ? 2.620 -24.408 27.469 1.00 83.38 445 ASN A O 1
ATOM 3631 N N . THR A 1 446 ? 1.834 -25.989 28.854 1.00 81.88 446 THR A N 1
ATOM 3632 C CA . THR A 1 446 ? 1.139 -26.754 27.810 1.00 81.88 446 THR A CA 1
ATOM 3633 C C . THR A 1 446 ? -0.165 -26.075 27.375 1.00 81.88 446 THR A C 1
ATOM 3635 O O . THR A 1 446 ? -0.730 -25.243 28.083 1.00 81.88 446 THR A O 1
ATOM 3638 N N . VAL A 1 447 ? -0.680 -26.439 26.194 1.00 77.56 447 VAL A N 1
ATOM 3639 C CA . VAL A 1 447 ? -1.938 -25.881 25.657 1.00 77.56 447 VAL A CA 1
ATOM 3640 C C . VAL A 1 447 ? -3.122 -26.139 26.598 1.00 77.56 447 VAL A C 1
ATOM 3642 O O . VAL A 1 447 ? -3.964 -25.262 26.768 1.00 77.56 447 VAL A O 1
ATOM 3645 N N . GLU A 1 448 ? -3.177 -27.312 27.233 1.00 74.69 448 GLU A N 1
ATOM 3646 C CA . GLU A 1 448 ? -4.260 -27.688 28.152 1.00 74.69 448 GLU A CA 1
ATOM 3647 C C . GLU A 1 448 ? -4.263 -26.824 29.420 1.00 74.69 448 GLU A C 1
ATOM 3649 O O . GLU A 1 448 ? -5.320 -26.348 29.830 1.00 74.69 448 GLU A O 1
ATOM 3654 N N . GLU A 1 449 ? -3.088 -26.539 29.985 1.00 75.00 449 GLU A N 1
ATOM 3655 C CA . GLU A 1 449 ? -2.935 -25.653 31.148 1.00 75.00 449 GLU A CA 1
ATOM 3656 C C . GLU A 1 449 ? -3.352 -24.211 30.816 1.00 75.00 449 GLU A C 1
ATOM 3658 O O . GLU A 1 449 ? -4.083 -23.582 31.579 1.00 75.00 449 GLU A O 1
ATOM 3663 N N . VAL A 1 450 ? -2.975 -23.704 29.636 1.00 73.88 450 VAL A N 1
ATOM 3664 C CA . VAL A 1 450 ? -3.350 -22.349 29.188 1.00 73.88 450 VAL A CA 1
ATOM 3665 C C . VAL A 1 450 ? -4.861 -22.213 28.963 1.00 73.88 450 VAL A C 1
ATOM 3667 O O . VAL A 1 450 ? -5.430 -21.151 29.223 1.00 73.88 450 VAL A O 1
ATOM 3670 N N . ILE A 1 451 ? -5.530 -23.269 28.488 1.00 73.75 451 ILE A N 1
ATOM 3671 C CA . ILE A 1 451 ? -6.992 -23.280 28.328 1.00 73.75 451 ILE A CA 1
ATOM 3672 C C . ILE A 1 451 ? -7.681 -23.281 29.700 1.00 73.75 451 ILE A C 1
ATOM 3674 O O . ILE A 1 451 ? -8.648 -22.545 29.890 1.00 73.75 451 ILE A O 1
ATOM 3678 N N . GLN A 1 452 ? -7.174 -24.055 30.665 1.00 73.62 452 GLN A N 1
ATOM 3679 C CA . GLN A 1 452 ? -7.743 -24.127 32.016 1.00 73.62 452 GLN A CA 1
ATOM 3680 C C . GLN A 1 452 ? -7.665 -22.795 32.775 1.00 73.62 452 GLN A C 1
ATOM 3682 O O . GLN A 1 452 ? -8.576 -22.476 33.538 1.00 73.62 452 GLN A O 1
ATOM 3687 N N . GLU A 1 453 ? -6.627 -21.987 32.541 1.00 69.94 453 GLU A N 1
ATOM 3688 C CA . GLU A 1 453 ? -6.453 -20.682 33.196 1.00 69.94 453 GLU A CA 1
ATOM 3689 C C . GLU A 1 453 ? -7.467 -19.613 32.741 1.00 69.94 453 GLU A C 1
ATOM 3691 O O . GLU A 1 453 ? -7.570 -18.565 33.376 1.00 69.94 453 GLU A O 1
ATOM 3696 N N . ASN A 1 454 ? -8.265 -19.865 31.690 1.00 71.81 454 ASN A N 1
ATOM 3697 C CA . ASN A 1 454 ? -9.373 -18.994 31.266 1.00 71.81 454 ASN A CA 1
ATOM 3698 C C . ASN A 1 454 ? -8.990 -17.501 31.123 1.00 71.81 454 ASN A C 1
ATOM 3700 O O . ASN A 1 454 ? -9.779 -16.609 31.447 1.00 71.81 454 ASN A O 1
ATOM 3704 N N . TYR A 1 455 ? -7.806 -17.225 30.557 1.00 68.75 455 TYR A N 1
ATOM 3705 C CA . TYR A 1 455 ? -7.229 -15.880 30.357 1.00 68.75 455 TYR A CA 1
ATOM 3706 C C . TYR A 1 455 ? -8.185 -14.831 29.775 1.00 68.75 455 TYR A C 1
ATOM 3708 O O . TYR A 1 455 ? -8.025 -13.638 30.010 1.00 68.75 455 TYR A O 1
ATOM 3716 N N . TYR A 1 456 ? -9.168 -15.251 28.979 1.00 64.81 456 TYR A N 1
ATOM 3717 C CA . TYR A 1 456 ? -10.162 -14.347 28.410 1.00 64.81 456 TYR A CA 1
ATOM 3718 C C . TYR A 1 456 ? -10.999 -13.666 29.503 1.00 64.81 456 TYR A C 1
ATOM 3720 O O . TYR A 1 456 ? -11.151 -12.451 29.495 1.00 64.81 456 TYR A O 1
ATOM 3728 N N . ASN A 1 457 ? -11.466 -14.413 30.503 1.00 67.12 457 ASN A N 1
ATOM 3729 C CA . ASN A 1 457 ? -12.340 -13.879 31.550 1.00 67.12 457 ASN A CA 1
ATOM 3730 C C . ASN A 1 457 ? -11.587 -13.119 32.657 1.00 67.12 457 ASN A C 1
ATOM 3732 O O . ASN A 1 457 ? -12.224 -12.452 33.468 1.00 67.12 457 ASN A O 1
ATOM 3736 N N . SER A 1 458 ? -10.253 -13.189 32.697 1.00 67.56 458 SER A N 1
ATOM 3737 C CA . SER A 1 458 ? -9.432 -12.506 33.707 1.00 67.56 458 SER A CA 1
ATOM 3738 C C . SER A 1 458 ? -9.032 -11.075 33.325 1.00 67.56 458 SER A C 1
ATOM 3740 O O . SER A 1 458 ? -8.325 -10.410 34.083 1.00 67.56 458 SER A O 1
ATOM 3742 N N . ILE A 1 459 ? -9.426 -10.589 32.146 1.00 76.69 459 ILE A N 1
ATOM 3743 C CA . ILE A 1 459 ? -8.982 -9.284 31.646 1.00 76.69 459 ILE A CA 1
ATOM 3744 C C . ILE A 1 459 ? -9.862 -8.167 32.191 1.00 76.69 459 ILE A C 1
ATOM 3746 O O . ILE A 1 459 ? -11.041 -8.065 31.873 1.00 76.69 459 ILE A O 1
ATOM 3750 N N . ASN A 1 460 ? -9.244 -7.263 32.944 1.00 77.31 460 ASN A N 1
ATOM 3751 C CA . ASN A 1 460 ? -9.837 -5.983 33.300 1.00 77.31 460 ASN A CA 1
ATOM 3752 C C . ASN A 1 460 ? -8.864 -4.860 32.928 1.00 77.31 460 ASN A C 1
ATOM 3754 O O . ASN A 1 460 ? -7.921 -4.564 33.669 1.00 77.31 460 ASN A O 1
ATOM 3758 N N . LEU A 1 461 ? -9.092 -4.230 31.770 1.00 78.19 461 LEU A N 1
ATOM 3759 C CA . LEU A 1 461 ? -8.234 -3.149 31.272 1.00 78.19 461 LEU A CA 1
ATOM 3760 C C . LEU A 1 461 ? -8.288 -1.902 32.154 1.00 78.19 461 LEU A C 1
ATOM 3762 O O . LEU A 1 461 ? -7.315 -1.154 32.208 1.00 78.19 461 LEU A O 1
ATOM 3766 N N . PHE A 1 462 ? -9.406 -1.686 32.847 1.00 77.69 462 PHE A N 1
ATOM 3767 C CA . PHE A 1 462 ? -9.580 -0.550 33.738 1.00 77.69 462 PHE A CA 1
ATOM 3768 C C . PHE A 1 462 ? -9.138 -0.832 35.168 1.00 77.69 462 PHE A C 1
ATOM 3770 O O . PHE A 1 462 ? -9.220 0.091 35.962 1.00 77.69 462 PHE A O 1
ATOM 3777 N N . SER A 1 463 ? -8.621 -2.026 35.493 1.00 74.88 463 SER A N 1
ATOM 3778 C CA . SER A 1 463 ? -8.167 -2.399 36.849 1.00 74.88 463 SER A CA 1
ATOM 3779 C C . SER A 1 463 ? -7.255 -1.354 37.507 1.00 74.88 463 SER A C 1
ATOM 3781 O O . SER A 1 463 ? -7.427 -1.057 38.683 1.00 74.88 463 SER A O 1
ATOM 3783 N N . SER A 1 464 ? -6.347 -0.732 36.748 1.00 69.00 464 SER A N 1
ATOM 3784 C CA . SER A 1 464 ? -5.448 0.337 37.220 1.00 69.00 464 SER A CA 1
ATOM 3785 C C . SER A 1 464 ? -6.103 1.720 37.381 1.00 69.00 464 SER A C 1
ATOM 3787 O O . SER A 1 464 ? -5.472 2.652 37.871 1.00 69.00 464 SER A O 1
ATOM 3789 N N . LEU A 1 465 ? -7.356 1.865 36.948 1.00 69.31 465 LEU A N 1
ATOM 3790 C CA . LEU A 1 465 ? -8.206 3.058 37.038 1.00 69.31 465 LEU A CA 1
ATOM 3791 C C . LEU A 1 465 ? -9.490 2.798 37.850 1.00 69.31 465 LEU A C 1
ATOM 3793 O O . LEU A 1 465 ? -10.434 3.600 37.772 1.00 69.31 465 LEU A O 1
ATOM 3797 N N . VAL A 1 466 ? -9.570 1.650 38.533 1.00 68.44 466 VAL A N 1
ATOM 3798 C CA . VAL A 1 466 ? -10.669 1.325 39.443 1.00 68.44 466 VAL A CA 1
ATOM 3799 C C . VAL A 1 466 ? -10.409 2.058 40.751 1.00 68.44 466 VAL A C 1
ATOM 3801 O O . VAL A 1 466 ? -9.515 1.691 41.505 1.00 68.44 466 VAL A O 1
ATOM 3804 N N . ASP A 1 467 ? -11.222 3.076 41.004 1.00 65.94 467 ASP A N 1
ATOM 3805 C CA . ASP A 1 467 ? -11.421 3.635 42.340 1.00 65.94 467 ASP A CA 1
ATOM 3806 C C . ASP A 1 467 ? -12.646 2.951 42.977 1.00 65.94 467 ASP A C 1
ATOM 3808 O O . ASP A 1 467 ? -13.476 2.392 42.250 1.00 65.94 467 ASP A O 1
ATOM 3812 N N . ASP A 1 468 ? -12.810 3.032 44.302 1.00 59.69 468 ASP A N 1
ATOM 3813 C CA . ASP A 1 468 ? -13.941 2.418 45.033 1.00 59.69 468 ASP A CA 1
ATOM 3814 C C . ASP A 1 468 ? -15.325 2.820 44.467 1.00 59.69 468 ASP A C 1
ATOM 3816 O O . ASP A 1 468 ? -16.289 2.055 44.530 1.00 59.69 468 ASP A O 1
ATOM 3820 N N . ASP A 1 469 ? -15.416 3.986 43.818 1.00 66.88 469 ASP A N 1
ATOM 3821 C CA . ASP A 1 469 ? -16.635 4.498 43.182 1.00 66.88 469 ASP A CA 1
ATOM 3822 C C . ASP A 1 469 ? -16.870 4.009 41.740 1.00 66.88 469 ASP A C 1
ATOM 3824 O O . ASP A 1 469 ? -17.941 4.248 41.179 1.00 66.88 469 ASP A O 1
ATOM 3828 N N . TYR A 1 470 ? -15.912 3.335 41.098 1.00 74.31 470 TYR A N 1
ATOM 3829 C CA . TYR A 1 470 ? -15.984 2.994 39.670 1.00 74.31 470 TYR A CA 1
ATOM 3830 C C . TYR A 1 470 ? -17.180 2.096 39.323 1.00 74.31 470 TYR A C 1
ATOM 3832 O O . TYR A 1 470 ? -17.906 2.374 38.366 1.00 74.31 470 TYR A O 1
ATOM 3840 N N . VAL A 1 471 ? -17.413 1.053 40.123 1.00 73.75 471 VAL A N 1
ATOM 3841 C CA . VAL A 1 471 ? -18.523 0.103 39.934 1.00 73.75 471 VAL A CA 1
ATOM 3842 C C . VAL A 1 471 ? -19.870 0.814 40.102 1.00 73.75 471 VAL A C 1
ATOM 3844 O O . VAL A 1 471 ? -20.744 0.716 39.242 1.00 73.75 471 VAL A O 1
ATOM 3847 N N . SER A 1 472 ? -20.000 1.622 41.160 1.00 73.12 472 SER A N 1
ATOM 3848 C CA . SER A 1 472 ? -21.205 2.416 41.434 1.00 73.12 472 SER A CA 1
ATOM 3849 C C . SER A 1 472 ? -21.486 3.430 40.319 1.00 73.12 472 SER A C 1
ATOM 3851 O O . SER A 1 472 ? -22.625 3.577 39.870 1.00 73.12 472 SER A O 1
ATOM 3853 N N . GLN A 1 473 ? -20.447 4.098 39.809 1.00 78.44 473 GLN A N 1
ATOM 3854 C CA . GLN A 1 473 ? -20.568 5.040 38.699 1.00 78.44 473 GLN A CA 1
ATOM 3855 C C . GLN A 1 473 ? -20.984 4.349 37.397 1.00 78.44 473 GLN A C 1
ATOM 3857 O O . GLN A 1 473 ? -21.847 4.876 36.696 1.00 78.44 473 GLN A O 1
ATOM 3862 N N . LEU A 1 474 ? -20.407 3.189 37.071 1.00 79.44 474 LEU A N 1
ATOM 3863 C CA . LEU A 1 474 ? -20.760 2.430 35.870 1.00 79.44 474 LEU A CA 1
ATOM 3864 C C . LEU A 1 474 ? -22.230 1.992 35.912 1.00 79.44 474 LEU A C 1
ATOM 3866 O O . LEU A 1 474 ? -22.977 2.249 34.968 1.00 79.44 474 LEU A O 1
ATOM 3870 N N . ASP A 1 475 ? -22.672 1.418 37.032 1.00 77.38 475 ASP A N 1
ATOM 3871 C CA . ASP A 1 475 ? -24.057 0.978 37.206 1.00 77.38 475 ASP A CA 1
ATOM 3872 C C . ASP A 1 475 ? -25.054 2.143 37.139 1.00 77.38 475 ASP A C 1
ATOM 3874 O O . ASP A 1 475 ? -26.114 2.021 36.518 1.00 77.38 475 ASP A O 1
ATOM 3878 N N . GLN A 1 476 ? -24.723 3.298 37.727 1.00 79.31 476 GLN A N 1
ATOM 3879 C CA . GLN A 1 476 ? -25.554 4.502 37.629 1.00 79.31 476 GLN A CA 1
ATOM 3880 C C . GLN A 1 476 ? -25.640 5.025 36.194 1.00 79.31 476 GLN A C 1
ATOM 3882 O O . GLN A 1 476 ? -26.722 5.406 35.743 1.00 79.31 476 GLN A O 1
ATOM 3887 N N . VAL A 1 477 ? -24.516 5.050 35.474 1.00 79.06 477 VAL A N 1
ATOM 3888 C CA . VAL A 1 477 ? -24.454 5.521 34.087 1.00 79.06 477 VAL A CA 1
ATOM 3889 C C . VAL A 1 477 ? -25.265 4.605 33.175 1.00 79.06 477 VAL A C 1
ATOM 3891 O O . VAL A 1 477 ? -26.082 5.100 32.403 1.00 79.06 477 VAL A O 1
ATOM 3894 N N . ILE A 1 478 ? -25.135 3.285 33.316 1.00 78.31 478 ILE A N 1
ATOM 3895 C CA . ILE A 1 478 ? -25.885 2.321 32.500 1.00 78.31 478 ILE A CA 1
ATOM 3896 C C . ILE A 1 478 ? -27.371 2.316 32.868 1.00 78.31 478 ILE A C 1
ATOM 3898 O O . ILE A 1 478 ? -28.222 2.270 31.982 1.00 78.31 478 ILE A O 1
ATOM 3902 N N . SER A 1 479 ? -27.713 2.445 34.152 1.00 76.81 479 SER A N 1
ATOM 3903 C CA . SER A 1 479 ? -29.113 2.557 34.582 1.00 76.81 479 SER A CA 1
ATOM 3904 C C . SER A 1 479 ? -29.780 3.823 34.035 1.00 76.81 479 SER A C 1
ATOM 3906 O O . SER A 1 479 ? -30.938 3.776 33.620 1.00 76.81 479 SER A O 1
ATOM 3908 N N . ARG A 1 480 ? -29.054 4.950 33.986 1.00 73.44 480 ARG A N 1
ATOM 3909 C CA . ARG A 1 480 ? -29.527 6.193 33.351 1.00 73.44 480 ARG A CA 1
ATOM 3910 C C . ARG A 1 480 ? -29.635 6.054 31.838 1.00 73.44 480 ARG A C 1
ATOM 3912 O O . ARG A 1 480 ? -30.658 6.434 31.283 1.00 73.44 480 ARG A O 1
ATOM 3919 N N . TYR A 1 481 ? -28.634 5.462 31.190 1.00 73.25 481 TYR A N 1
ATOM 3920 C CA . TYR A 1 481 ? -28.657 5.173 29.757 1.00 73.25 481 TYR A CA 1
ATOM 3921 C C . TYR A 1 481 ? -29.869 4.307 29.380 1.00 73.25 481 TYR A C 1
ATOM 3923 O O . TYR A 1 481 ? -30.604 4.620 28.445 1.00 73.25 481 TYR A O 1
ATOM 3931 N N . HIS A 1 482 ? -30.153 3.273 30.176 1.00 73.88 482 HIS A N 1
ATOM 3932 C CA . HIS A 1 482 ? -31.361 2.470 30.041 1.00 73.88 482 HIS A CA 1
ATOM 3933 C C . HIS A 1 482 ? -32.635 3.297 30.286 1.00 73.88 482 HIS A C 1
ATOM 3935 O O . HIS A 1 482 ? -33.578 3.210 29.504 1.00 73.88 482 HIS A O 1
ATOM 3941 N N . GLY A 1 483 ? -32.683 4.120 31.337 1.00 68.69 483 GLY A N 1
ATOM 3942 C CA . GLY A 1 483 ? -33.820 5.009 31.603 1.00 68.69 483 GLY A CA 1
ATOM 3943 C C . GLY A 1 483 ? -34.135 5.944 30.428 1.00 68.69 483 GLY A C 1
ATOM 3944 O O . GLY A 1 483 ? -35.293 6.063 30.036 1.00 68.69 483 GLY A O 1
ATOM 3945 N N . ASN A 1 484 ? -33.103 6.517 29.807 1.00 66.75 484 ASN A N 1
ATOM 3946 C CA . ASN A 1 484 ? -33.228 7.400 28.644 1.00 66.75 484 ASN A CA 1
ATOM 3947 C C . ASN A 1 484 ? -33.653 6.635 27.374 1.00 66.75 484 ASN A C 1
ATOM 3949 O O . ASN A 1 484 ? -34.296 7.199 26.492 1.00 66.75 484 ASN A O 1
ATOM 3953 N N . SER A 1 485 ? -33.345 5.336 27.291 1.00 62.50 485 SER A N 1
ATOM 3954 C CA . SER A 1 485 ? -33.679 4.481 26.142 1.00 62.50 485 SER A CA 1
ATOM 3955 C C . SER A 1 485 ? -35.131 4.005 26.076 1.00 62.50 485 SER A C 1
ATOM 3957 O O . SER A 1 485 ? -35.554 3.490 25.046 1.00 62.50 485 SER A O 1
ATOM 3959 N N . VAL A 1 486 ? -35.928 4.207 27.135 1.00 62.91 486 VAL A N 1
ATOM 3960 C CA . VAL A 1 486 ? -37.367 3.860 27.152 1.00 62.91 486 VAL A CA 1
ATOM 3961 C C . VAL A 1 486 ? -38.155 4.628 26.073 1.00 62.91 486 VAL A C 1
ATOM 3963 O O . VAL A 1 486 ? -39.262 4.238 25.717 1.00 62.91 486 VAL A O 1
ATOM 3966 N N . LEU A 1 487 ? -37.560 5.685 25.513 1.00 57.66 487 LEU A N 1
ATOM 3967 C CA . LEU A 1 487 ? -38.100 6.508 24.430 1.00 57.66 487 LEU A CA 1
ATOM 3968 C C . LEU A 1 487 ? -37.738 6.005 23.015 1.00 57.66 487 LEU A C 1
ATOM 3970 O O . LEU A 1 487 ? -38.224 6.576 22.040 1.00 57.66 487 LEU A O 1
ATOM 3974 N N . VAL A 1 488 ? -36.896 4.972 22.876 1.00 60.97 488 VAL A N 1
ATOM 3975 C CA . VAL A 1 488 ? -36.489 4.417 21.572 1.00 60.97 488 VAL A CA 1
ATOM 3976 C C . VAL A 1 488 ? -37.536 3.391 21.107 1.00 60.97 488 VAL A C 1
ATOM 3978 O O . VAL A 1 488 ? -37.579 2.267 21.602 1.00 60.97 488 VAL A O 1
ATOM 3981 N N . ASP A 1 489 ? -38.402 3.801 20.177 1.00 66.06 489 ASP A N 1
ATOM 3982 C CA . ASP A 1 489 ? -39.484 2.989 19.588 1.00 66.06 489 ASP A CA 1
ATOM 3983 C C . ASP A 1 489 ? -39.004 2.241 18.321 1.00 66.06 489 ASP A C 1
ATOM 3985 O O . ASP A 1 489 ? -38.137 2.725 17.592 1.00 66.06 489 ASP A O 1
ATOM 3989 N N . PHE A 1 490 ? -39.631 1.106 17.988 1.00 64.56 490 PHE A N 1
ATOM 3990 C CA . PHE A 1 490 ? -39.356 0.283 16.793 1.00 64.56 490 PHE A CA 1
ATOM 3991 C C . PHE A 1 490 ? -39.595 1.012 15.457 1.00 64.56 490 PHE A C 1
ATOM 3993 O O . PHE A 1 490 ? -39.310 0.489 14.375 1.00 64.56 490 PHE A O 1
ATOM 4000 N N . LYS A 1 491 ? -40.169 2.216 15.511 1.00 66.62 491 LYS A N 1
ATOM 4001 C CA . LYS A 1 491 ? -40.442 3.056 14.342 1.00 66.62 491 LYS A CA 1
ATOM 4002 C C . LYS A 1 491 ? -39.170 3.612 13.708 1.00 66.62 491 LYS A C 1
ATOM 4004 O O . LYS A 1 491 ? -39.162 3.792 12.493 1.00 66.62 491 LYS A O 1
ATOM 4009 N N . ASP A 1 492 ? -38.115 3.832 14.491 1.00 77.00 492 ASP A N 1
ATOM 4010 C CA . ASP A 1 492 ? -36.792 4.209 13.985 1.00 77.00 492 ASP A CA 1
ATOM 4011 C C . ASP A 1 492 ? -35.851 2.997 14.047 1.00 77.00 492 ASP A C 1
ATOM 4013 O O . ASP A 1 492 ? -35.138 2.769 15.027 1.00 77.00 492 ASP A O 1
ATOM 4017 N N . LEU A 1 493 ? -35.903 2.173 12.994 1.00 78.69 493 LEU A N 1
ATOM 4018 C CA . LEU A 1 493 ? -35.154 0.917 12.913 1.00 78.69 493 LEU A CA 1
ATOM 4019 C C . LEU A 1 493 ? -33.635 1.144 13.004 1.00 78.69 493 LEU A C 1
ATOM 4021 O O . LEU A 1 493 ? -32.943 0.341 13.628 1.00 78.69 493 LEU A O 1
ATOM 4025 N N . GLU A 1 494 ? -33.103 2.226 12.422 1.00 81.75 494 GLU A N 1
ATOM 4026 C CA . GLU A 1 494 ? -31.661 2.519 12.470 1.00 81.75 494 GLU A CA 1
ATOM 4027 C C . GLU A 1 494 ? -31.228 2.855 13.902 1.00 81.75 494 GLU A C 1
ATOM 4029 O O . GLU A 1 494 ? -30.260 2.285 14.409 1.00 81.75 494 GLU A O 1
ATOM 4034 N N . LEU A 1 495 ? -31.967 3.732 14.586 1.00 82.81 495 LEU A N 1
ATOM 4035 C CA . LEU A 1 495 ? -31.670 4.092 15.972 1.00 82.81 495 LEU A CA 1
ATOM 4036 C C . LEU A 1 495 ? -31.783 2.878 16.907 1.00 82.81 495 LEU A C 1
ATOM 4038 O O . LEU A 1 495 ? -30.916 2.669 17.759 1.00 82.81 495 LEU A O 1
ATOM 4042 N N . PHE A 1 496 ? -32.824 2.062 16.728 1.00 81.75 496 PHE A N 1
ATOM 4043 C CA . PHE A 1 496 ? -33.075 0.889 17.562 1.00 81.75 496 PHE A CA 1
ATOM 4044 C C . PHE A 1 496 ? -32.018 -0.209 17.369 1.00 81.75 496 PHE A C 1
ATOM 4046 O O . PHE A 1 496 ? -31.490 -0.739 18.346 1.00 81.75 496 PHE A O 1
ATOM 4053 N N . THR A 1 497 ? -31.649 -0.522 16.124 1.00 83.62 497 THR A N 1
ATOM 4054 C CA . THR A 1 497 ? -30.607 -1.525 15.827 1.00 83.62 497 THR A CA 1
ATOM 4055 C C . THR A 1 497 ? -29.234 -1.095 16.341 1.00 83.62 497 THR A C 1
ATOM 4057 O O . THR A 1 497 ? -28.527 -1.900 16.946 1.00 83.62 497 THR A O 1
ATOM 4060 N N . LEU A 1 498 ? -28.874 0.186 16.198 1.00 84.31 498 LEU A N 1
ATOM 4061 C CA . LEU A 1 498 ? -27.636 0.727 16.767 1.00 84.31 498 LEU A CA 1
ATOM 4062 C C . LEU A 1 498 ? -27.625 0.673 18.297 1.00 84.31 498 LEU A C 1
ATOM 4064 O O . LEU A 1 498 ? -26.585 0.392 18.892 1.00 84.31 498 LEU A O 1
ATOM 4068 N N . TYR A 1 499 ? -28.766 0.929 18.935 1.00 85.31 499 TYR A N 1
ATOM 4069 C CA . TYR A 1 499 ? -28.901 0.805 20.382 1.00 85.31 499 TYR A CA 1
ATOM 4070 C C . TYR A 1 499 ? -28.688 -0.647 20.841 1.00 85.31 499 TYR A C 1
ATOM 4072 O O . TYR A 1 499 ? -27.895 -0.891 21.752 1.00 85.31 499 TYR A O 1
ATOM 4080 N N . LEU A 1 500 ? -29.322 -1.617 20.169 1.00 84.81 500 LEU A N 1
ATOM 4081 C CA . LEU A 1 500 ? -29.127 -3.043 20.448 1.00 84.81 500 LEU A CA 1
ATOM 4082 C C . LEU A 1 500 ? -27.668 -3.478 20.270 1.00 84.81 500 LEU A C 1
ATOM 4084 O O . LEU A 1 500 ? -27.130 -4.171 21.134 1.00 84.81 500 LEU A O 1
ATOM 4088 N N . ASP A 1 501 ? -27.016 -3.041 19.189 1.00 85.81 501 ASP A N 1
ATOM 4089 C CA . ASP A 1 501 ? -25.595 -3.297 18.941 1.00 85.81 501 ASP A CA 1
ATOM 4090 C C . ASP A 1 501 ? -24.727 -2.774 20.098 1.00 85.81 501 ASP A C 1
ATOM 4092 O O . ASP A 1 501 ? -23.824 -3.468 20.563 1.00 85.81 501 ASP A O 1
ATOM 4096 N N . VAL A 1 502 ? -24.994 -1.560 20.592 1.00 87.94 502 VAL A N 1
ATOM 4097 C CA . VAL A 1 502 ? -24.263 -0.980 21.730 1.00 87.94 502 VAL A CA 1
ATOM 4098 C C . VAL A 1 502 ? -24.494 -1.791 23.006 1.00 87.94 502 VAL A C 1
ATOM 4100 O O . VAL A 1 502 ? -23.524 -2.102 23.695 1.00 87.94 502 VAL A O 1
ATOM 4103 N N . CYS A 1 503 ? -25.733 -2.188 23.310 1.00 86.50 503 CYS A N 1
ATOM 4104 C CA . CYS A 1 503 ? -26.027 -3.063 24.451 1.00 86.50 503 CYS A CA 1
ATOM 4105 C C . CYS A 1 503 ? -25.274 -4.397 24.358 1.00 86.50 503 CYS A C 1
ATOM 4107 O O . CYS A 1 503 ? -24.682 -4.840 25.344 1.00 86.50 503 CYS A O 1
ATOM 4109 N N . ALA A 1 504 ? -25.236 -5.001 23.169 1.00 86.88 504 ALA A N 1
ATOM 4110 C CA . ALA A 1 504 ? -24.493 -6.230 22.928 1.00 86.88 504 ALA A CA 1
ATOM 4111 C C . ALA A 1 504 ? -22.986 -6.036 23.132 1.00 86.88 504 ALA A C 1
ATOM 4113 O O . ALA A 1 504 ? -22.336 -6.866 23.759 1.00 86.88 504 ALA A O 1
ATOM 4114 N N . LEU A 1 505 ? -22.420 -4.924 22.656 1.00 87.94 505 LEU A N 1
ATOM 4115 C CA . LEU A 1 505 ? -21.003 -4.605 22.843 1.00 87.94 505 LEU A CA 1
ATOM 4116 C C . LEU A 1 505 ? -20.652 -4.322 24.312 1.00 87.94 505 LEU A C 1
ATOM 4118 O O . LEU A 1 505 ? -19.603 -4.766 24.771 1.00 87.94 505 LEU A O 1
ATOM 4122 N N . LEU A 1 506 ? -21.527 -3.653 25.070 1.00 88.19 506 LEU A N 1
ATOM 4123 C CA . LEU A 1 506 ? -21.358 -3.480 26.520 1.00 88.19 506 LEU A CA 1
ATOM 4124 C C . LEU A 1 506 ? -21.319 -4.831 27.249 1.00 88.19 506 LEU A C 1
ATOM 4126 O O . LEU A 1 506 ? -20.507 -5.012 28.153 1.00 88.19 506 LEU A O 1
ATOM 4130 N N . MET A 1 507 ? -22.163 -5.780 26.833 1.00 86.44 507 MET A N 1
ATOM 4131 C CA . MET A 1 507 ? -22.180 -7.143 27.372 1.00 86.44 507 MET A CA 1
ATOM 4132 C C . MET A 1 507 ? -21.016 -8.013 26.868 1.00 86.44 507 MET A C 1
ATOM 4134 O O . MET A 1 507 ? -20.610 -8.937 27.568 1.00 86.44 507 MET A O 1
ATOM 4138 N N . ASN A 1 508 ? -20.464 -7.731 25.686 1.00 86.31 508 ASN A N 1
ATOM 4139 C CA . ASN A 1 508 ? -19.323 -8.459 25.122 1.00 86.31 508 ASN A CA 1
ATOM 4140 C C . ASN A 1 508 ? -17.965 -7.969 25.639 1.00 86.31 508 ASN A C 1
ATOM 4142 O O . ASN A 1 508 ? -17.018 -8.751 25.651 1.00 86.31 508 ASN A O 1
ATOM 4146 N N . SER A 1 509 ? -17.849 -6.712 26.075 1.00 87.31 509 SER A N 1
ATOM 4147 C CA . SER A 1 509 ? -16.628 -6.220 26.724 1.00 87.31 509 SER A CA 1
ATOM 4148 C C . SER A 1 509 ? -16.456 -6.879 28.086 1.00 87.31 509 SER A C 1
ATOM 4150 O O . SER A 1 509 ? -17.282 -6.707 28.981 1.00 87.31 509 SER A O 1
ATOM 4152 N N . ILE A 1 510 ? -15.351 -7.597 28.269 1.00 84.06 510 ILE A N 1
ATOM 4153 C CA . ILE A 1 510 ? -15.030 -8.280 29.527 1.00 84.06 510 ILE A CA 1
ATOM 4154 C C . ILE A 1 510 ? -14.775 -7.251 30.629 1.00 84.06 510 ILE A C 1
ATOM 4156 O O . ILE A 1 510 ? -15.263 -7.416 31.746 1.00 84.06 510 ILE A O 1
ATOM 4160 N N . THR A 1 511 ? -14.073 -6.163 30.298 1.00 84.38 511 THR A N 1
ATOM 4161 C CA . THR A 1 511 ? -13.731 -5.086 31.235 1.00 84.38 511 THR A CA 1
ATOM 4162 C C . THR A 1 511 ? -14.990 -4.437 31.802 1.00 84.38 511 THR A C 1
ATOM 4164 O O . THR A 1 511 ? -15.086 -4.230 33.010 1.00 84.38 511 THR A O 1
ATOM 4167 N N . LEU A 1 512 ? -15.971 -4.130 30.945 1.00 85.38 512 LEU A N 1
ATOM 4168 C CA . LEU A 1 512 ? -17.222 -3.509 31.378 1.00 85.38 512 LEU A CA 1
ATOM 4169 C C . LEU A 1 512 ? -18.154 -4.533 32.032 1.00 85.38 512 LEU A C 1
ATOM 4171 O O . LEU A 1 512 ? -18.646 -4.282 33.129 1.00 85.38 512 LEU A O 1
ATOM 4175 N N . ARG A 1 513 ? -18.350 -5.710 31.421 1.00 85.25 513 ARG A N 1
ATOM 4176 C CA . ARG A 1 513 ? -19.198 -6.782 31.966 1.00 85.25 513 ARG A CA 1
ATOM 4177 C C . ARG A 1 513 ? -18.753 -7.223 33.352 1.00 85.25 513 ARG A C 1
ATOM 4179 O O . ARG A 1 513 ? -19.594 -7.325 34.238 1.00 85.25 513 ARG A O 1
ATOM 4186 N N . GLY A 1 514 ? -17.456 -7.450 33.551 1.00 79.12 514 GLY A N 1
ATOM 4187 C CA . GLY A 1 514 ? -16.902 -7.877 34.836 1.00 79.12 514 GLY A CA 1
ATOM 4188 C C . GLY A 1 514 ? -17.085 -6.849 35.957 1.00 79.12 514 GLY A C 1
ATOM 4189 O O . GLY A 1 514 ? -17.134 -7.230 37.121 1.00 79.12 514 GLY A O 1
ATOM 4190 N N . ALA A 1 515 ? -17.223 -5.565 35.616 1.00 81.31 515 ALA A N 1
ATOM 4191 C CA . ALA A 1 515 ? -17.458 -4.491 36.577 1.00 81.31 515 ALA A CA 1
ATOM 4192 C C . ALA A 1 515 ? -18.948 -4.185 36.817 1.00 81.31 515 ALA A C 1
ATOM 4194 O O . ALA A 1 515 ? -19.270 -3.539 37.809 1.00 81.31 515 ALA A O 1
ATOM 4195 N N . MET A 1 516 ? -19.858 -4.614 35.935 1.00 83.44 516 MET A N 1
ATOM 4196 C CA . MET A 1 516 ? -21.303 -4.399 36.092 1.00 83.44 516 MET A CA 1
ATOM 4197 C C . MET A 1 516 ? -21.911 -5.342 37.130 1.00 83.44 516 MET A C 1
ATOM 4199 O O . MET A 1 516 ? -21.618 -6.540 37.131 1.00 83.44 516 MET A O 1
ATOM 4203 N N . ASN A 1 517 ? -22.856 -4.848 37.937 1.00 84.50 517 ASN A N 1
ATOM 4204 C CA . ASN A 1 517 ? -23.620 -5.723 38.823 1.00 84.50 517 ASN A CA 1
ATOM 4205 C C . ASN A 1 517 ? -24.590 -6.635 38.035 1.00 84.50 517 ASN A C 1
ATOM 4207 O O . ASN A 1 517 ? -25.017 -6.333 36.915 1.00 84.50 517 ASN A O 1
ATOM 4211 N N . THR A 1 518 ? -24.999 -7.750 38.646 1.00 83.69 518 THR A N 1
ATOM 4212 C CA . THR A 1 518 ? -25.884 -8.743 38.012 1.00 83.69 518 THR A CA 1
ATOM 4213 C C . THR A 1 518 ? -27.231 -8.151 37.585 1.00 83.69 518 THR A C 1
ATOM 4215 O O . THR A 1 518 ? -27.782 -8.539 36.558 1.00 83.69 518 THR A O 1
ATOM 4218 N N . LYS A 1 519 ? -27.764 -7.178 38.333 1.00 84.81 519 LYS A N 1
ATOM 4219 C CA . LYS A 1 519 ? -29.040 -6.523 38.013 1.00 84.81 519 LYS A CA 1
ATOM 4220 C C . LYS A 1 519 ? -28.932 -5.696 36.727 1.00 84.81 519 LYS A C 1
ATOM 4222 O O . LYS A 1 519 ? -29.816 -5.788 35.881 1.00 84.81 519 LYS A O 1
ATOM 4227 N N . THR A 1 520 ? -27.856 -4.935 36.557 1.00 82.75 520 THR A N 1
ATOM 4228 C CA . THR A 1 520 ? -27.561 -4.131 35.365 1.00 82.75 520 THR A CA 1
ATOM 4229 C C . THR A 1 520 ? -27.363 -5.029 34.144 1.00 82.75 520 THR A C 1
ATOM 4231 O O . THR A 1 520 ? -27.930 -4.759 33.086 1.00 82.75 520 THR A O 1
ATOM 4234 N N . GLN A 1 521 ? -26.641 -6.144 34.302 1.00 85.44 521 GLN A N 1
ATOM 4235 C CA . GLN A 1 521 ? -26.467 -7.140 33.238 1.00 85.44 521 GLN A CA 1
ATOM 4236 C C . GLN A 1 521 ? -27.809 -7.745 32.791 1.00 85.44 521 GLN A C 1
ATOM 4238 O O . GLN A 1 521 ? -28.087 -7.816 31.595 1.00 85.44 521 GLN A O 1
ATOM 4243 N N . ILE A 1 522 ? -28.677 -8.122 33.740 1.00 85.31 522 ILE A N 1
ATOM 4244 C CA . ILE A 1 522 ? -30.023 -8.638 33.440 1.00 85.31 522 ILE A CA 1
ATOM 4245 C C . ILE A 1 522 ? -30.857 -7.593 32.690 1.00 85.31 522 ILE A C 1
ATOM 4247 O O . ILE A 1 522 ? -31.524 -7.941 31.720 1.00 85.31 522 ILE A O 1
ATOM 4251 N N . ILE A 1 523 ? -30.800 -6.319 33.091 1.00 83.88 523 ILE A N 1
ATOM 4252 C CA . ILE A 1 523 ? -31.534 -5.230 32.425 1.00 83.88 523 ILE A CA 1
ATOM 4253 C C . ILE A 1 523 ? -31.113 -5.092 30.950 1.00 83.88 523 ILE A C 1
ATOM 4255 O O . ILE A 1 523 ? -31.972 -4.971 30.074 1.00 83.88 523 ILE A O 1
ATOM 4259 N N . LEU A 1 524 ? -29.809 -5.142 30.658 1.00 84.19 524 LEU A N 1
ATOM 4260 C CA . LEU A 1 524 ? -29.301 -5.083 29.283 1.00 84.19 524 LEU A CA 1
ATOM 4261 C C . LEU A 1 524 ? -29.733 -6.308 28.460 1.00 84.19 524 LEU A C 1
ATOM 4263 O O . LEU A 1 524 ? -30.200 -6.152 27.331 1.00 84.19 524 LEU A O 1
ATOM 4267 N N . LEU A 1 525 ? -29.656 -7.514 29.034 1.00 85.25 525 LEU A N 1
ATOM 4268 C CA . LEU A 1 525 ? -30.096 -8.754 28.379 1.00 85.25 525 LEU A CA 1
ATOM 4269 C C . LEU A 1 525 ? -31.605 -8.774 28.098 1.00 85.25 525 LEU A C 1
ATOM 4271 O O . LEU A 1 525 ? -32.035 -9.193 27.021 1.00 85.25 525 LEU A O 1
ATOM 4275 N N . GLN A 1 526 ? -32.416 -8.289 29.040 1.00 83.81 526 GLN A N 1
ATOM 4276 C CA . GLN A 1 526 ? -33.857 -8.128 28.848 1.00 83.81 526 GLN A CA 1
ATOM 4277 C C . GLN A 1 526 ? -34.136 -7.186 27.678 1.00 83.81 526 GLN A C 1
ATOM 4279 O O . GLN A 1 526 ? -34.898 -7.518 26.778 1.00 83.81 526 GLN A O 1
ATOM 4284 N N . ARG A 1 527 ? -33.443 -6.047 27.594 1.00 79.62 527 ARG A N 1
ATOM 4285 C CA . ARG A 1 527 ? -33.627 -5.135 26.457 1.00 79.62 527 ARG A CA 1
ATOM 4286 C C . ARG A 1 527 ? -33.237 -5.733 25.118 1.00 79.62 527 ARG A C 1
ATOM 4288 O O . ARG A 1 527 ? -33.942 -5.491 24.142 1.00 79.62 527 ARG A O 1
ATOM 4295 N N . MET A 1 528 ? -32.177 -6.534 25.077 1.00 82.88 528 MET A N 1
ATOM 4296 C CA . MET A 1 528 ? -31.790 -7.247 23.861 1.00 82.88 528 MET A CA 1
ATOM 4297 C C . MET A 1 528 ? -32.817 -8.308 23.440 1.00 82.88 528 MET A C 1
ATOM 4299 O O . MET A 1 528 ? -32.962 -8.556 22.246 1.00 82.88 528 MET A O 1
ATOM 4303 N N . SER A 1 529 ? -33.543 -8.910 24.388 1.00 84.31 529 SER A N 1
ATOM 4304 C CA . SER A 1 529 ? -34.538 -9.965 24.131 1.00 84.31 529 SER A CA 1
ATOM 4305 C C . SER A 1 529 ? -35.969 -9.455 23.909 1.00 84.31 529 SER A C 1
ATOM 4307 O O . SER A 1 529 ? -36.736 -10.125 23.220 1.00 84.31 529 SER A O 1
ATOM 4309 N N . ASN A 1 530 ? -36.317 -8.253 24.379 1.00 83.88 530 ASN A N 1
ATOM 4310 C CA . ASN A 1 530 ? -37.653 -7.658 24.219 1.00 83.88 530 ASN A CA 1
ATOM 4311 C C . ASN A 1 530 ? -38.204 -7.653 22.773 1.00 83.88 530 ASN A C 1
ATOM 4313 O O . ASN A 1 530 ? -39.394 -7.917 22.610 1.00 83.88 530 ASN A O 1
ATOM 4317 N N . PRO A 1 531 ? -37.415 -7.377 21.712 1.00 82.62 531 PRO A N 1
ATOM 4318 C CA . PRO A 1 531 ? -37.915 -7.415 20.330 1.00 82.62 531 PRO A CA 1
ATOM 4319 C C . PRO A 1 531 ? -38.313 -8.819 19.892 1.00 82.62 531 PRO A C 1
ATOM 4321 O O . PRO A 1 531 ? -39.318 -8.997 19.208 1.00 82.62 531 PRO A O 1
ATOM 4324 N N . LEU A 1 532 ? -37.534 -9.816 20.320 1.00 82.44 532 LEU A N 1
ATOM 4325 C CA . LEU A 1 532 ? -37.806 -11.224 20.067 1.00 82.44 532 LEU A CA 1
ATOM 4326 C C . LEU A 1 532 ? -39.109 -11.639 20.758 1.00 82.44 532 LEU A C 1
ATOM 4328 O O . LEU A 1 532 ? -39.976 -12.246 20.137 1.00 82.44 532 LEU A O 1
ATOM 4332 N N . GLU A 1 533 ? -39.269 -11.255 22.025 1.00 83.38 533 GLU A N 1
ATOM 4333 C CA . GLU A 1 533 ? -40.474 -11.547 22.799 1.00 83.38 533 GLU A CA 1
ATOM 4334 C C . GLU A 1 533 ? -41.711 -10.872 22.183 1.00 83.38 533 GLU A C 1
ATOM 4336 O O . GLU A 1 533 ? -42.703 -11.547 21.901 1.00 83.38 533 GLU A O 1
ATOM 4341 N N . ALA A 1 534 ? -41.631 -9.578 21.864 1.00 82.38 534 ALA A N 1
ATOM 4342 C CA . ALA A 1 534 ? -42.715 -8.834 21.224 1.00 82.38 534 ALA A CA 1
ATOM 4343 C C . ALA A 1 534 ? -43.118 -9.436 19.864 1.00 82.38 534 ALA A C 1
ATOM 4345 O O . ALA A 1 534 ? -44.307 -9.611 19.596 1.00 82.38 534 ALA A O 1
ATOM 4346 N N . ALA A 1 535 ? -42.147 -9.840 19.035 1.00 82.50 535 ALA A N 1
ATOM 4347 C CA . ALA A 1 535 ? -42.418 -10.488 17.751 1.00 82.50 535 ALA A CA 1
ATOM 4348 C C . ALA A 1 535 ? -43.142 -11.838 17.899 1.00 82.50 535 ALA A C 1
ATOM 4350 O O . ALA A 1 535 ? -43.943 -12.194 17.037 1.00 82.50 535 ALA A O 1
ATOM 4351 N N . THR A 1 536 ? -42.887 -12.585 18.981 1.00 82.56 536 THR A N 1
ATOM 4352 C CA . THR A 1 536 ? -43.576 -13.863 19.256 1.00 82.56 536 THR A CA 1
ATOM 4353 C C . THR A 1 536 ? -44.980 -13.697 19.842 1.00 82.56 536 THR A C 1
ATOM 4355 O O . THR A 1 536 ? -45.799 -14.609 19.727 1.00 82.56 536 THR A O 1
ATOM 4358 N N . GLN A 1 537 ? -45.273 -12.549 20.459 1.00 84.62 537 GLN A N 1
ATOM 4359 C CA . GLN A 1 537 ? -46.578 -12.253 21.058 1.00 84.62 537 GLN A CA 1
ATOM 4360 C C . GLN A 1 537 ? -47.572 -11.652 20.047 1.00 84.62 537 GLN A C 1
ATOM 4362 O O . GLN A 1 537 ? -48.785 -11.826 20.193 1.00 84.62 537 GLN A O 1
ATOM 4367 N N . GLU A 1 538 ? -47.091 -10.975 18.999 1.00 83.06 538 GLU A N 1
ATOM 4368 C CA . GLU A 1 538 ? -47.942 -10.412 17.948 1.00 83.06 538 GLU A CA 1
ATOM 4369 C C . GLU A 1 538 ? -48.356 -11.463 16.900 1.00 83.06 538 GLU A C 1
ATOM 4371 O O . GLU A 1 538 ? -47.532 -12.173 16.334 1.00 83.06 538 GLU A O 1
ATOM 4376 N N . ARG A 1 539 ? -49.657 -11.532 16.567 1.00 72.44 539 ARG A N 1
ATOM 4377 C CA . ARG A 1 539 ? -50.164 -12.425 15.497 1.00 72.44 539 ARG A CA 1
ATOM 4378 C C . ARG A 1 539 ? -49.672 -12.043 14.096 1.00 72.44 539 ARG A C 1
ATOM 4380 O O . ARG A 1 539 ? -49.579 -12.914 13.238 1.00 72.44 539 ARG A O 1
ATOM 4387 N N . PHE A 1 540 ? -49.413 -10.756 13.860 1.00 78.44 540 PHE A N 1
ATOM 4388 C CA . PHE A 1 540 ? -48.920 -10.215 12.590 1.00 78.44 540 PHE A CA 1
ATOM 4389 C C . PHE A 1 540 ? -47.896 -9.109 12.875 1.00 78.44 540 PHE A C 1
ATOM 4391 O O . PHE A 1 540 ? -48.248 -7.929 12.807 1.00 78.44 540 PHE A O 1
ATOM 4398 N N . PRO A 1 541 ? -46.652 -9.470 13.235 1.00 79.25 541 PRO A N 1
ATOM 4399 C CA . PRO A 1 541 ? -45.643 -8.490 13.598 1.00 79.25 541 PRO A CA 1
ATOM 4400 C C . PRO A 1 541 ? -45.286 -7.605 12.408 1.00 79.25 541 PRO A C 1
ATOM 4402 O O . PRO A 1 541 ? -45.165 -8.082 11.274 1.00 79.25 541 PRO A O 1
ATOM 4405 N N . SER A 1 542 ? -45.100 -6.310 12.667 1.00 81.94 542 SER A N 1
ATOM 4406 C CA . SER A 1 542 ? -44.645 -5.363 11.644 1.00 81.94 542 SER A CA 1
ATOM 4407 C C . SER A 1 542 ? -43.280 -5.770 11.069 1.00 81.94 542 SER A C 1
ATOM 4409 O O . SER A 1 542 ? -42.475 -6.405 11.748 1.00 81.94 542 SER A O 1
ATOM 4411 N N . ARG A 1 543 ? -42.983 -5.375 9.823 1.00 82.81 543 ARG A N 1
ATOM 4412 C CA . ARG A 1 543 ? -41.696 -5.691 9.174 1.00 82.81 543 ARG A CA 1
ATOM 4413 C C . ARG A 1 543 ? -40.493 -5.209 9.997 1.00 82.81 543 ARG A C 1
ATOM 4415 O O . ARG A 1 543 ? -39.564 -5.975 10.209 1.00 82.81 543 ARG A O 1
ATOM 4422 N N . ASN A 1 544 ? -40.565 -3.997 10.547 1.00 81.62 544 ASN A N 1
ATOM 4423 C CA . ASN A 1 544 ? -39.510 -3.448 11.404 1.00 81.62 544 ASN A CA 1
ATOM 4424 C C . ASN A 1 544 ? -39.311 -4.268 12.688 1.00 81.62 544 ASN A C 1
ATOM 4426 O O . ASN A 1 544 ? -38.181 -4.425 13.138 1.00 81.62 544 ASN A O 1
ATOM 4430 N N . LEU A 1 545 ? -40.389 -4.804 13.276 1.00 81.31 545 LEU A N 1
ATOM 4431 C CA . LEU A 1 545 ? -40.300 -5.660 14.461 1.00 81.31 545 LEU A CA 1
ATOM 4432 C C . LEU A 1 545 ? -39.668 -7.020 14.128 1.00 81.31 545 LEU A C 1
ATOM 4434 O O . LEU A 1 545 ? -38.886 -7.532 14.921 1.00 81.31 545 LEU A O 1
ATOM 4438 N N . GLN A 1 546 ? -39.959 -7.581 12.950 1.00 83.00 546 GLN A N 1
ATOM 4439 C CA . GLN A 1 546 ? -39.313 -8.809 12.470 1.00 83.00 546 GLN A CA 1
ATOM 4440 C C . GLN A 1 546 ? -37.809 -8.602 12.245 1.00 83.00 546 GLN A C 1
ATOM 4442 O O . GLN A 1 546 ? -37.007 -9.403 12.722 1.00 83.00 546 GLN A O 1
ATOM 4447 N N . ASP A 1 547 ? -37.430 -7.507 11.579 1.00 83.25 547 ASP A N 1
ATOM 4448 C CA . ASP A 1 547 ? -36.027 -7.160 11.328 1.00 83.25 547 ASP A CA 1
ATOM 4449 C C . ASP A 1 547 ? -35.276 -6.915 12.654 1.00 83.25 547 ASP A C 1
ATOM 4451 O O . ASP A 1 547 ? -34.189 -7.453 12.871 1.00 83.25 547 ASP A O 1
ATOM 4455 N N . ALA A 1 548 ? -35.887 -6.186 13.596 1.00 81.69 548 ALA A N 1
ATOM 4456 C CA . ALA A 1 548 ? -35.330 -5.967 14.930 1.00 81.69 548 ALA A CA 1
ATOM 4457 C C . ALA A 1 548 ? -35.204 -7.266 15.746 1.00 81.69 548 ALA A C 1
ATOM 4459 O O . ALA A 1 548 ? -34.203 -7.462 16.432 1.00 81.69 548 ALA A O 1
ATOM 4460 N N . ALA A 1 549 ? -36.181 -8.174 15.662 1.00 83.75 549 ALA A N 1
ATOM 4461 C CA . ALA A 1 549 ? -36.128 -9.476 16.326 1.00 83.75 549 ALA A CA 1
ATOM 4462 C C . ALA A 1 549 ? -35.012 -10.370 15.761 1.00 83.75 549 ALA A C 1
ATOM 4464 O O . ALA A 1 549 ? -34.346 -11.074 16.524 1.00 83.75 549 ALA A O 1
ATOM 4465 N N . PHE A 1 550 ? -34.770 -10.322 14.447 1.00 85.56 550 PHE A N 1
ATOM 4466 C CA . PHE A 1 550 ? -33.669 -11.051 13.818 1.00 85.56 550 PHE A CA 1
ATOM 4467 C C . PHE A 1 550 ? -32.303 -10.511 14.263 1.00 85.56 550 PHE A C 1
ATOM 4469 O O . PHE A 1 550 ? -31.421 -11.290 14.628 1.00 85.56 550 PHE A O 1
ATOM 4476 N N . GLU A 1 551 ? -32.143 -9.187 14.315 1.00 83.81 551 GLU A N 1
ATOM 4477 C CA . GLU A 1 551 ? -30.929 -8.557 14.846 1.00 83.81 551 GLU A CA 1
ATOM 4478 C C . GLU A 1 551 ? -30.719 -8.866 16.334 1.00 83.81 551 GLU A C 1
ATOM 4480 O O . GLU A 1 551 ? -29.618 -9.243 16.735 1.00 83.81 551 GLU A O 1
ATOM 4485 N N . SER A 1 552 ? -31.776 -8.817 17.149 1.00 84.88 552 SER A N 1
ATOM 4486 C CA . SER A 1 552 ? -31.746 -9.263 18.547 1.00 84.88 552 SER A CA 1
ATOM 4487 C C . SER A 1 552 ? -31.261 -10.705 18.686 1.00 84.88 552 SER A C 1
ATOM 4489 O O . SER A 1 552 ? -30.393 -10.983 19.513 1.00 84.88 552 SER A O 1
ATOM 4491 N N . LEU A 1 553 ? -31.778 -11.625 17.865 1.00 85.00 553 LEU A N 1
ATOM 4492 C CA . LEU A 1 553 ? -31.358 -13.026 17.868 1.00 85.00 553 LEU A CA 1
ATOM 4493 C C . LEU A 1 553 ? -29.882 -13.173 17.470 1.00 85.00 553 LEU A C 1
ATOM 4495 O O . LEU A 1 553 ? -29.133 -13.871 18.155 1.00 85.00 553 LEU A O 1
ATOM 4499 N N . ARG A 1 554 ? -29.446 -12.481 16.408 1.00 87.19 554 ARG A N 1
ATOM 4500 C CA . ARG A 1 554 ? -28.042 -12.454 15.967 1.00 87.19 554 ARG A CA 1
ATOM 4501 C C . ARG A 1 554 ? -27.121 -11.974 17.087 1.00 87.19 554 ARG A C 1
ATOM 4503 O O . ARG A 1 554 ? -26.067 -12.566 17.314 1.00 87.19 554 ARG A O 1
ATOM 4510 N N . LEU A 1 555 ? -27.509 -10.909 17.785 1.00 84.81 555 LEU A N 1
ATOM 4511 C CA . LEU A 1 555 ? -26.710 -10.317 18.851 1.00 84.81 555 LEU A CA 1
ATOM 4512 C C . LEU A 1 555 ? -26.667 -11.194 20.100 1.00 84.81 555 LEU A C 1
ATOM 4514 O O . LEU A 1 555 ? -25.580 -11.407 20.628 1.00 84.81 555 LEU A O 1
ATOM 4518 N N . LEU A 1 556 ? -27.797 -11.759 20.530 1.00 84.38 556 LEU A N 1
ATOM 4519 C CA . LEU A 1 556 ? -27.839 -12.709 21.646 1.00 84.38 556 LEU A CA 1
ATOM 4520 C C . LEU A 1 556 ? -26.992 -13.955 21.358 1.00 84.38 556 LEU A C 1
AT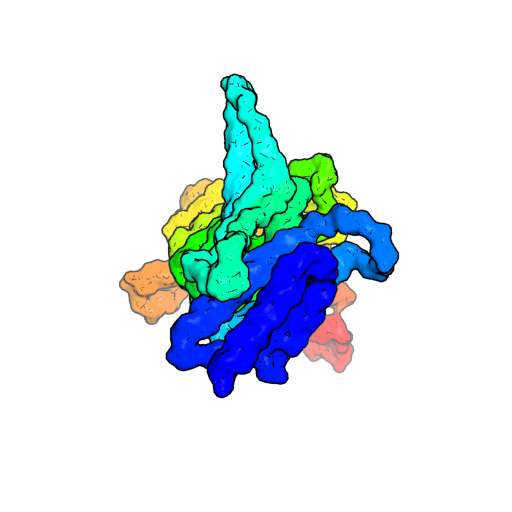OM 4522 O O . LEU A 1 556 ? -26.258 -14.396 22.235 1.00 84.38 556 LEU A O 1
ATOM 4526 N N . ALA A 1 557 ? -27.022 -14.469 20.124 1.00 81.81 557 ALA A N 1
ATOM 4527 C CA . ALA A 1 557 ? -26.168 -15.581 19.703 1.00 81.81 557 ALA A CA 1
ATOM 4528 C C . ALA A 1 557 ? -24.672 -15.214 19.664 1.00 81.81 557 ALA A C 1
ATOM 4530 O O . ALA A 1 557 ? -23.823 -16.088 19.805 1.00 81.81 557 ALA A O 1
ATOM 4531 N N . SER A 1 558 ? -24.340 -13.932 19.470 1.00 79.25 558 SER A N 1
ATOM 4532 C CA . SER A 1 558 ? -22.954 -13.442 19.477 1.00 79.25 558 SER A CA 1
ATOM 4533 C C . SER A 1 558 ? -22.373 -13.247 20.879 1.00 79.25 558 SER A C 1
ATOM 4535 O O . SER A 1 558 ? -21.160 -13.085 21.015 1.00 79.25 558 SER A O 1
ATOM 4537 N N . LEU A 1 559 ? -23.218 -13.241 21.917 1.00 75.12 559 LEU A N 1
ATOM 4538 C CA . LEU A 1 559 ? -22.757 -13.156 23.294 1.00 75.12 559 LEU A CA 1
ATOM 4539 C C . LEU A 1 559 ? -22.075 -14.480 23.655 1.00 75.12 559 LEU A C 1
ATOM 4541 O O . LEU A 1 559 ? -22.740 -15.487 23.885 1.00 75.12 559 LEU A O 1
ATOM 4545 N N . ASN A 1 560 ? -20.742 -14.472 23.753 1.00 57.16 560 ASN A N 1
ATOM 4546 C CA . ASN A 1 560 ? -19.964 -15.555 24.367 1.00 57.16 560 ASN A CA 1
ATOM 4547 C C . ASN A 1 560 ? -20.191 -15.549 25.893 1.00 57.16 560 ASN A C 1
ATOM 4549 O O . ASN A 1 560 ? -19.286 -15.296 26.694 1.00 57.16 560 ASN A O 1
ATOM 4553 N N . ILE A 1 561 ? -21.436 -15.776 26.313 1.00 51.75 561 ILE A N 1
ATOM 4554 C CA . ILE A 1 561 ? -21.777 -16.129 27.688 1.00 51.75 561 ILE A CA 1
ATOM 4555 C C . ILE A 1 561 ? -21.583 -17.642 27.765 1.00 51.75 561 ILE A C 1
ATOM 4557 O O . ILE A 1 561 ? -22.534 -18.414 27.704 1.00 51.75 561 ILE A O 1
ATOM 4561 N N . ASN A 1 562 ? -20.321 -18.067 27.833 1.00 35.38 562 ASN A N 1
ATOM 4562 C CA . ASN A 1 562 ? -20.023 -19.401 28.329 1.00 35.38 562 ASN A CA 1
ATOM 4563 C C . ASN A 1 562 ? -20.408 -19.400 29.812 1.00 35.38 562 ASN A C 1
ATOM 4565 O O . ASN A 1 562 ? -19.722 -18.778 30.627 1.00 35.38 562 ASN A O 1
ATOM 4569 N N . GLY A 1 563 ? -21.552 -20.012 30.110 1.00 33.47 563 GLY A N 1
ATOM 4570 C CA . GLY A 1 563 ? -21.843 -20.581 31.421 1.00 33.47 563 GLY A CA 1
ATOM 4571 C C . GLY A 1 563 ? -21.182 -21.942 31.537 1.00 33.47 563 GLY A C 1
ATOM 4572 O O . GLY A 1 563 ? -21.255 -22.695 30.538 1.00 33.47 563 GLY A O 1
#

pLDDT: mean 80.05, std 13.04, range [33.25, 96.69]

Sequence (563 aa):
MSTRRKDIWKLLYNLVSRDGTDLNDVFAFVDDILCREPSLIRPSLRELNNRFQDTFVLWIINKFINGLGDSNVKSNSNSFSTEGMQGRNIQLQEKILQSCLVNRALLFERLVAAYIKAIGQLTNGLQLLDEQQDINQAGIETEPKQFLEITAFFSEDLCLREIDADFSFKPIRVPYEVVDDRVRSLLQVLHTAALIGYPLFPQMFAESLLSVLHVVRECDLTTKLLALRYCQKIFELACKCTELLEHYGQLTMQGLALIWSQIPLWLHARCIRLEELDGFKDVTIAIMRVLNRFSNELQWTRRALTMLALSILYNCAELEPKANNKNDSKNLGELIREIVQFIIQLPLEDGEEDVIVKDAEKLIILSEKNEFVLLLLSVIIARVDNESEKRLRTLKFLKEKIFDTLRLPEIRIDSLKRLKQLLQALIYAEHRLCRRQQLNALRKNTVEEVIQENYYNSINLFSSLVDDDYVSQLDQVISRYHGNSVLVDFKDLELFTLYLDVCALLMNSITLRGAMNTKTQIILLQRMSNPLEAATQERFPSRNLQDAAFESLRLLASLNING

Foldseek 3Di:
DVVVLVVVLLVLCVQVVDDPRDVVVNLVCCCVEQQDVVHNLADDPDVLVNLSVLQSVLLVVLVLLLVLPCPPPPDDDDDDDNVNSLVSSLVSLLSNLVSCVVHPVVSNLLVLQLLLQQLLQLLVLQVVVVVVVVCVVVPDDDPPPQWGWRPSSHDPDPSCCVSPVPDDSDTRTHGPVCSLVSSQSSLSSSLSSCVVCCVPCLPSLLVSLVSLLSQLVRHDLVSVLSSLVSLLVSLVSDPADDPSNLVSLLSSLVSLLVVLQCVVVCVVVVVDDLVSVLSSLVSLLSSLVSVLVHLVVNDPCLLSSLLSLVSSLLSLLVCLVVPPDPVSNVSSLVSNLSSLVSNVSRPDDDPSLVSLLVCLVVLLVSCVVHLSSLLSLLSLLLDPPLPPPSNVVSVVSLVCLLLVLLQDLAQDLVSLVSNLSSLVSLLSSLVSNLVVVLVVVVVPDPPVVSVVVVSSLPDASCPSVDDVCPLVSLQVSLVSSLVSCVPPDLVPLSSLLSVLSSLLSCLQRSNNVVSYDPVSNVSSLCSLCVLLVVVVVDPDDDPSSVVSNVSSVVSVVVRPPPD

Radius of gyration: 32.58 Å; chains: 1; bounding box: 83×59×93 Å